Protein AF-A0A259IBB0-F1 (afdb_monomer)

Radius of gyration: 28.32 Å; Cα contacts (8 Å, |Δi|>4): 786; chains: 1; bounding box: 66×46×86 Å

Mean predicted aligned error: 9.0 Å

Nearest PDB structures (foldseek):
  7qu9-assembly2_B  TM=9.291E-01  e=1.465E-28  Bacillus subtilis
  7pi1-assembly4_DDD  TM=9.196E-01  e=3.553E-28  Bacillus subtilis subsp. subtilis str. 168
  8hx7-assembly1_B  TM=9.274E-01  e=2.496E-26  Streptomyces venezuelae
  6za4-assembly4_D  TM=9.142E-01  e=7.690E-21  Mycobacterium tuberculosis H37Rv
  6za4-assembly1_A  TM=9.194E-01  e=5.728E-20  Mycobacterium tuberculosis H37Rv

Structure (mmCIF, N/CA/C/O backbone):
data_AF-A0A259IBB0-F1
#
_entry.id   AF-A0A259IBB0-F1
#
loop_
_atom_site.group_PDB
_atom_site.id
_atom_site.type_symbol
_atom_site.label_atom_id
_atom_site.label_alt_id
_atom_site.label_comp_id
_atom_site.label_asym_id
_atom_site.label_entity_id
_atom_site.label_seq_id
_atom_site.pdbx_PDB_ins_code
_atom_site.Cartn_x
_atom_site.Cartn_y
_atom_site.Cartn_z
_atom_site.occupancy
_atom_site.B_iso_or_equiv
_atom_site.auth_seq_id
_atom_site.auth_comp_id
_atom_site.auth_asym_id
_atom_site.auth_atom_id
_atom_site.pdbx_PDB_model_num
ATOM 1 N N . ASN A 1 1 ? 1.415 15.006 -1.301 1.00 85.00 1 ASN A N 1
ATOM 2 C CA . ASN A 1 1 ? 2.076 16.324 -1.361 1.00 85.00 1 ASN A CA 1
ATOM 3 C C . ASN A 1 1 ? 2.420 16.684 0.074 1.00 85.00 1 ASN A C 1
ATOM 5 O O . ASN A 1 1 ? 1.491 16.873 0.849 1.00 85.00 1 ASN A O 1
ATOM 9 N N . GLU A 1 2 ? 3.706 16.663 0.421 1.00 90.62 2 GLU A N 1
ATOM 10 C CA . GLU A 1 2 ? 4.215 16.860 1.789 1.00 90.62 2 GLU A CA 1
ATOM 11 C C . GLU A 1 2 ? 3.784 18.212 2.377 1.00 90.62 2 GLU A C 1
ATOM 13 O O . GLU A 1 2 ? 3.342 18.274 3.519 1.00 90.62 2 GLU A O 1
ATOM 18 N N . GLU A 1 3 ? 3.772 19.271 1.564 1.00 93.38 3 GLU A N 1
ATOM 19 C CA . GLU A 1 3 ? 3.350 20.610 2.002 1.00 93.38 3 GLU A CA 1
ATOM 20 C C . GLU A 1 3 ? 1.885 20.650 2.447 1.00 93.38 3 GLU A C 1
ATOM 22 O O . GLU A 1 3 ? 1.548 21.274 3.452 1.00 93.38 3 GLU A O 1
ATOM 27 N N . LYS A 1 4 ? 0.999 19.937 1.735 1.00 93.38 4 LYS A N 1
ATOM 28 C CA . LYS A 1 4 ? -0.404 19.829 2.154 1.00 93.38 4 LYS A CA 1
ATOM 29 C C . LYS A 1 4 ? -0.522 19.076 3.480 1.00 93.38 4 LYS A C 1
ATOM 31 O O . LYS A 1 4 ? -1.220 19.544 4.367 1.00 93.38 4 LYS A O 1
ATOM 36 N N . PHE A 1 5 ? 0.185 17.956 3.624 1.00 94.38 5 PHE A N 1
ATOM 37 C CA . PHE A 1 5 ? 0.171 17.170 4.860 1.00 94.38 5 PHE A CA 1
ATOM 38 C C . PHE A 1 5 ? 0.659 17.993 6.059 1.00 94.38 5 PHE A C 1
ATOM 40 O O . PHE A 1 5 ? 0.049 17.965 7.123 1.00 94.38 5 PHE A O 1
ATOM 47 N N . LYS A 1 6 ? 1.707 18.799 5.865 1.00 95.94 6 LYS A N 1
ATOM 48 C CA . LYS A 1 6 ? 2.193 19.742 6.874 1.00 95.94 6 LYS A CA 1
ATOM 49 C C . LYS A 1 6 ? 1.130 20.775 7.261 1.00 95.94 6 LYS A C 1
ATOM 51 O O . LYS A 1 6 ? 0.874 20.952 8.448 1.00 95.94 6 LYS A O 1
ATOM 56 N N . SER A 1 7 ? 0.489 21.413 6.281 1.00 96.44 7 SER A N 1
ATOM 57 C CA . SER A 1 7 ? -0.595 22.371 6.539 1.00 96.44 7 SER A CA 1
ATOM 58 C C . SER A 1 7 ? -1.779 21.729 7.270 1.00 96.44 7 SER A C 1
ATOM 60 O O . SER A 1 7 ? -2.373 22.361 8.142 1.00 96.44 7 SER A O 1
ATOM 62 N N . ASP A 1 8 ? -2.126 20.486 6.930 1.00 96.38 8 ASP A N 1
ATOM 63 C CA . ASP A 1 8 ? -3.220 19.757 7.571 1.00 96.38 8 ASP A CA 1
ATOM 64 C C . ASP A 1 8 ? -2.867 19.423 9.040 1.00 96.38 8 ASP A C 1
ATOM 66 O O . ASP A 1 8 ? -3.720 19.543 9.917 1.00 96.38 8 ASP A O 1
ATOM 70 N N . ILE A 1 9 ? -1.602 19.099 9.349 1.00 96.50 9 ILE A N 1
ATOM 71 C CA . ILE A 1 9 ? -1.123 18.911 10.734 1.00 96.50 9 ILE A CA 1
ATOM 72 C C . ILE A 1 9 ? -1.234 20.199 11.551 1.00 96.50 9 ILE A C 1
ATOM 74 O O . ILE A 1 9 ? -1.713 20.159 12.685 1.00 96.50 9 ILE A O 1
ATOM 78 N N . GLU A 1 10 ? -0.821 21.337 10.992 1.00 97.12 10 GLU A N 1
ATOM 79 C CA . GLU A 1 10 ? -0.922 22.634 11.673 1.00 97.12 10 GLU A CA 1
ATOM 80 C C . GLU A 1 10 ? -2.385 22.963 12.022 1.00 97.12 10 GLU A C 1
ATOM 82 O O . GLU A 1 10 ? -2.674 23.393 13.142 1.00 97.12 10 GLU A O 1
ATOM 87 N N . ALA A 1 11 ? -3.317 22.680 11.105 1.00 97.62 11 ALA A N 1
ATOM 88 C CA . ALA A 1 11 ? -4.750 22.832 11.342 1.00 97.62 11 ALA A CA 1
ATOM 89 C C . ALA A 1 11 ? -5.266 21.878 12.434 1.00 97.62 11 ALA A C 1
ATOM 91 O O . ALA A 1 11 ? -5.985 22.303 13.338 1.00 97.62 11 ALA A O 1
ATOM 92 N N . ILE A 1 12 ? -4.866 20.602 12.405 1.00 97.88 12 ILE A N 1
ATOM 93 C CA . ILE A 1 12 ? -5.228 19.612 13.434 1.00 97.88 12 ILE A CA 1
ATOM 94 C C . ILE A 1 12 ? -4.766 20.057 14.819 1.00 97.88 12 ILE A C 1
ATOM 96 O O . ILE A 1 12 ? -5.523 19.963 15.785 1.00 97.88 12 ILE A O 1
ATOM 100 N N . GLN A 1 13 ? -3.541 20.563 14.928 1.00 97.88 13 GLN A N 1
ATOM 101 C CA . GLN A 1 13 ? -3.021 21.057 16.197 1.00 97.88 13 GLN A CA 1
ATOM 102 C C . GLN A 1 13 ? -3.822 22.245 16.723 1.00 97.88 13 GLN A C 1
ATOM 104 O O . GLN A 1 13 ? -3.958 22.377 17.935 1.00 97.88 13 GLN A O 1
ATOM 109 N N . GLU A 1 14 ? -4.400 23.073 15.852 1.00 98.06 14 GLU A N 1
ATOM 110 C CA . GLU A 1 14 ? -5.272 24.165 16.282 1.00 98.06 14 GLU A CA 1
ATOM 111 C C . GLU A 1 14 ? -6.604 23.669 16.859 1.00 98.06 14 GLU A C 1
ATOM 113 O O . GLU A 1 14 ? -7.037 24.156 17.907 1.00 98.06 14 GLU A O 1
ATOM 118 N N . TYR A 1 15 ? -7.205 22.630 16.267 1.00 98.00 15 TYR A N 1
ATOM 119 C CA . TYR A 1 15 ? -8.354 21.944 16.874 1.00 98.00 15 TYR A CA 1
ATOM 120 C C . TYR A 1 15 ? -7.994 21.358 18.248 1.00 98.00 15 TYR A C 1
ATOM 122 O O . TYR A 1 15 ? -8.763 21.473 19.204 1.00 98.00 15 TYR A O 1
ATOM 130 N N . ILE A 1 16 ? -6.802 20.768 18.385 1.00 96.81 16 ILE A N 1
ATOM 131 C CA . ILE A 1 16 ? -6.336 20.218 19.666 1.00 96.81 16 ILE A CA 1
ATOM 132 C C . ILE A 1 16 ? -6.129 21.334 20.705 1.00 96.81 16 ILE A C 1
ATOM 134 O O . ILE A 1 16 ? -6.596 21.201 21.837 1.00 96.81 16 ILE A O 1
ATOM 138 N N . ARG A 1 17 ? -5.505 22.465 20.336 1.00 97.62 17 ARG A N 1
ATOM 139 C CA . ARG A 1 17 ? -5.354 23.644 21.219 1.00 97.62 17 ARG A CA 1
ATOM 140 C C . ARG A 1 17 ? -6.699 24.216 21.658 1.00 97.62 17 ARG A C 1
ATOM 142 O O . ARG A 1 17 ? -6.829 24.656 22.798 1.00 97.62 17 ARG A O 1
ATOM 149 N N . SER A 1 18 ? -7.692 24.167 20.776 1.00 96.94 18 SER A N 1
ATOM 150 C CA . SER A 1 18 ? -9.065 24.601 21.055 1.00 96.94 18 SER A CA 1
ATOM 151 C C . SER A 1 18 ? -9.847 23.621 21.940 1.00 96.94 18 SER A C 1
ATOM 153 O O . SER A 1 18 ? -10.943 23.942 22.395 1.00 96.94 18 SER A O 1
ATOM 155 N N . GLY A 1 19 ? -9.285 22.440 22.226 1.00 95.56 19 GLY A N 1
ATOM 156 C CA . GLY A 1 19 ? -9.908 21.409 23.053 1.00 95.56 19 GLY A CA 1
ATOM 157 C C . GLY A 1 19 ? -10.934 20.544 22.315 1.00 95.56 19 GLY A C 1
ATOM 158 O O . GLY A 1 19 ? -11.695 19.830 22.967 1.00 95.56 19 GLY A O 1
ATOM 159 N N . ASP A 1 20 ? -10.970 20.581 20.979 1.00 96.00 20 ASP A N 1
ATOM 160 C CA . ASP A 1 20 ? -11.897 19.772 20.174 1.00 96.00 20 ASP A CA 1
ATOM 161 C C . ASP A 1 20 ? -11.529 18.279 20.169 1.00 96.00 20 ASP A C 1
ATOM 163 O O . ASP A 1 20 ? -12.403 17.410 20.087 1.00 96.00 20 ASP A O 1
ATOM 167 N N . ALA A 1 21 ? -10.233 17.970 20.234 1.00 94.31 21 ALA A N 1
ATOM 168 C CA . ALA A 1 21 ? -9.707 16.611 20.207 1.00 94.31 21 ALA A CA 1
ATOM 169 C C . ALA A 1 21 ? -8.376 16.507 20.970 1.00 94.31 21 ALA A C 1
ATOM 171 O O . ALA A 1 21 ? -7.683 17.495 21.171 1.00 94.31 21 ALA A O 1
ATOM 172 N N . TYR A 1 22 ? -8.005 15.290 21.360 1.00 90.06 22 TYR A N 1
ATOM 173 C CA . TYR A 1 22 ? -6.691 14.941 21.911 1.00 90.06 22 TYR A CA 1
ATOM 174 C C . TYR A 1 22 ? -5.750 14.386 20.837 1.00 90.06 22 TYR A C 1
ATOM 176 O O . TYR A 1 22 ? -4.545 14.620 20.871 1.00 90.06 22 TYR A O 1
ATOM 184 N N . GLN A 1 23 ? -6.313 13.633 19.888 1.00 91.56 23 GLN A N 1
ATOM 185 C CA . GLN A 1 23 ? -5.594 13.026 18.772 1.00 91.56 23 GLN A CA 1
ATOM 186 C C . GLN A 1 23 ? -6.527 12.910 17.566 1.00 91.56 23 GLN A C 1
ATOM 188 O O . GLN A 1 23 ? -7.709 12.586 17.730 1.00 91.56 23 GLN A O 1
ATOM 193 N N . ILE A 1 24 ? -5.984 13.089 16.362 1.00 95.31 24 ILE A N 1
ATOM 194 C CA . ILE A 1 24 ? -6.678 12.835 15.095 1.00 95.31 24 ILE A CA 1
ATOM 195 C C . ILE A 1 24 ? -5.798 11.963 14.203 1.00 95.31 24 ILE A C 1
ATOM 197 O O . ILE A 1 24 ? -4.652 12.296 13.936 1.00 95.31 24 ILE A O 1
ATOM 201 N N . ASN A 1 25 ? -6.325 10.840 13.722 1.00 94.38 25 ASN A N 1
ATOM 202 C CA . ASN A 1 25 ? -5.672 10.041 12.694 1.00 94.38 25 ASN A CA 1
ATOM 203 C C . ASN A 1 25 ? -5.935 10.682 11.331 1.00 94.38 25 ASN A C 1
ATOM 205 O O . ASN A 1 25 ? -7.039 10.550 10.801 1.00 94.38 25 ASN A O 1
ATOM 209 N N . HIS A 1 26 ? -4.936 11.372 10.790 1.00 95.81 26 HIS A N 1
ATOM 210 C CA . HIS A 1 26 ? -5.007 12.048 9.500 1.00 95.81 26 HIS A CA 1
ATOM 211 C C . HIS A 1 26 ? -4.357 11.204 8.410 1.00 95.81 26 HIS A C 1
ATOM 213 O O . HIS A 1 26 ? -3.294 10.611 8.615 1.00 95.81 26 HIS A O 1
ATOM 219 N N . THR A 1 27 ? -5.018 11.118 7.258 1.00 95.06 27 THR A N 1
ATOM 220 C CA . THR A 1 27 ? -4.663 10.173 6.205 1.00 95.06 27 THR A CA 1
ATOM 221 C C . THR A 1 27 ? -4.664 10.817 4.823 1.00 95.06 27 THR A C 1
ATOM 223 O O . THR A 1 27 ? -5.319 11.824 4.564 1.00 95.06 27 THR A O 1
ATOM 226 N N . PHE A 1 28 ? -3.927 10.201 3.907 1.00 94.00 28 PHE A N 1
ATOM 227 C CA . PHE A 1 28 ? -3.909 10.535 2.493 1.00 94.00 28 PHE A CA 1
ATOM 228 C C . PHE A 1 28 ? -3.853 9.263 1.642 1.00 94.00 28 PHE A C 1
ATOM 230 O O . PHE A 1 28 ? -3.589 8.156 2.123 1.00 94.00 28 PHE A O 1
ATOM 237 N N . ARG A 1 29 ? -4.118 9.421 0.343 1.00 93.69 29 ARG A N 1
ATOM 238 C CA . ARG A 1 29 ? -4.113 8.321 -0.625 1.00 93.69 29 ARG A CA 1
ATOM 239 C C . ARG A 1 29 ? -2.859 8.343 -1.484 1.00 93.69 29 ARG A C 1
ATOM 241 O O . ARG A 1 29 ? -2.506 9.368 -2.062 1.00 93.69 29 ARG A O 1
ATOM 248 N N . ILE A 1 30 ? -2.232 7.182 -1.606 1.00 93.88 30 ILE A N 1
ATOM 249 C CA . ILE A 1 30 ? -1.262 6.870 -2.650 1.00 93.88 30 ILE A CA 1
ATOM 250 C C . ILE A 1 30 ? -2.028 6.165 -3.762 1.00 93.88 30 ILE A C 1
ATOM 252 O O . ILE A 1 30 ? -2.771 5.221 -3.498 1.00 93.88 30 ILE A O 1
ATOM 256 N N . THR A 1 31 ? -1.843 6.619 -4.994 1.00 94.06 31 THR A N 1
ATOM 257 C CA . THR A 1 31 ? -2.441 6.006 -6.180 1.00 94.06 31 THR A CA 1
ATOM 258 C C . THR A 1 31 ? -1.357 5.618 -7.172 1.00 94.06 31 THR A C 1
ATOM 260 O O . THR A 1 31 ? -0.253 6.168 -7.157 1.00 94.06 31 THR A O 1
ATOM 263 N N . GLY A 1 32 ? -1.656 4.648 -8.024 1.00 92.38 32 GLY A N 1
ATOM 264 C CA . GLY A 1 32 ? -0.757 4.220 -9.086 1.00 92.38 32 GLY A CA 1
ATOM 265 C C . GLY A 1 32 ? -1.390 3.143 -9.950 1.00 92.38 32 GLY A C 1
ATOM 266 O O . GLY A 1 32 ? -2.586 2.891 -9.862 1.00 92.38 32 GLY A O 1
ATOM 267 N N . GLU A 1 33 ? -0.579 2.494 -10.775 1.00 91.75 33 GLU A N 1
ATOM 268 C CA . GLU A 1 33 ? -1.013 1.410 -11.656 1.00 91.75 33 GLU A CA 1
ATOM 269 C C . GLU A 1 33 ? -0.282 0.121 -11.286 1.00 91.75 33 GLU A C 1
ATOM 271 O O . GLU A 1 33 ? 0.947 0.092 -11.185 1.00 91.75 33 GLU A O 1
ATOM 276 N N . ALA A 1 34 ? -1.039 -0.952 -11.084 1.00 92.38 34 ALA A N 1
ATOM 277 C CA . ALA A 1 34 ? -0.502 -2.288 -10.891 1.00 92.38 34 ALA A CA 1
ATOM 278 C C . ALA A 1 34 ? -0.356 -3.006 -12.241 1.00 92.38 34 ALA A C 1
ATOM 280 O O . ALA A 1 34 ? -1.028 -2.697 -13.225 1.00 92.38 34 ALA A O 1
ATOM 281 N N . TYR A 1 35 ? 0.513 -4.012 -12.283 1.00 88.56 35 TYR A N 1
ATOM 282 C CA . TYR A 1 35 ? 0.664 -4.896 -13.435 1.00 88.56 35 TYR A CA 1
ATOM 283 C C . TYR A 1 35 ? 0.760 -6.353 -12.991 1.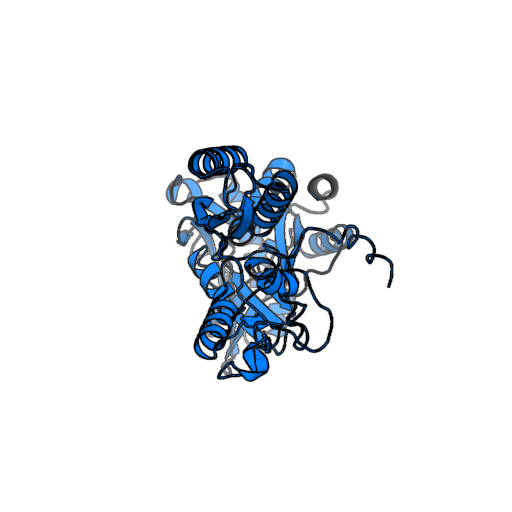00 88.56 35 TYR A C 1
ATOM 285 O O . TYR A 1 35 ? 1.091 -6.654 -11.844 1.00 88.56 35 TYR A O 1
ATOM 293 N N . GLY A 1 36 ? 0.504 -7.262 -13.931 1.00 88.88 36 GLY A N 1
ATOM 294 C CA . GLY A 1 36 ? 0.536 -8.698 -13.673 1.00 88.88 36 GLY A CA 1
ATOM 295 C C . GLY A 1 36 ? -0.716 -9.206 -12.956 1.00 88.88 36 GLY A C 1
ATOM 296 O O . GLY A 1 36 ? -1.809 -8.660 -13.112 1.00 88.88 36 GLY A O 1
ATOM 297 N N . ASP A 1 37 ? -0.561 -10.307 -12.224 1.00 90.75 37 ASP A N 1
ATOM 298 C CA . ASP A 1 37 ? -1.643 -10.948 -11.476 1.00 90.75 37 ASP A CA 1
ATOM 299 C C . ASP A 1 37 ? -1.757 -10.343 -10.059 1.00 90.75 37 ASP A C 1
ATOM 301 O O . ASP A 1 37 ? -0.780 -10.403 -9.301 1.00 90.75 37 ASP A O 1
ATOM 305 N N . PRO A 1 38 ? -2.927 -9.803 -9.655 1.00 94.81 38 PRO A N 1
ATOM 306 C CA . PRO A 1 38 ? -3.159 -9.322 -8.293 1.00 94.81 38 PRO A CA 1
ATOM 307 C C . PRO A 1 38 ? -2.844 -10.349 -7.197 1.00 94.81 38 PRO A C 1
ATOM 309 O O . PRO A 1 38 ? -2.400 -9.967 -6.115 1.00 94.81 38 PRO A O 1
ATOM 312 N N . LEU A 1 39 ? -3.031 -11.649 -7.450 1.00 95.69 39 LEU A N 1
ATOM 313 C CA . LEU A 1 39 ? -2.700 -12.689 -6.475 1.00 95.69 39 LEU A CA 1
ATOM 314 C C . LEU A 1 39 ? -1.181 -12.834 -6.297 1.00 95.69 39 LEU A C 1
ATOM 316 O O . LEU A 1 39 ? -0.701 -12.970 -5.170 1.00 95.69 39 LEU A O 1
ATOM 320 N N . ALA A 1 40 ? -0.416 -12.746 -7.389 1.00 94.25 40 ALA A N 1
ATOM 321 C CA . ALA A 1 40 ? 1.044 -12.739 -7.331 1.00 94.25 40 ALA A CA 1
ATOM 322 C C . ALA A 1 40 ? 1.55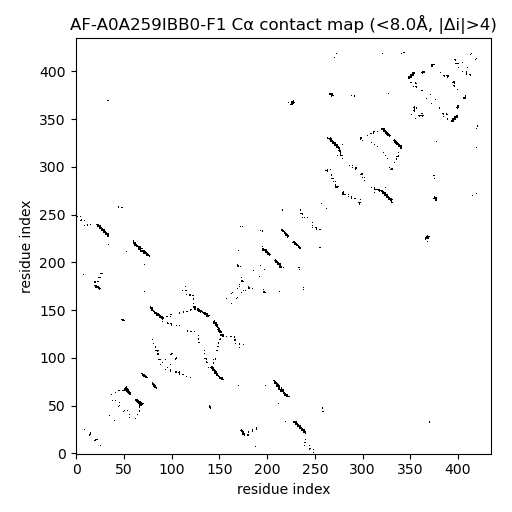7 -11.487 -6.604 1.00 94.25 40 ALA A C 1
ATOM 324 O O . ALA A 1 40 ? 2.434 -11.586 -5.745 1.00 94.25 40 ALA A O 1
ATOM 325 N N . LEU A 1 41 ? 0.958 -10.321 -6.875 1.00 94.38 41 LEU A N 1
ATOM 326 C CA . LEU A 1 41 ? 1.238 -9.095 -6.129 1.00 94.38 41 LEU A CA 1
ATOM 327 C C . LEU A 1 41 ? 0.969 -9.286 -4.628 1.00 94.38 41 LEU A C 1
ATOM 329 O O . LEU A 1 41 ? 1.837 -8.988 -3.809 1.00 94.38 41 LEU A O 1
ATOM 333 N N . TYR A 1 42 ? -0.183 -9.847 -4.253 1.00 95.69 42 TYR A N 1
ATOM 334 C CA . TYR A 1 42 ? -0.511 -10.117 -2.852 1.00 95.69 42 TYR A CA 1
ATOM 335 C C . TYR A 1 42 ? 0.505 -11.043 -2.173 1.00 95.69 42 TYR A C 1
ATOM 337 O O . TYR A 1 42 ? 0.942 -10.748 -1.060 1.00 95.69 42 TYR A O 1
ATOM 345 N N . ALA A 1 43 ? 0.932 -12.119 -2.840 1.00 94.06 43 ALA A N 1
ATOM 346 C CA . ALA A 1 43 ? 1.949 -13.030 -2.314 1.00 94.06 43 ALA A CA 1
ATOM 347 C C . ALA A 1 43 ? 3.283 -12.313 -2.033 1.00 94.06 43 ALA A C 1
ATOM 349 O O . ALA A 1 43 ? 3.896 -12.515 -0.984 1.00 94.06 43 ALA A O 1
ATOM 350 N N . ARG A 1 44 ? 3.708 -11.409 -2.924 1.00 91.75 44 ARG A N 1
ATOM 351 C CA . ARG A 1 44 ? 4.926 -10.602 -2.737 1.00 91.75 44 ARG A CA 1
ATOM 352 C C . ARG A 1 44 ? 4.796 -9.633 -1.564 1.00 91.75 44 ARG A C 1
ATOM 354 O O . ARG A 1 44 ? 5.712 -9.530 -0.748 1.00 91.75 44 ARG A O 1
ATOM 361 N N . LEU A 1 45 ? 3.646 -8.970 -1.443 1.00 91.69 45 LEU A N 1
ATOM 362 C CA . LEU A 1 45 ? 3.357 -8.085 -0.313 1.00 91.69 45 LEU A CA 1
ATOM 363 C C . LEU A 1 45 ? 3.351 -8.862 1.014 1.00 91.69 45 LEU A C 1
ATOM 365 O O . LEU A 1 45 ? 3.949 -8.393 1.981 1.00 91.69 45 LEU A O 1
ATOM 369 N N . ARG A 1 46 ? 2.770 -10.076 1.048 1.00 89.56 46 ARG A N 1
ATOM 370 C CA . ARG A 1 46 ? 2.792 -10.963 2.229 1.00 89.56 46 ARG A CA 1
ATOM 371 C C . ARG A 1 46 ? 4.206 -11.309 2.671 1.00 89.56 46 ARG A C 1
ATOM 373 O O . ARG A 1 46 ? 4.482 -11.280 3.866 1.00 89.56 46 ARG A O 1
ATOM 380 N N . ASN A 1 47 ? 5.081 -11.628 1.719 1.00 88.06 47 ASN A N 1
ATOM 381 C CA . ASN A 1 47 ? 6.464 -11.994 2.014 1.00 88.06 47 ASN A CA 1
ATOM 382 C C . ASN A 1 47 ? 7.269 -10.813 2.571 1.00 88.06 47 ASN A C 1
ATOM 384 O O . ASN A 1 47 ? 8.111 -11.011 3.441 1.00 88.06 47 ASN A O 1
ATOM 388 N N . ARG A 1 48 ? 7.012 -9.587 2.093 1.00 85.19 48 ARG A N 1
ATOM 389 C CA . ARG A 1 48 ? 7.702 -8.377 2.574 1.00 85.19 48 ARG A CA 1
ATOM 390 C C . ARG A 1 48 ? 7.222 -7.924 3.946 1.00 85.19 48 ARG A C 1
ATOM 392 O O . ARG A 1 48 ? 8.032 -7.477 4.750 1.00 85.19 48 ARG A O 1
ATOM 399 N N . GLN A 1 49 ? 5.918 -7.986 4.199 1.00 80.62 49 GLN A N 1
ATOM 400 C CA . GLN A 1 49 ? 5.346 -7.530 5.459 1.00 80.62 49 GLN A CA 1
ATOM 401 C C . GLN A 1 49 ? 4.201 -8.453 5.892 1.00 80.62 49 GLN A C 1
ATOM 403 O O . GLN A 1 49 ? 3.043 -8.218 5.531 1.00 80.62 49 GLN A O 1
ATOM 408 N N . PRO A 1 50 ? 4.498 -9.510 6.667 1.00 79.00 50 PRO A N 1
ATOM 409 C CA . PRO A 1 50 ? 3.479 -10.456 7.095 1.00 79.00 50 PRO A CA 1
ATOM 410 C C . PRO A 1 50 ? 2.535 -9.800 8.114 1.00 79.00 50 PRO A C 1
ATOM 412 O O . PRO A 1 50 ? 2.888 -9.611 9.273 1.00 79.00 50 PRO A O 1
ATOM 415 N N . GLY A 1 51 ? 1.318 -9.454 7.685 1.00 77.88 51 GLY A N 1
ATOM 416 C CA . GLY A 1 51 ? 0.245 -9.000 8.579 1.00 77.88 51 GLY A CA 1
ATOM 417 C C . GLY A 1 51 ? -0.468 -10.167 9.272 1.00 77.88 51 GLY A C 1
ATOM 418 O O . GLY A 1 51 ? -0.685 -11.221 8.663 1.00 77.88 51 GLY A O 1
ATOM 419 N N . ARG A 1 52 ? -0.881 -9.995 10.530 1.00 83.75 52 ARG A N 1
ATOM 420 C CA . ARG A 1 52 ? -1.608 -11.036 11.277 1.00 83.75 52 ARG A CA 1
ATOM 421 C C . ARG A 1 52 ? -2.991 -11.333 10.687 1.00 83.75 52 ARG A C 1
ATOM 423 O O . ARG A 1 52 ? -3.407 -12.486 10.675 1.00 83.75 52 ARG A O 1
ATOM 430 N N . PHE A 1 53 ? -3.663 -10.316 10.154 1.00 89.94 53 PHE A N 1
ATOM 431 C CA . PHE A 1 53 ? -5.020 -10.396 9.613 1.00 89.94 53 PHE A CA 1
ATOM 432 C C . PHE A 1 53 ? -5.018 -10.089 8.111 1.00 89.94 53 PHE A C 1
ATOM 434 O O . PHE A 1 53 ? -5.634 -9.136 7.641 1.00 89.94 53 PHE A O 1
ATOM 441 N N . GLY A 1 54 ? -4.258 -10.885 7.354 1.00 91.69 54 GLY A N 1
ATOM 442 C CA . GLY A 1 54 ? -4.185 -10.747 5.901 1.00 91.69 54 GLY A CA 1
ATOM 443 C C . GLY A 1 54 ? -5.439 -11.266 5.197 1.00 91.69 54 GLY A C 1
ATOM 444 O O . GLY A 1 54 ? -5.987 -12.294 5.594 1.00 91.69 54 GLY A O 1
ATOM 445 N N . ALA A 1 55 ? -5.853 -10.598 4.122 1.00 94.94 55 ALA A N 1
ATOM 446 C CA . ALA A 1 55 ? -6.969 -11.028 3.285 1.00 94.94 55 ALA A CA 1
ATOM 447 C C . ALA A 1 55 ? -6.708 -10.726 1.804 1.00 94.94 55 ALA A C 1
ATOM 449 O O . ALA A 1 55 ? -6.187 -9.667 1.457 1.00 94.94 55 ALA A O 1
ATOM 450 N N . PHE A 1 56 ? -7.118 -11.652 0.937 1.00 96.88 56 PHE A N 1
ATOM 451 C CA . PHE A 1 56 ? -7.235 -11.435 -0.502 1.00 96.88 56 PHE A CA 1
ATOM 452 C C . PHE A 1 56 ? -8.693 -11.645 -0.887 1.00 96.88 56 PHE A C 1
ATOM 454 O O . PHE A 1 56 ? -9.206 -12.759 -0.780 1.00 96.88 56 PHE A O 1
ATOM 461 N N . ILE A 1 57 ? -9.363 -10.579 -1.309 1.00 96.94 57 ILE A N 1
ATOM 462 C CA . ILE A 1 57 ? -10.763 -10.632 -1.727 1.00 96.94 57 ILE A CA 1
ATOM 463 C C . ILE A 1 57 ? -10.828 -10.201 -3.179 1.00 96.94 57 ILE A C 1
ATOM 465 O O . ILE A 1 57 ? -10.345 -9.130 -3.535 1.00 96.94 57 ILE A O 1
ATOM 469 N N . LYS A 1 58 ? -11.440 -11.046 -4.004 1.00 96.31 58 LYS A N 1
ATOM 470 C CA . LYS A 1 58 ? -11.761 -10.750 -5.395 1.00 96.31 58 LYS A CA 1
ATOM 471 C C . LYS A 1 58 ? -13.275 -10.667 -5.531 1.00 96.31 58 LYS A C 1
ATOM 473 O O . LYS A 1 58 ? -13.962 -11.645 -5.247 1.00 96.31 58 LYS A O 1
ATOM 478 N N . SER A 1 59 ? -13.760 -9.532 -6.015 1.00 94.88 59 SER A N 1
ATOM 479 C CA . SER A 1 59 ? -15.153 -9.324 -6.403 1.00 94.88 59 SER A CA 1
ATOM 480 C C . SER A 1 59 ? -15.170 -8.735 -7.808 1.00 94.88 59 SER A C 1
ATOM 482 O O . SER A 1 59 ? -14.920 -7.547 -7.988 1.00 94.88 59 SER A O 1
ATOM 484 N N . ASP A 1 60 ? -15.429 -9.575 -8.809 1.00 92.81 60 ASP A N 1
ATOM 485 C CA . ASP A 1 60 ? -15.381 -9.207 -10.229 1.00 92.81 60 ASP A CA 1
ATOM 486 C C . ASP A 1 60 ? -14.031 -8.593 -10.650 1.00 92.81 60 ASP A C 1
ATOM 488 O O . ASP A 1 60 ? -13.006 -9.287 -10.671 1.00 92.81 60 ASP A O 1
ATOM 492 N N . SER A 1 61 ? -14.035 -7.305 -11.010 1.00 93.25 61 SER A N 1
ATOM 493 C CA . SER A 1 61 ? -12.860 -6.497 -11.346 1.00 93.25 61 SER A CA 1
ATOM 494 C C . SER A 1 61 ? -12.165 -5.886 -10.131 1.00 93.25 61 SER A C 1
ATOM 496 O O . SER A 1 61 ? -11.046 -5.403 -10.277 1.00 93.25 61 SER A O 1
ATOM 498 N N . ASN A 1 62 ? -12.782 -5.922 -8.951 1.00 96.12 62 ASN A N 1
ATOM 499 C CA . ASN A 1 62 ? -12.252 -5.312 -7.740 1.00 96.12 62 ASN A CA 1
ATOM 500 C C . ASN A 1 62 ? -11.457 -6.321 -6.912 1.00 96.12 62 ASN A C 1
ATOM 502 O O . ASN A 1 62 ? -11.893 -7.455 -6.684 1.00 96.12 62 ASN A O 1
ATOM 506 N N . TYR A 1 63 ? -10.303 -5.886 -6.418 1.00 97.38 63 TYR A N 1
ATOM 507 C CA . TYR A 1 63 ? -9.435 -6.677 -5.560 1.00 97.38 63 TYR A CA 1
ATOM 508 C C . TYR A 1 63 ? -9.073 -5.886 -4.307 1.00 97.38 63 TYR A C 1
ATOM 510 O O . TYR A 1 63 ? -8.665 -4.728 -4.388 1.00 97.38 63 TYR A O 1
ATOM 518 N N . VAL A 1 64 ? -9.164 -6.540 -3.151 1.00 97.38 64 VAL A N 1
ATOM 519 C CA . VAL A 1 64 ? -8.692 -6.014 -1.867 1.00 97.38 64 VAL A CA 1
ATOM 520 C C . VAL A 1 64 ? -7.567 -6.911 -1.369 1.00 97.38 64 VAL A C 1
ATOM 522 O O . VAL A 1 64 ? -7.761 -8.104 -1.132 1.00 97.38 64 VAL A O 1
ATOM 525 N N . LEU A 1 65 ? -6.379 -6.329 -1.242 1.00 97.19 65 LEU A N 1
ATOM 526 C CA . LEU A 1 65 ? -5.140 -6.990 -0.847 1.00 97.19 65 LEU A CA 1
ATOM 527 C C . LEU A 1 65 ? -4.731 -6.430 0.518 1.00 97.19 65 LEU A C 1
ATOM 529 O O . LEU A 1 65 ? -3.987 -5.451 0.597 1.00 97.19 65 LEU A O 1
ATOM 533 N N . SER A 1 66 ? -5.245 -7.014 1.597 1.00 95.50 66 SER A N 1
ATOM 534 C CA . SER A 1 66 ? -5.042 -6.512 2.957 1.00 95.50 66 SER A CA 1
ATOM 535 C C . SER A 1 66 ? -3.880 -7.197 3.664 1.00 95.50 66 SER A C 1
ATOM 537 O O . SER A 1 66 ? -3.806 -8.424 3.709 1.00 95.50 66 SER A O 1
ATOM 539 N N . GLN A 1 67 ? -2.998 -6.395 4.263 1.00 92.19 67 GLN A N 1
ATOM 540 C CA . GLN A 1 67 ? -1.942 -6.832 5.178 1.00 92.19 67 GLN A CA 1
ATOM 541 C C . GLN A 1 67 ? -2.184 -6.327 6.595 1.00 92.19 67 GLN A C 1
ATOM 543 O O . GLN A 1 67 ? -1.241 -5.915 7.278 1.00 92.19 67 GLN A O 1
ATOM 548 N N . SER A 1 68 ? -3.447 -6.326 7.031 1.00 92.12 68 SER A N 1
ATOM 549 C CA . SER A 1 68 ? -3.797 -5.705 8.298 1.00 92.12 68 SER A CA 1
ATOM 550 C C . SER A 1 68 ? -3.038 -6.345 9.473 1.00 92.12 68 SER A C 1
ATOM 552 O O . SER A 1 68 ? -3.053 -7.569 9.654 1.00 92.12 68 SER A O 1
ATOM 554 N N . PRO A 1 69 ? -2.350 -5.531 10.283 1.00 87.62 69 PRO A N 1
ATOM 555 C CA . PRO A 1 69 ? -1.762 -5.961 11.542 1.00 87.62 69 PRO A CA 1
ATOM 556 C C . PRO A 1 69 ? -2.743 -5.888 12.728 1.00 87.62 69 PRO A C 1
ATOM 558 O O . PRO A 1 69 ? -2.442 -6.446 13.780 1.00 87.62 69 PRO A O 1
ATOM 561 N N . GLU A 1 70 ? -3.904 -5.239 12.582 1.00 91.56 70 GLU A N 1
ATOM 562 C CA . GLU A 1 70 ? -4.771 -4.858 13.704 1.00 91.56 70 GLU A CA 1
ATOM 563 C C . GLU A 1 70 ? -6.125 -5.579 13.678 1.00 91.56 70 GLU A C 1
ATOM 565 O O . GLU A 1 70 ? -6.844 -5.559 12.674 1.00 91.56 70 GLU A O 1
ATOM 570 N N . LEU A 1 71 ? -6.502 -6.179 14.813 1.00 94.12 71 LEU A N 1
ATOM 571 C CA . LEU A 1 71 ? -7.844 -6.725 15.010 1.00 94.12 71 LEU A CA 1
ATOM 572 C C . LEU A 1 71 ? -8.765 -5.604 15.482 1.00 94.12 71 LEU A C 1
ATOM 574 O O . LEU A 1 71 ? -8.614 -5.129 16.609 1.00 94.12 71 LEU A O 1
ATOM 578 N N . PHE A 1 72 ? -9.750 -5.249 14.657 1.00 95.56 72 PHE A N 1
ATOM 579 C CA . PHE A 1 72 ? -10.796 -4.317 15.061 1.00 95.56 72 PHE A CA 1
ATOM 580 C C . PHE A 1 72 ? -11.633 -4.941 16.179 1.00 95.56 72 PHE A C 1
ATOM 582 O O . PHE A 1 72 ? -11.649 -4.445 17.303 1.00 95.56 72 PHE A O 1
ATOM 589 N N . ILE A 1 73 ? -12.315 -6.047 15.875 1.00 96.12 73 ILE A N 1
ATOM 590 C CA . ILE A 1 73 ? -13.169 -6.735 16.836 1.00 96.12 73 ILE A CA 1
ATOM 591 C C . ILE A 1 73 ? -13.416 -8.182 16.411 1.00 96.12 73 ILE A C 1
ATOM 593 O O . ILE A 1 73 ? -13.590 -8.488 15.232 1.00 96.12 73 ILE A O 1
ATOM 597 N N . GLN A 1 74 ? -13.447 -9.082 17.382 1.00 97.06 74 GLN A N 1
ATOM 598 C CA . GLN A 1 74 ? -13.778 -10.489 17.213 1.00 97.06 74 GLN A CA 1
ATOM 599 C C . GLN A 1 74 ? -14.795 -10.898 18.264 1.00 97.06 74 GLN A C 1
ATOM 601 O O . GLN A 1 74 ? -14.649 -10.525 19.427 1.00 97.06 74 GLN A O 1
ATOM 606 N N . LYS A 1 75 ? -15.772 -11.709 17.861 1.00 96.81 75 LYS A N 1
ATOM 607 C CA . LYS A 1 75 ? -16.688 -12.408 18.755 1.00 96.81 75 LYS A CA 1
ATOM 608 C C . LYS A 1 75 ? -16.447 -13.911 18.659 1.00 96.81 75 LYS A C 1
ATOM 610 O O . LYS A 1 75 ? -16.472 -14.458 17.559 1.00 96.81 75 LYS A O 1
ATOM 615 N N . GLN A 1 76 ? -16.225 -14.542 19.810 1.00 96.50 76 GLN A N 1
ATOM 616 C CA . GLN A 1 76 ? -16.208 -15.998 19.971 1.00 96.50 76 GLN A CA 1
ATOM 617 C C . GLN A 1 76 ? -17.140 -16.389 21.117 1.00 96.50 76 GLN A C 1
ATOM 619 O O . GLN A 1 76 ? -16.897 -16.026 22.276 1.00 96.50 76 GLN A O 1
ATOM 624 N N . GLY A 1 77 ? -18.239 -17.072 20.798 1.00 94.44 77 GLY A N 1
ATOM 625 C CA . GLY A 1 77 ? -19.345 -17.275 21.729 1.00 94.44 77 GLY A CA 1
ATOM 626 C C . GLY A 1 77 ? -19.832 -15.937 22.292 1.00 94.44 77 GLY A C 1
ATOM 627 O O . GLY A 1 77 ? -20.276 -15.066 21.549 1.00 94.44 77 GLY A O 1
ATOM 628 N N . ASN A 1 78 ? -19.698 -15.742 23.606 1.00 94.75 78 ASN A N 1
ATOM 629 C CA . ASN A 1 78 ? -20.089 -14.500 24.288 1.00 94.75 78 ASN A CA 1
ATOM 630 C C . ASN A 1 78 ? -18.917 -13.543 24.555 1.00 94.75 78 ASN A C 1
ATOM 632 O O . ASN A 1 78 ? -19.102 -12.535 25.229 1.00 94.75 78 ASN A O 1
ATOM 636 N N . THR A 1 79 ? -17.713 -13.835 24.060 1.00 97.19 79 THR A N 1
ATOM 637 C CA . THR A 1 79 ? -16.529 -13.004 24.313 1.00 97.19 79 THR A CA 1
ATOM 638 C C . THR A 1 79 ? -16.273 -12.077 23.135 1.00 97.19 79 THR A C 1
ATOM 640 O O . THR A 1 79 ? -16.050 -12.555 22.024 1.00 97.19 79 THR A O 1
ATOM 643 N N . LEU A 1 80 ? -16.248 -10.764 23.383 1.00 97.31 80 LEU A N 1
ATOM 644 C CA . LEU A 1 80 ? -15.670 -9.790 22.456 1.00 97.31 80 LEU A CA 1
ATOM 645 C C . LEU A 1 80 ? -14.208 -9.552 22.779 1.00 97.31 80 LEU A C 1
ATOM 647 O O . LEU A 1 80 ? -13.835 -9.440 23.946 1.00 97.31 80 LEU A O 1
ATOM 651 N N . LYS A 1 81 ? -13.408 -9.415 21.728 1.00 96.56 81 LYS A N 1
ATOM 652 C CA . LYS A 1 81 ? -11.983 -9.125 21.794 1.00 96.56 81 LYS A CA 1
ATOM 653 C C . LYS A 1 81 ? -11.613 -8.071 20.756 1.00 96.56 81 LYS A C 1
ATOM 655 O O . LYS A 1 81 ? -11.994 -8.198 19.598 1.00 96.56 81 LYS A O 1
ATOM 660 N N . ALA A 1 82 ? -10.825 -7.083 21.156 1.00 95.19 82 ALA A N 1
ATOM 661 C CA . ALA A 1 82 ? -10.167 -6.123 20.275 1.00 95.19 82 ALA A CA 1
ATOM 662 C C . ALA A 1 82 ? -8.661 -6.119 20.571 1.00 95.19 82 ALA A C 1
ATOM 664 O O . ALA A 1 82 ? -8.258 -6.363 21.714 1.00 95.19 82 ALA A O 1
ATOM 665 N N . MET A 1 83 ? -7.831 -5.873 19.554 1.00 93.56 83 MET A N 1
ATOM 666 C CA . MET A 1 83 ? -6.376 -5.812 19.729 1.00 93.56 83 MET A CA 1
ATOM 667 C C . MET A 1 83 ? -5.797 -4.551 19.089 1.00 93.56 83 MET A C 1
ATOM 669 O O . MET A 1 83 ? -5.298 -4.633 17.962 1.00 93.56 83 MET A O 1
ATOM 673 N N . PRO A 1 84 ? -5.862 -3.391 19.771 1.00 89.50 84 PRO A N 1
ATOM 674 C CA . PRO A 1 84 ? -5.213 -2.186 19.280 1.00 89.50 84 PRO A CA 1
ATOM 675 C C . PRO A 1 84 ? -3.706 -2.387 19.171 1.00 89.50 84 PRO A C 1
ATOM 677 O O . PRO A 1 84 ? -3.083 -3.066 19.996 1.00 89.50 84 PRO A O 1
ATOM 680 N N . MET A 1 85 ? -3.117 -1.726 18.179 1.00 85.81 85 MET A N 1
ATOM 681 C CA . MET A 1 85 ? -1.673 -1.666 18.019 1.00 85.81 85 MET A CA 1
ATOM 682 C C . MET A 1 85 ? -1.177 -0.223 18.032 1.00 85.81 85 MET A C 1
ATOM 684 O O . MET A 1 85 ? -1.755 0.657 17.398 1.00 85.81 85 MET A O 1
ATOM 688 N N . LYS A 1 86 ? -0.079 0.006 18.744 1.00 84.00 86 LYS A N 1
ATOM 689 C CA . LYS A 1 86 ? 0.672 1.266 18.767 1.00 84.00 86 LYS A CA 1
ATOM 690 C C . LYS A 1 86 ? 2.095 0.937 19.171 1.00 84.00 86 LYS A C 1
ATOM 692 O O . LYS A 1 86 ? 2.264 0.118 20.062 1.00 84.00 86 LYS A O 1
ATOM 697 N N . GLY A 1 87 ? 3.075 1.541 18.509 1.00 75.00 87 GLY A N 1
ATOM 698 C CA . GLY A 1 87 ? 4.480 1.154 18.610 1.00 75.00 87 GLY A CA 1
ATOM 699 C C . GLY A 1 87 ? 4.882 0.161 17.527 1.00 75.00 87 GLY A C 1
ATOM 700 O O . GLY A 1 87 ? 4.347 -0.945 17.410 1.00 75.00 87 GLY A O 1
ATOM 701 N N . THR A 1 88 ? 5.813 0.588 16.682 1.00 74.44 88 THR A N 1
ATOM 702 C CA . THR A 1 88 ? 6.424 -0.229 15.635 1.00 74.44 88 THR A CA 1
ATOM 703 C C . THR A 1 88 ? 7.908 0.092 15.598 1.00 74.44 88 THR A C 1
ATOM 705 O O . THR A 1 88 ? 8.274 1.252 15.444 1.00 74.44 88 THR A O 1
ATOM 708 N N . ALA A 1 89 ? 8.748 -0.930 15.712 1.00 77.81 89 ALA A N 1
ATOM 709 C CA . ALA A 1 89 ? 10.196 -0.783 15.634 1.00 77.81 89 ALA A CA 1
ATOM 710 C C . ALA A 1 89 ? 10.795 -1.807 14.669 1.00 77.81 89 ALA A C 1
ATOM 712 O O . ALA A 1 89 ? 10.173 -2.817 14.336 1.00 77.81 89 ALA A O 1
ATOM 713 N N . SER A 1 90 ? 12.016 -1.553 14.210 1.00 77.75 90 SER A N 1
ATOM 714 C CA . SER A 1 90 ? 12.778 -2.529 13.432 1.00 77.75 90 SER A CA 1
ATOM 715 C C . SER A 1 90 ? 13.283 -3.640 14.353 1.00 77.75 90 SER A C 1
ATOM 717 O O . SER A 1 90 ? 14.017 -3.378 15.301 1.00 77.75 90 SER A O 1
ATOM 719 N N . ALA A 1 91 ? 12.957 -4.894 14.041 1.00 78.50 91 ALA A N 1
ATOM 720 C CA . ALA A 1 91 ? 13.446 -6.059 14.783 1.00 78.50 91 ALA A CA 1
ATOM 721 C C . ALA A 1 91 ? 14.948 -6.324 14.580 1.00 78.50 91 ALA A C 1
ATOM 723 O O . ALA A 1 91 ? 15.507 -7.212 15.220 1.00 78.50 91 ALA A O 1
ATOM 724 N N . LEU A 1 92 ? 15.588 -5.603 13.653 1.00 82.00 92 LEU A N 1
ATOM 725 C CA . LEU A 1 92 ? 17.022 -5.701 13.380 1.00 82.00 92 LEU A CA 1
ATOM 726 C C . LEU A 1 92 ? 17.854 -4.765 14.263 1.00 82.00 92 LEU A C 1
ATOM 728 O O . LEU A 1 92 ? 19.049 -4.996 14.426 1.00 82.00 92 LEU A O 1
ATOM 732 N N . SER A 1 93 ? 17.246 -3.702 14.793 1.00 83.12 93 SER A N 1
ATOM 733 C CA . SER A 1 93 ? 17.948 -2.641 15.525 1.00 83.12 93 SER A CA 1
ATOM 734 C C . SER A 1 93 ? 17.365 -2.346 16.904 1.00 83.12 93 SER A C 1
ATOM 736 O O . SER A 1 93 ? 17.951 -1.556 17.634 1.00 83.12 93 SER A O 1
ATOM 738 N N . ASP A 1 94 ? 16.226 -2.944 17.247 1.00 83.69 94 ASP A N 1
ATOM 739 C CA . ASP A 1 94 ? 15.516 -2.710 18.500 1.00 83.69 94 ASP A CA 1
ATOM 740 C C . ASP A 1 94 ? 15.157 -4.038 19.187 1.00 83.69 94 ASP A C 1
ATOM 742 O O . ASP A 1 94 ? 15.145 -5.098 18.550 1.00 83.69 94 ASP A O 1
ATOM 746 N N . SER A 1 95 ? 14.870 -3.989 20.488 1.00 87.69 95 SER A N 1
ATOM 747 C CA . SER A 1 95 ? 14.434 -5.143 21.277 1.00 87.69 95 SER A CA 1
ATOM 748 C C . SER A 1 95 ? 12.963 -5.028 21.670 1.00 87.69 95 SER A C 1
ATOM 750 O O . SER A 1 95 ? 12.382 -3.942 21.732 1.00 87.69 95 SER A O 1
ATOM 752 N N . ALA A 1 96 ? 12.337 -6.176 21.936 1.00 86.31 96 ALA A N 1
ATOM 753 C CA . ALA A 1 96 ? 10.947 -6.214 22.373 1.00 86.31 96 ALA A CA 1
ATOM 754 C C . ALA A 1 96 ? 10.760 -5.474 23.706 1.00 86.31 96 ALA A C 1
ATOM 756 O O . ALA A 1 96 ? 9.786 -4.749 23.884 1.00 86.31 96 ALA A O 1
ATOM 757 N N . GLU A 1 97 ? 11.726 -5.613 24.613 1.00 88.62 97 GLU A N 1
ATOM 758 C CA . GLU A 1 97 ? 11.733 -4.982 25.928 1.00 88.62 97 GLU A CA 1
ATOM 759 C C . GLU A 1 97 ? 11.823 -3.462 25.804 1.00 88.62 97 GLU A C 1
ATOM 761 O O . GLU A 1 97 ? 11.047 -2.758 26.448 1.00 88.62 97 GLU A O 1
ATOM 766 N N . HIS A 1 98 ? 12.714 -2.961 24.943 1.00 88.06 98 HIS A N 1
ATOM 767 C CA . HIS A 1 98 ? 12.879 -1.528 24.724 1.00 88.06 98 HIS A CA 1
ATOM 768 C C . HIS A 1 98 ? 11.600 -0.897 24.155 1.00 88.06 98 HIS A C 1
ATOM 770 O O . HIS A 1 98 ? 11.081 0.046 24.749 1.00 88.06 98 HIS A O 1
ATOM 776 N N . LEU A 1 99 ? 11.012 -1.478 23.099 1.00 86.12 99 LEU A N 1
ATOM 777 C CA . LEU A 1 99 ? 9.742 -0.989 22.545 1.00 86.12 99 LEU A CA 1
ATOM 778 C C . LEU A 1 99 ? 8.597 -1.065 23.566 1.00 86.12 99 LEU A C 1
ATOM 780 O O . LEU A 1 99 ? 7.783 -0.148 23.645 1.00 86.12 99 LEU A O 1
ATOM 784 N N . SER A 1 100 ? 8.531 -2.141 24.357 1.00 88.06 100 SER A N 1
ATOM 785 C CA . SER A 1 100 ? 7.486 -2.303 25.375 1.00 88.06 100 SER A CA 1
ATOM 786 C C . SER A 1 100 ? 7.594 -1.293 26.518 1.00 88.06 100 SER A C 1
ATOM 788 O O . SER A 1 100 ? 6.584 -1.011 27.156 1.00 88.06 100 SER A O 1
ATOM 790 N N . ALA A 1 101 ? 8.794 -0.766 26.785 1.00 89.25 101 ALA A N 1
ATOM 791 C CA . ALA A 1 101 ? 9.088 0.165 27.874 1.00 89.25 101 ALA A CA 1
ATOM 792 C C . ALA A 1 101 ? 9.129 1.637 27.428 1.00 89.25 101 ALA A C 1
ATOM 794 O O . ALA A 1 101 ? 9.271 2.523 28.273 1.00 89.25 101 ALA A O 1
ATOM 795 N N . ASP A 1 102 ? 9.007 1.912 26.127 1.00 88.06 102 ASP A N 1
ATOM 796 C CA . ASP A 1 102 ? 9.022 3.270 25.598 1.00 88.06 102 ASP A CA 1
ATOM 797 C C . ASP A 1 102 ? 7.789 4.064 26.060 1.00 88.06 102 ASP A C 1
ATOM 799 O O . ASP A 1 102 ? 6.642 3.729 25.751 1.00 88.06 102 ASP A O 1
ATOM 803 N N . ALA A 1 103 ? 8.029 5.145 26.805 1.00 86.94 103 ALA A N 1
ATOM 804 C CA . ALA A 1 103 ? 6.977 5.904 27.476 1.00 86.94 103 ALA A CA 1
ATOM 805 C C . ALA A 1 103 ? 5.990 6.562 26.497 1.00 86.94 103 ALA A C 1
ATOM 807 O O . ALA A 1 103 ? 4.795 6.630 26.793 1.00 86.94 103 ALA A O 1
ATOM 808 N N . LYS A 1 104 ? 6.465 7.015 25.326 1.00 82.56 104 LYS A N 1
ATOM 809 C CA . LYS A 1 104 ? 5.607 7.617 24.294 1.00 82.56 104 LYS A CA 1
ATOM 810 C C . LYS A 1 104 ? 4.652 6.568 23.727 1.00 82.56 104 LYS A C 1
ATOM 812 O O . LYS A 1 104 ? 3.436 6.756 23.750 1.00 82.56 104 LYS A O 1
ATOM 817 N N . ASN A 1 105 ? 5.191 5.433 23.285 1.00 83.38 105 ASN A N 1
ATOM 818 C CA . ASN A 1 105 ? 4.399 4.345 22.721 1.00 83.38 105 ASN A CA 1
ATOM 819 C C . ASN A 1 105 ? 3.431 3.735 23.745 1.00 83.38 105 ASN A C 1
ATOM 821 O O . ASN A 1 105 ? 2.298 3.406 23.386 1.00 83.38 105 ASN A O 1
ATOM 825 N N . GLN A 1 106 ? 3.830 3.613 25.016 1.00 88.44 106 GLN A N 1
ATOM 826 C CA . GLN A 1 106 ? 2.930 3.187 26.091 1.00 88.44 106 GLN A CA 1
ATOM 827 C C . GLN A 1 106 ? 1.773 4.171 26.287 1.00 88.44 106 GLN A C 1
ATOM 829 O O . GLN A 1 106 ? 0.623 3.737 26.352 1.00 88.44 106 GLN A O 1
ATOM 834 N N . ALA A 1 107 ? 2.052 5.477 26.352 1.00 85.44 107 ALA A N 1
ATOM 835 C CA . ALA A 1 107 ? 1.025 6.500 26.542 1.00 85.44 107 ALA A CA 1
ATOM 836 C C . ALA A 1 107 ? -0.012 6.483 25.408 1.00 85.44 107 ALA A C 1
ATOM 838 O O . ALA A 1 107 ? -1.217 6.440 25.667 1.00 85.44 107 ALA A O 1
ATOM 839 N N . GLU A 1 108 ? 0.446 6.425 24.154 1.00 83.56 108 GLU A N 1
ATOM 840 C CA . GLU A 1 108 ? -0.446 6.299 22.998 1.00 83.56 108 GLU A CA 1
ATOM 841 C C . GLU A 1 108 ? -1.261 5.002 23.040 1.00 83.56 108 GLU A C 1
ATOM 843 O O . GLU A 1 108 ? -2.470 5.012 22.801 1.00 83.56 108 GLU A O 1
ATOM 848 N N . ASN A 1 109 ? -0.625 3.871 23.358 1.00 89.19 109 ASN A N 1
ATOM 849 C CA . ASN A 1 109 ? -1.307 2.584 23.411 1.00 89.19 109 ASN A CA 1
ATOM 850 C C . ASN A 1 109 ? -2.383 2.557 24.509 1.00 89.19 109 ASN A C 1
ATOM 852 O O . ASN A 1 109 ? -3.508 2.141 24.234 1.00 89.19 109 ASN A O 1
ATOM 856 N N . VAL A 1 110 ? -2.083 3.062 25.711 1.00 90.56 110 VAL A N 1
ATOM 857 C CA . VAL A 1 110 ? -3.046 3.162 26.823 1.00 90.56 110 VAL A CA 1
ATOM 858 C C . VAL A 1 110 ? -4.243 4.017 26.435 1.00 90.56 110 VAL A C 1
ATOM 860 O O . VAL A 1 110 ? -5.377 3.608 26.674 1.00 90.56 110 VAL A O 1
ATOM 863 N N . MET A 1 111 ? -4.017 5.152 25.772 1.00 85.81 111 MET A N 1
ATOM 864 C CA . MET A 1 111 ? -5.107 6.005 25.305 1.00 85.81 111 MET A CA 1
ATOM 865 C C . MET A 1 111 ? -6.062 5.250 24.363 1.00 85.81 111 MET A C 1
ATOM 867 O O . MET A 1 111 ? -7.283 5.339 24.512 1.00 85.81 111 MET A O 1
ATOM 871 N N . ILE A 1 112 ? -5.532 4.461 23.418 1.00 87.31 112 ILE A N 1
ATOM 872 C CA . ILE A 1 112 ? -6.362 3.644 22.516 1.00 87.31 112 ILE A CA 1
ATOM 873 C C . ILE A 1 112 ? -7.041 2.489 23.266 1.00 87.31 112 ILE A C 1
ATOM 875 O O . ILE A 1 112 ? -8.211 2.193 23.009 1.00 87.31 112 ILE A O 1
ATOM 879 N N . VAL A 1 113 ? -6.348 1.848 24.209 1.00 91.81 113 VAL A N 1
ATOM 880 C CA . VAL A 1 113 ? -6.927 0.808 25.070 1.00 91.81 113 VAL A CA 1
ATOM 881 C C . VAL A 1 113 ? -8.121 1.357 25.843 1.00 91.81 113 VAL A C 1
ATOM 883 O O . VAL A 1 113 ? -9.171 0.718 25.860 1.00 91.81 113 VAL A O 1
ATOM 886 N N . ASP A 1 114 ? -8.014 2.548 26.426 1.00 90.31 114 ASP A N 1
ATOM 887 C CA . ASP A 1 114 ? -9.107 3.172 27.170 1.00 90.31 114 ASP A CA 1
ATOM 888 C C . ASP A 1 114 ? -10.292 3.546 26.278 1.00 90.31 114 ASP A C 1
ATOM 890 O O . ASP A 1 114 ? -11.447 3.323 26.660 1.00 90.31 114 ASP A O 1
ATOM 894 N N . LEU A 1 115 ? -10.030 4.017 25.057 1.00 88.12 115 LEU A N 1
ATOM 895 C CA . LEU A 1 115 ? -11.073 4.258 24.062 1.00 88.12 115 LEU A CA 1
ATOM 896 C C . LEU A 1 115 ? -11.841 2.965 23.735 1.00 88.12 115 LEU A C 1
ATOM 898 O O . LEU A 1 115 ? -13.072 2.952 23.756 1.00 88.12 115 LEU A O 1
ATOM 902 N N . LEU A 1 116 ? -11.134 1.853 23.518 1.00 90.50 116 LEU A N 1
ATOM 903 C CA . LEU A 1 116 ? -11.761 0.560 23.230 1.00 90.50 116 LEU A CA 1
ATOM 904 C C . LEU A 1 116 ? -12.450 -0.061 24.450 1.00 90.50 116 LEU A C 1
ATOM 906 O O . LEU A 1 116 ? -13.493 -0.700 24.305 1.00 90.50 116 LEU A O 1
ATOM 910 N N . ARG A 1 117 ? -11.927 0.149 25.664 1.00 93.12 117 ARG A N 1
ATOM 911 C CA . ARG A 1 117 ? -12.612 -0.236 26.908 1.00 93.12 117 ARG A CA 1
ATOM 912 C C . ARG A 1 117 ? -13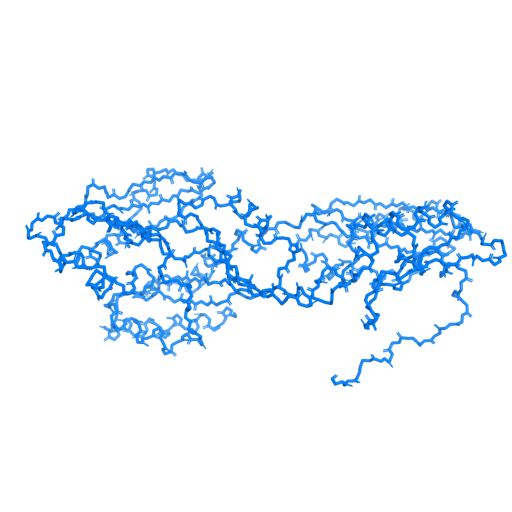.946 0.490 27.036 1.00 93.12 117 ARG A C 1
ATOM 914 O O . ARG A 1 117 ? -14.943 -0.149 27.372 1.00 93.12 117 ARG A O 1
ATOM 921 N N . ASN A 1 118 ? -13.981 1.793 26.747 1.00 90.50 118 ASN A N 1
ATOM 922 C CA . ASN A 1 118 ? -15.218 2.569 26.721 1.00 90.50 118 ASN A CA 1
ATOM 923 C C . ASN A 1 118 ? -16.188 2.005 25.672 1.00 90.50 118 ASN A C 1
ATOM 925 O O . ASN A 1 118 ? -17.338 1.709 26.000 1.00 90.50 118 ASN A O 1
ATOM 929 N N . ASP A 1 119 ? -15.716 1.756 24.451 1.00 90.31 119 ASP A N 1
ATOM 930 C CA . ASP A 1 119 ? -16.539 1.185 23.383 1.00 90.31 119 ASP A CA 1
ATOM 931 C C . ASP A 1 119 ? -17.156 -0.169 23.772 1.00 90.31 119 ASP A C 1
ATOM 933 O O . ASP A 1 119 ? -18.374 -0.349 23.672 1.00 90.31 119 ASP A O 1
ATOM 937 N N . LEU A 1 120 ? -16.349 -1.091 24.304 1.00 93.00 120 LEU A N 1
ATOM 938 C CA . LEU A 1 120 ? -16.815 -2.410 24.736 1.00 93.00 120 LEU A CA 1
ATOM 939 C C . LEU A 1 120 ? -17.720 -2.347 25.972 1.00 93.00 120 LEU A C 1
ATOM 941 O O . LEU A 1 120 ? -18.652 -3.143 26.076 1.00 93.00 120 LEU A O 1
ATOM 945 N N . SER A 1 121 ? -17.515 -1.394 26.887 1.00 93.88 121 SER A N 1
ATOM 946 C CA . SER A 1 121 ? -18.333 -1.258 28.105 1.00 93.88 121 SER A CA 1
ATOM 947 C C . SER A 1 121 ? -19.822 -1.043 27.820 1.00 93.88 121 SER A C 1
ATOM 949 O O . SER A 1 121 ? -20.676 -1.484 28.592 1.00 93.88 121 SER A O 1
ATOM 951 N N . ARG A 1 122 ? -20.156 -0.435 26.675 1.00 92.19 122 ARG A N 1
ATOM 952 C CA . ARG A 1 122 ? -21.544 -0.213 26.244 1.00 92.19 122 ARG A CA 1
ATOM 953 C C . ARG A 1 122 ? -22.254 -1.534 25.919 1.00 92.19 122 ARG A C 1
ATOM 955 O O . ARG A 1 122 ? -23.445 -1.694 26.208 1.00 92.19 122 ARG A O 1
ATOM 962 N N . LEU A 1 123 ? -21.500 -2.499 25.397 1.00 94.31 123 LEU A N 1
ATOM 963 C CA . LEU A 1 123 ? -21.962 -3.810 24.926 1.00 94.31 123 LEU A CA 1
ATOM 964 C C . LEU A 1 123 ? -21.826 -4.915 25.984 1.00 94.31 123 LEU A C 1
ATOM 966 O O . LEU A 1 123 ? -22.504 -5.939 25.907 1.00 94.31 123 LEU A O 1
ATOM 970 N N . ALA A 1 124 ? -20.943 -4.715 26.961 1.00 96.06 124 ALA A N 1
ATOM 971 C CA . ALA A 1 124 ? -20.505 -5.747 27.886 1.00 96.06 124 ALA A CA 1
ATOM 972 C C . ALA A 1 124 ? -21.331 -5.836 29.174 1.00 96.06 124 ALA A C 1
ATOM 974 O O . ALA A 1 124 ? -21.863 -4.844 29.676 1.00 96.06 124 ALA A O 1
ATOM 975 N N . LEU A 1 125 ? -21.378 -7.028 29.767 1.00 96.75 125 LEU A N 1
ATOM 976 C CA . LEU A 1 125 ? -21.839 -7.219 31.137 1.00 96.75 125 LEU A CA 1
ATOM 977 C C . LEU A 1 125 ? -20.978 -6.376 32.101 1.00 96.75 125 LEU A C 1
ATOM 979 O O . LEU A 1 125 ? -19.746 -6.361 31.955 1.00 96.75 125 LEU A O 1
ATOM 983 N N . PRO A 1 126 ? -21.583 -5.685 33.088 1.00 94.44 126 PRO A N 1
ATOM 984 C CA . PRO A 1 126 ? -20.837 -4.885 34.056 1.00 94.44 126 PRO A CA 1
ATOM 985 C C . PRO A 1 126 ? -19.708 -5.679 34.725 1.00 94.44 126 PRO A C 1
ATOM 987 O O . PRO A 1 126 ? -19.899 -6.823 35.127 1.00 94.44 126 PRO A O 1
ATOM 990 N N . GLY A 1 127 ? -18.523 -5.071 34.828 1.00 93.88 127 GLY A N 1
ATOM 991 C CA . GLY A 1 127 ? -17.350 -5.688 35.459 1.00 93.88 127 GLY A CA 1
ATOM 992 C C . GLY A 1 127 ? -16.606 -6.728 34.610 1.00 93.88 127 GLY A C 1
ATOM 993 O O . GLY A 1 127 ? -15.624 -7.283 35.088 1.00 93.88 127 GLY A O 1
ATOM 994 N N . THR A 1 128 ? -17.024 -6.988 33.365 1.00 96.81 128 THR A N 1
ATOM 995 C CA . THR A 1 128 ? -16.373 -8.006 32.511 1.00 96.81 128 THR A CA 1
ATOM 996 C C . THR A 1 128 ? -15.335 -7.450 31.535 1.00 96.81 128 THR A C 1
ATOM 998 O O . THR A 1 128 ? -14.557 -8.221 30.972 1.00 96.81 128 THR A O 1
ATOM 1001 N N . VAL A 1 129 ? -15.292 -6.126 31.340 1.00 97.19 129 VAL A N 1
ATOM 1002 C CA . VAL A 1 129 ? -14.270 -5.478 30.505 1.00 97.19 129 VAL A CA 1
ATOM 1003 C C . VAL A 1 129 ? -12.914 -5.593 31.199 1.00 97.19 129 VAL A C 1
ATOM 1005 O O . VAL A 1 129 ? -12.725 -5.057 32.290 1.00 97.19 129 VAL A O 1
ATOM 1008 N N . SER A 1 130 ? -11.964 -6.268 30.558 1.00 96.62 130 SER A N 1
ATOM 1009 C CA . SER A 1 130 ? -10.620 -6.515 31.085 1.00 96.62 130 SER A CA 1
ATOM 1010 C C . SER A 1 130 ? -9.549 -6.317 30.013 1.00 96.62 130 SER A C 1
ATOM 1012 O O . SER A 1 130 ? -9.827 -6.388 28.815 1.00 96.62 130 SER A O 1
ATOM 1014 N N . VAL A 1 131 ? -8.317 -6.064 30.458 1.00 96.81 131 VAL A N 1
ATOM 1015 C CA . VAL A 1 131 ? -7.130 -5.924 29.604 1.00 96.81 131 VAL A CA 1
ATOM 1016 C C . VAL A 1 131 ? -6.144 -7.027 29.996 1.00 96.81 131 VAL A C 1
ATOM 1018 O O . VAL A 1 131 ? -5.262 -6.789 30.818 1.00 96.81 131 VAL A O 1
ATOM 1021 N N . PRO A 1 132 ? -6.336 -8.273 29.522 1.00 94.31 132 PRO A N 1
ATOM 1022 C CA . PRO A 1 132 ? -5.521 -9.413 29.953 1.00 94.31 132 PRO A CA 1
ATOM 1023 C C . PRO A 1 132 ? -4.049 -9.300 29.546 1.00 94.31 132 PRO A C 1
ATOM 1025 O O . PRO A 1 132 ? -3.194 -9.903 30.186 1.00 94.31 132 PRO A O 1
ATOM 1028 N N . GLN A 1 133 ? -3.756 -8.556 28.479 1.00 93.25 133 GLN A N 1
ATOM 1029 C CA . GLN A 1 133 ? -2.405 -8.329 27.979 1.00 93.25 133 GLN A CA 1
ATOM 1030 C C . GLN A 1 133 ? -2.267 -6.855 27.611 1.00 93.25 133 GLN A C 1
ATOM 1032 O O . GLN A 1 133 ? -3.081 -6.331 26.848 1.00 93.25 133 GLN A O 1
ATOM 1037 N N . LEU A 1 134 ? -1.237 -6.205 28.141 1.00 92.12 134 LEU A N 1
ATOM 1038 C CA . LEU A 1 134 ? -0.899 -4.817 27.859 1.00 92.12 134 LEU A CA 1
ATOM 1039 C C . LEU A 1 134 ? 0.558 -4.778 27.389 1.00 92.12 134 LEU A C 1
ATOM 1041 O O . LEU A 1 134 ? 1.412 -5.391 28.027 1.00 92.12 134 LEU A O 1
ATOM 1045 N N . PHE A 1 135 ? 0.818 -4.081 26.281 1.00 92.81 135 PHE A N 1
ATOM 1046 C CA . PHE A 1 135 ? 2.159 -3.904 25.704 1.00 92.81 135 PHE A CA 1
ATOM 1047 C C . PHE A 1 135 ? 2.847 -5.208 25.260 1.00 92.81 135 PHE A C 1
ATOM 1049 O O . PHE A 1 135 ? 4.064 -5.355 25.352 1.00 92.81 135 PHE A O 1
ATOM 1056 N N . GLU A 1 136 ? 2.078 -6.169 24.750 1.00 91.81 136 GLU A N 1
ATOM 1057 C CA . GLU A 1 136 ? 2.632 -7.394 24.180 1.00 91.81 136 GLU A CA 1
ATOM 1058 C C . GLU A 1 136 ? 3.335 -7.080 22.857 1.00 91.81 136 GLU A C 1
ATOM 1060 O O . GLU A 1 136 ? 2.697 -6.671 21.882 1.00 91.81 136 GLU A O 1
ATOM 1065 N N . VAL A 1 137 ? 4.651 -7.290 22.815 1.00 89.00 137 VAL A N 1
ATOM 1066 C CA . VAL A 1 137 ? 5.459 -7.091 21.611 1.00 89.00 137 VAL A CA 1
ATOM 1067 C C . VAL A 1 137 ? 5.690 -8.420 20.909 1.00 89.00 137 VAL A C 1
ATOM 1069 O O . VAL A 1 137 ? 6.254 -9.352 21.477 1.00 89.00 137 VAL A O 1
ATOM 1072 N N . ALA A 1 138 ? 5.291 -8.492 19.642 1.00 85.94 138 ALA A N 1
ATOM 1073 C CA . ALA A 1 138 ? 5.516 -9.647 18.783 1.00 85.94 138 ALA A CA 1
ATOM 1074 C C . ALA A 1 138 ? 6.322 -9.257 17.539 1.00 85.94 138 ALA A C 1
ATOM 1076 O O . ALA A 1 138 ? 6.175 -8.159 16.994 1.00 85.94 138 ALA A O 1
ATOM 1077 N N . ARG A 1 139 ? 7.173 -10.176 17.072 1.00 83.62 139 ARG A N 1
ATOM 1078 C CA . ARG A 1 139 ? 7.960 -10.009 15.845 1.00 83.62 139 ARG A CA 1
ATOM 1079 C C . ARG A 1 139 ? 7.197 -10.540 14.633 1.00 83.62 139 ARG A C 1
ATOM 1081 O O . ARG A 1 139 ? 6.780 -11.694 14.619 1.00 83.62 139 ARG A O 1
ATOM 1088 N N . TYR A 1 140 ? 7.111 -9.725 13.586 1.00 77.25 140 TYR A N 1
ATOM 1089 C CA . TYR A 1 140 ? 6.529 -10.066 12.290 1.00 77.25 140 TYR A CA 1
ATOM 1090 C C . TYR A 1 140 ? 7.518 -9.706 11.176 1.00 77.25 140 TYR A C 1
ATOM 1092 O O . TYR A 1 140 ? 7.632 -8.550 10.766 1.00 77.25 140 TYR A O 1
ATOM 1100 N N . GLY A 1 141 ? 8.270 -10.703 10.702 1.00 75.56 141 GLY A N 1
ATOM 1101 C CA . GLY A 1 141 ? 9.386 -10.472 9.781 1.00 75.56 141 GLY A CA 1
ATOM 1102 C C . GLY A 1 141 ? 10.475 -9.620 10.440 1.00 75.56 141 GLY A C 1
ATOM 1103 O O . GLY A 1 141 ? 10.970 -9.966 11.515 1.00 75.56 141 GLY A O 1
ATOM 1104 N N . ASP A 1 142 ? 10.813 -8.490 9.824 1.00 72.25 142 ASP A N 1
ATOM 1105 C CA . ASP A 1 142 ? 11.836 -7.554 10.315 1.00 72.25 142 ASP A CA 1
ATOM 1106 C C . ASP A 1 142 ? 11.268 -6.428 11.190 1.00 72.25 142 ASP A C 1
ATOM 1108 O O . ASP A 1 142 ? 11.941 -5.435 11.455 1.00 72.25 142 ASP A O 1
ATOM 1112 N N . VAL A 1 143 ? 10.026 -6.572 11.661 1.00 77.69 143 VAL A N 1
ATOM 1113 C CA . VAL A 1 143 ? 9.321 -5.545 12.432 1.00 77.69 143 VAL A CA 1
ATOM 1114 C C . VAL A 1 143 ? 8.857 -6.101 13.778 1.00 77.69 143 VAL A C 1
ATOM 1116 O O . VAL A 1 143 ? 8.327 -7.208 13.851 1.00 77.69 143 VAL A O 1
ATOM 1119 N N . LEU A 1 144 ? 9.029 -5.320 14.842 1.00 84.19 144 LEU A N 1
ATOM 1120 C CA . LEU A 1 144 ? 8.398 -5.517 16.145 1.00 84.19 144 LEU A CA 1
ATOM 1121 C C . LEU A 1 144 ? 7.105 -4.706 16.197 1.00 84.19 144 LEU A C 1
ATOM 1123 O O . LEU A 1 144 ? 7.090 -3.532 15.822 1.00 84.19 144 LEU A O 1
ATOM 1127 N N . GLN A 1 145 ? 6.021 -5.324 16.653 1.00 86.25 145 GLN A N 1
ATOM 1128 C CA . GLN A 1 145 ? 4.725 -4.672 16.810 1.00 86.25 145 GLN A CA 1
ATOM 1129 C C . GLN A 1 145 ? 4.227 -4.849 18.234 1.00 86.25 145 GLN A C 1
ATOM 1131 O O . GLN A 1 145 ? 4.114 -5.978 18.709 1.00 86.25 145 GLN A O 1
ATOM 1136 N N . MET A 1 146 ? 3.904 -3.732 18.882 1.00 90.50 146 MET A N 1
ATOM 1137 C CA . MET A 1 146 ? 3.301 -3.733 20.205 1.00 90.50 146 MET A CA 1
ATOM 1138 C C . MET A 1 146 ? 1.774 -3.700 20.094 1.00 90.50 146 MET A C 1
ATOM 1140 O O . MET A 1 146 ? 1.184 -2.859 19.408 1.00 90.50 146 MET A O 1
ATOM 1144 N N . THR A 1 147 ? 1.134 -4.638 20.782 1.00 91.12 147 THR A N 1
ATOM 1145 C CA . THR A 1 147 ? -0.315 -4.825 20.820 1.00 91.12 147 THR A CA 1
ATOM 1146 C C . THR A 1 147 ? -0.797 -4.951 22.254 1.00 91.12 147 THR A C 1
ATOM 1148 O O . THR A 1 147 ? -0.081 -5.433 23.127 1.00 91.12 147 THR A O 1
ATOM 1151 N N . SER A 1 148 ? -2.030 -4.538 22.496 1.00 93.88 148 SER A N 1
ATOM 1152 C CA . SER A 1 148 ? -2.716 -4.786 23.764 1.00 93.88 148 SER A CA 1
ATOM 1153 C C . SER A 1 148 ? -4.016 -5.512 23.467 1.00 93.88 148 SER A C 1
ATOM 1155 O O . SER A 1 148 ? -4.582 -5.335 22.395 1.00 93.88 148 SER A O 1
ATOM 1157 N N . THR A 1 149 ? -4.497 -6.344 24.383 1.00 95.25 149 THR A N 1
ATOM 1158 C CA . THR A 1 149 ? -5.763 -7.065 24.221 1.00 95.25 149 THR A CA 1
ATOM 1159 C C . THR A 1 149 ? -6.794 -6.469 25.160 1.00 95.25 149 THR A C 1
ATOM 1161 O O . THR A 1 149 ? -6.577 -6.443 26.367 1.00 95.25 149 THR A O 1
ATOM 1164 N N . VAL A 1 150 ? -7.945 -6.063 24.624 1.00 95.94 150 VAL A N 1
ATOM 1165 C CA . VAL A 1 150 ? -9.127 -5.694 25.412 1.00 95.94 150 VAL A CA 1
ATOM 1166 C C . VAL A 1 150 ? -10.209 -6.733 25.157 1.00 95.94 150 VAL A C 1
ATOM 1168 O O . VAL A 1 150 ? -10.491 -7.057 24.004 1.00 95.94 150 VAL A O 1
ATOM 1171 N N . GLN A 1 151 ? -10.811 -7.267 26.216 1.00 97.19 151 GLN A N 1
ATOM 1172 C CA . GLN A 1 151 ? -11.864 -8.273 26.104 1.00 97.19 151 GLN A CA 1
ATOM 1173 C C . GLN A 1 151 ? -13.041 -7.973 27.026 1.00 97.19 151 GLN A C 1
ATOM 1175 O O . GLN A 1 151 ? -12.875 -7.339 28.069 1.00 97.19 151 GLN A O 1
ATOM 1180 N N . ALA A 1 152 ? -14.224 -8.461 26.664 1.00 97.50 152 ALA A N 1
ATOM 1181 C CA . ALA A 1 152 ? -15.417 -8.332 27.488 1.00 97.50 152 ALA A CA 1
ATOM 1182 C C . ALA A 1 152 ? -16.439 -9.441 27.206 1.00 97.50 152 ALA A C 1
ATOM 1184 O O . ALA A 1 152 ? -16.445 -10.017 26.119 1.00 97.50 152 ALA A O 1
ATOM 1185 N N . GLN A 1 153 ? -17.325 -9.717 28.167 1.00 97.81 153 GLN A N 1
ATOM 1186 C CA . GLN A 1 153 ? -18.450 -10.633 27.960 1.00 97.81 153 GLN A CA 1
ATOM 1187 C C . GLN A 1 153 ? -19.668 -9.846 27.482 1.00 97.81 153 GLN A C 1
ATOM 1189 O O . GLN A 1 153 ? -20.099 -8.906 28.145 1.00 97.81 153 GLN A O 1
ATOM 1194 N N . VAL A 1 154 ? -20.221 -10.216 26.334 1.00 96.31 154 VAL A N 1
ATOM 1195 C CA . VAL A 1 154 ? -21.343 -9.524 25.693 1.00 96.31 154 VAL A CA 1
ATOM 1196 C C . VAL A 1 154 ? -22.636 -9.743 26.471 1.00 96.31 154 VAL A C 1
ATOM 1198 O O . VAL A 1 154 ? -22.893 -10.836 26.977 1.00 96.31 154 VAL A O 1
ATOM 1201 N N . LYS A 1 155 ? -23.477 -8.707 26.554 1.00 96.00 155 LYS A N 1
ATOM 1202 C CA . LYS A 1 155 ? -24.838 -8.842 27.091 1.00 96.00 155 LYS A CA 1
ATOM 1203 C C . LYS A 1 155 ? -25.673 -9.800 26.218 1.00 96.00 155 LYS A C 1
ATOM 1205 O O . LYS A 1 155 ? -25.558 -9.763 24.994 1.00 96.00 155 LYS A O 1
ATOM 1210 N N . PRO A 1 156 ? -26.567 -10.611 26.805 1.00 93.50 156 PRO A N 1
ATOM 1211 C CA . PRO A 1 156 ? -27.510 -11.409 26.025 1.00 93.50 156 PRO A CA 1
ATOM 1212 C C . PRO A 1 156 ? -28.337 -10.541 25.062 1.00 93.50 156 PRO A C 1
ATOM 1214 O O . PRO A 1 156 ? -28.763 -9.448 25.431 1.00 93.50 156 PRO A O 1
ATOM 1217 N N . GLY A 1 157 ? -28.580 -11.039 23.847 1.00 91.50 157 GLY A N 1
ATOM 1218 C CA . GLY A 1 157 ? -29.422 -10.371 22.844 1.00 91.50 157 GLY A CA 1
ATOM 1219 C C . GLY A 1 157 ? -28.747 -9.257 22.036 1.00 91.50 157 GLY A C 1
ATOM 1220 O O . GLY A 1 157 ? -29.413 -8.642 21.212 1.00 91.50 157 GLY A O 1
ATOM 1221 N N . ILE A 1 158 ? -27.453 -8.996 22.245 1.00 94.12 158 ILE A N 1
ATOM 1222 C CA . ILE A 1 158 ? -26.677 -8.076 21.405 1.00 94.12 158 ILE A CA 1
ATOM 1223 C C . ILE A 1 158 ? -26.420 -8.712 20.039 1.00 94.12 158 ILE A C 1
ATOM 1225 O O . ILE A 1 158 ? -25.859 -9.806 19.944 1.00 94.12 158 ILE A O 1
ATOM 1229 N N . GLU A 1 159 ? -26.785 -7.994 18.984 1.00 92.56 159 GLU A N 1
ATOM 1230 C CA . GLU A 1 159 ? -26.560 -8.398 17.601 1.00 92.56 159 GLU A CA 1
ATOM 1231 C C . GLU A 1 159 ? -25.327 -7.697 17.013 1.00 92.56 159 GLU A C 1
ATOM 1233 O O . GLU A 1 159 ? -24.839 -6.688 17.528 1.00 92.56 159 GLU A O 1
ATOM 1238 N N . LEU A 1 160 ? -24.839 -8.189 15.868 1.00 93.81 160 LEU A N 1
ATOM 1239 C CA . LEU A 1 160 ? -23.710 -7.582 15.156 1.00 93.81 160 LEU A CA 1
ATOM 1240 C C . LEU A 1 160 ? -23.922 -6.080 14.889 1.00 93.81 160 LEU A C 1
ATOM 1242 O O . LEU A 1 160 ? -22.986 -5.298 15.034 1.00 93.81 160 LEU A O 1
ATOM 1246 N N . ARG A 1 161 ? -25.147 -5.652 14.552 1.00 94.69 161 ARG A N 1
ATOM 1247 C CA . ARG A 1 161 ? -25.457 -4.229 14.317 1.00 94.69 161 ARG A CA 1
ATOM 1248 C C . ARG A 1 161 ? -25.186 -3.358 15.545 1.00 94.69 161 ARG A C 1
ATOM 1250 O O . ARG A 1 161 ? -24.697 -2.244 15.398 1.00 94.69 161 ARG A O 1
ATOM 1257 N N . ASP A 1 162 ? -25.476 -3.865 16.742 1.00 94.81 162 ASP A N 1
ATOM 1258 C CA . ASP A 1 162 ? -25.311 -3.117 17.988 1.00 94.81 162 ASP A CA 1
ATOM 1259 C C . ASP A 1 162 ? -23.820 -2.961 18.287 1.00 94.81 162 ASP A C 1
ATOM 1261 O O . ASP A 1 162 ? -23.357 -1.887 18.672 1.00 94.81 162 ASP A O 1
ATOM 1265 N N . ILE A 1 163 ? -23.058 -4.024 18.013 1.00 94.81 163 ILE A N 1
ATOM 1266 C CA . ILE A 1 163 ? -21.602 -4.044 18.127 1.00 94.81 163 ILE A CA 1
ATOM 1267 C C . ILE A 1 163 ? -20.977 -3.030 17.167 1.00 94.81 163 ILE A C 1
ATOM 1269 O O . ILE A 1 163 ? -20.156 -2.216 17.590 1.00 94.81 163 ILE A O 1
ATOM 1273 N N . MET A 1 164 ? -21.401 -3.028 15.901 1.00 94.19 164 MET A N 1
ATOM 1274 C CA . MET A 1 164 ? -20.917 -2.070 14.908 1.00 94.19 164 MET A CA 1
ATOM 1275 C C . MET A 1 164 ? -21.283 -0.635 15.297 1.00 94.19 164 MET A C 1
ATOM 1277 O O . MET A 1 164 ? -20.400 0.210 15.350 1.00 94.19 164 MET A O 1
ATOM 1281 N N . ASN A 1 165 ? -22.531 -0.357 15.676 1.00 92.31 165 ASN A N 1
ATOM 1282 C CA . ASN A 1 165 ? -22.957 0.988 16.082 1.00 92.31 165 ASN A CA 1
ATOM 1283 C C . ASN A 1 165 ? -22.184 1.529 17.294 1.00 92.31 165 ASN A C 1
ATOM 1285 O O . ASN A 1 165 ? -21.965 2.734 17.405 1.00 92.31 165 ASN A O 1
ATOM 1289 N N . ALA A 1 166 ? -21.782 0.654 18.218 1.00 91.19 166 ALA A N 1
ATOM 1290 C CA . ALA A 1 166 ? -21.042 1.064 19.401 1.00 91.19 166 ALA A CA 1
ATOM 1291 C C . ALA A 1 166 ? -19.536 1.210 19.145 1.00 91.19 166 ALA A C 1
ATOM 1293 O O . ALA A 1 166 ? -18.933 2.137 19.682 1.00 91.19 166 ALA A O 1
ATOM 1294 N N . ALA A 1 167 ? -18.914 0.306 18.388 1.00 91.44 167 ALA A N 1
ATOM 1295 C CA . ALA A 1 167 ? -17.455 0.232 18.280 1.00 91.44 167 ALA A CA 1
ATOM 1296 C C . ALA A 1 167 ? -16.894 0.819 16.977 1.00 91.44 167 ALA A C 1
ATOM 1298 O O . ALA A 1 167 ? -15.738 1.236 16.957 1.00 91.44 167 ALA A O 1
ATOM 1299 N N . PHE A 1 168 ? -17.678 0.872 15.900 1.00 93.62 168 PHE A N 1
ATOM 1300 C CA . PHE A 1 168 ? -17.215 1.307 14.583 1.00 93.62 168 PHE A CA 1
ATOM 1301 C C . PHE A 1 168 ? -17.310 2.836 14.404 1.00 93.62 168 PHE A C 1
ATOM 1303 O O . PHE A 1 168 ? -18.281 3.439 14.864 1.00 93.62 168 PHE A O 1
ATOM 1310 N N . PRO A 1 169 ? -16.357 3.475 13.698 1.00 92.50 169 PRO A N 1
ATOM 1311 C CA . PRO A 1 169 ? -15.064 2.942 13.249 1.00 92.50 169 PRO A CA 1
ATOM 1312 C C . PRO A 1 169 ? -14.081 2.725 14.407 1.00 92.50 169 PRO A C 1
ATOM 1314 O O . PRO A 1 169 ? -14.277 3.251 15.508 1.00 92.50 169 PRO A O 1
ATOM 1317 N N . CYS A 1 170 ? -13.008 1.965 14.155 1.00 89.69 170 CYS A N 1
ATOM 1318 C CA . CYS A 1 170 ? -11.993 1.707 15.177 1.00 89.69 170 CYS A CA 1
ATOM 1319 C C . CYS A 1 170 ? -11.363 3.020 15.679 1.00 89.69 170 CYS A C 1
ATOM 1321 O O . CYS A 1 170 ? -11.086 3.951 14.916 1.00 89.69 170 CYS A O 1
ATOM 1323 N N . GLY A 1 171 ? -11.133 3.093 16.990 1.00 84.69 171 GLY A N 1
ATOM 1324 C CA . GLY A 1 171 ? -10.568 4.269 17.647 1.00 84.69 171 GLY A CA 1
ATOM 1325 C C . GLY A 1 171 ? -9.163 4.641 17.161 1.00 84.69 171 GLY A C 1
ATOM 1326 O O . GLY A 1 171 ? -8.853 5.819 17.006 1.00 84.69 171 GLY A O 1
ATOM 1327 N N . SER A 1 172 ? -8.339 3.637 16.845 1.00 84.88 172 SER A N 1
ATOM 1328 C CA . SER A 1 172 ? -6.956 3.797 16.366 1.00 84.88 172 SER A CA 1
ATOM 1329 C C . SER A 1 172 ? -6.846 4.547 15.037 1.00 84.88 172 SER A C 1
ATOM 1331 O O . SER A 1 172 ? -5.844 5.212 14.790 1.00 84.88 172 SER A O 1
ATOM 1333 N N . VAL A 1 173 ? -7.885 4.473 14.202 1.00 91.50 173 VAL A N 1
ATOM 1334 C CA . VAL A 1 173 ? -7.925 5.092 12.872 1.00 91.50 173 VAL A CA 1
ATOM 1335 C C . VAL A 1 173 ? -8.811 6.330 12.807 1.00 91.50 173 VAL A C 1
ATOM 1337 O O . VAL A 1 173 ? -8.998 6.892 11.733 1.00 91.50 173 VAL A O 1
ATOM 1340 N N . THR A 1 174 ? -9.351 6.790 13.933 1.00 92.75 174 THR A N 1
ATOM 1341 C CA . THR A 1 174 ? -10.191 7.993 14.000 1.00 92.75 174 THR A CA 1
ATOM 1342 C C . THR A 1 174 ? -9.531 9.057 14.858 1.00 92.75 174 THR A C 1
ATOM 1344 O O . THR A 1 174 ? -8.878 9.950 14.334 1.00 92.75 174 THR A O 1
ATOM 1347 N N . GLY A 1 175 ? -9.678 8.965 16.171 1.00 90.19 175 GLY A N 1
ATOM 1348 C CA . GLY A 1 175 ? -9.217 9.965 17.119 1.00 90.19 175 GLY A CA 1
ATOM 1349 C C . GLY A 1 175 ? -10.078 9.976 18.374 1.00 90.19 175 GLY A C 1
ATOM 1350 O O . GLY A 1 175 ? -11.023 9.193 18.516 1.00 90.19 175 GLY A O 1
ATOM 1351 N N . ALA A 1 176 ? -9.743 10.865 19.299 1.00 89.75 176 ALA A N 1
ATOM 1352 C CA . ALA A 1 176 ? -10.457 11.016 20.558 1.00 89.75 176 ALA A CA 1
ATOM 1353 C C . ALA A 1 176 ? -10.765 12.499 20.809 1.00 89.75 176 ALA A C 1
ATOM 1355 O O . ALA A 1 176 ? -9.819 13.283 20.815 1.00 89.75 176 ALA A O 1
ATOM 1356 N N . PRO A 1 177 ? -12.028 12.892 21.075 1.00 90.50 177 PRO A N 1
ATOM 1357 C CA . PRO A 1 177 ? -13.256 12.085 21.046 1.00 90.50 177 PRO A CA 1
ATOM 1358 C C . PRO A 1 177 ? -13.697 11.668 19.627 1.00 90.50 177 PRO A C 1
ATOM 1360 O O . PRO A 1 177 ? -13.776 12.498 18.727 1.00 90.50 177 PRO A O 1
ATOM 1363 N N . LYS A 1 178 ? -14.095 10.395 19.453 1.00 89.62 178 LYS A N 1
ATOM 1364 C CA . LYS A 1 178 ? -14.358 9.760 18.140 1.00 89.62 178 LYS A CA 1
ATOM 1365 C C . LYS A 1 178 ? -15.245 10.585 17.200 1.00 89.62 178 LYS A C 1
ATOM 1367 O O . LYS A 1 178 ? -14.894 10.773 16.041 1.00 89.62 178 LYS A O 1
ATOM 1372 N N . LYS A 1 179 ? -16.390 11.081 17.687 1.00 91.75 179 LYS A N 1
ATOM 1373 C CA . LYS A 1 179 ? -17.346 11.835 16.857 1.00 91.75 179 LYS A CA 1
ATOM 1374 C C . LYS A 1 179 ? -16.727 13.122 16.303 1.00 91.75 179 LYS A C 1
ATOM 1376 O O . LYS A 1 179 ? -16.768 13.332 15.097 1.00 91.75 179 LYS A O 1
ATOM 1381 N N . ARG A 1 180 ? -16.124 13.936 17.174 1.00 95.31 180 ARG A N 1
ATOM 1382 C CA . ARG A 1 180 ? -15.523 15.215 16.782 1.00 95.31 180 ARG A CA 1
ATOM 1383 C C . ARG A 1 180 ? -14.320 15.006 15.864 1.00 95.31 180 ARG A C 1
ATOM 1385 O O . ARG A 1 180 ? -14.194 15.694 14.861 1.00 95.31 180 ARG A O 1
ATOM 1392 N N . SER A 1 181 ? -13.495 13.993 16.139 1.00 95.31 181 SER A N 1
ATOM 1393 C CA . SER A 1 181 ? -12.384 13.628 15.256 1.00 95.31 181 SER A CA 1
ATOM 1394 C C . SER A 1 181 ? -12.852 13.249 13.848 1.00 95.31 181 SER A C 1
ATOM 1396 O O . SER A 1 181 ? -12.202 13.636 12.886 1.00 95.31 181 SER A O 1
ATOM 1398 N N . MET A 1 182 ? -13.973 12.530 13.699 1.00 95.25 182 MET A N 1
ATOM 1399 C CA . MET A 1 182 ? -14.518 12.188 12.376 1.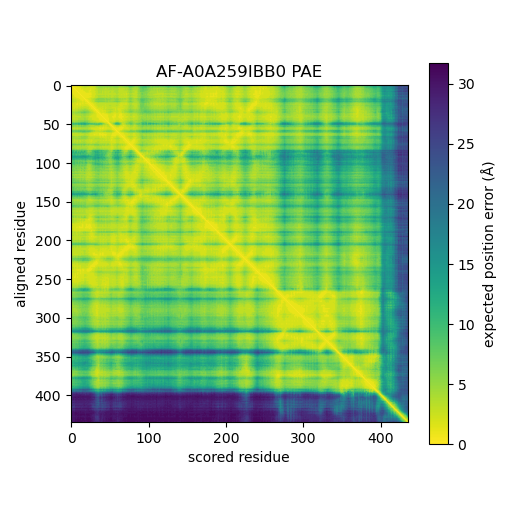00 95.25 182 MET A CA 1
ATOM 1400 C C . MET A 1 182 ? -15.022 13.413 11.599 1.00 95.25 182 MET A C 1
ATOM 1402 O O . MET A 1 182 ? -14.830 13.463 10.389 1.00 95.25 182 MET A O 1
ATOM 1406 N N . GLU A 1 183 ? -15.621 14.399 12.274 1.00 96.62 183 GLU A N 1
ATOM 1407 C CA . GLU A 1 183 ? -16.030 15.669 11.650 1.00 96.62 183 GLU A CA 1
ATOM 1408 C C . GLU A 1 183 ? -14.805 16.425 11.111 1.00 96.62 183 GLU A C 1
ATOM 1410 O O . GLU A 1 183 ? -14.771 16.794 9.941 1.00 96.62 183 GLU A O 1
ATOM 1415 N N . ILE A 1 184 ? -13.748 16.549 11.921 1.00 96.88 184 ILE A N 1
ATOM 1416 C CA . ILE A 1 184 ? -12.499 17.216 11.517 1.00 96.88 184 ILE A CA 1
ATOM 1417 C C . ILE A 1 184 ? -11.801 16.459 10.376 1.00 96.88 184 ILE A C 1
ATOM 1419 O O . ILE A 1 184 ? -11.294 17.067 9.438 1.00 96.88 184 ILE A O 1
ATOM 1423 N N . ILE A 1 185 ? -11.797 15.122 10.413 1.00 96.38 185 ILE A N 1
ATOM 1424 C CA . ILE A 1 185 ? -11.282 14.292 9.313 1.00 96.38 185 ILE A CA 1
ATOM 1425 C C . ILE A 1 185 ? -12.014 14.615 8.007 1.00 96.38 185 ILE A C 1
ATOM 1427 O O . ILE A 1 185 ? -11.365 14.779 6.979 1.00 96.38 185 ILE A O 1
ATOM 1431 N N . GLN A 1 186 ? -13.343 14.731 8.049 1.00 95.06 186 GLN A N 1
ATOM 1432 C CA . GLN A 1 186 ? -14.156 15.035 6.873 1.00 95.06 186 GLN A CA 1
ATOM 1433 C C . GLN A 1 186 ? -13.925 16.461 6.343 1.00 95.06 186 GLN A C 1
ATOM 1435 O O . GLN A 1 186 ? -14.067 16.693 5.146 1.00 95.06 186 GLN A O 1
ATOM 1440 N N . GLU A 1 187 ? -13.554 17.405 7.211 1.00 95.31 187 GLU A N 1
ATOM 1441 C CA . GLU A 1 187 ? -13.183 18.772 6.821 1.00 95.31 187 GLU A CA 1
ATOM 1442 C C . GLU A 1 187 ? -11.809 18.833 6.123 1.00 95.31 187 GLU A C 1
ATOM 1444 O O . GLU A 1 187 ? -11.622 19.626 5.199 1.00 95.31 187 GLU A O 1
ATOM 1449 N N . LEU A 1 188 ? -10.846 18.005 6.550 1.00 94.75 188 LEU A N 1
ATOM 1450 C CA . LEU A 1 188 ? -9.449 18.080 6.097 1.00 94.75 188 LEU A CA 1
ATOM 1451 C C . LEU A 1 188 ? -9.109 17.132 4.937 1.00 94.75 188 LEU A C 1
ATOM 1453 O O . LEU A 1 188 ? -8.294 17.469 4.069 1.00 94.75 188 LEU A O 1
ATOM 1457 N N . GLU A 1 189 ? -9.695 15.934 4.914 1.00 94.69 189 GLU A N 1
ATOM 1458 C CA . GLU A 1 189 ? -9.410 14.923 3.896 1.00 94.69 189 GLU A CA 1
ATOM 1459 C C . GLU A 1 189 ? -10.223 15.168 2.621 1.00 94.69 189 GLU A C 1
ATOM 1461 O O . GLU A 1 189 ? -11.430 15.376 2.643 1.00 94.69 189 GLU A O 1
ATOM 1466 N N . CYS A 1 190 ? -9.563 15.106 1.462 1.00 88.94 190 CYS A N 1
ATOM 1467 C CA . CYS A 1 190 ? -10.209 15.428 0.185 1.00 88.94 190 CYS A CA 1
ATOM 1468 C C . CYS A 1 190 ? -11.103 14.308 -0.375 1.00 88.94 190 CYS A C 1
ATOM 1470 O O . CYS A 1 190 ? -11.704 14.493 -1.433 1.00 88.94 190 CYS A O 1
ATOM 1472 N N . GLN A 1 191 ? -11.107 13.125 0.241 1.00 89.75 191 GLN A N 1
ATOM 1473 C CA . GLN A 1 191 ? -11.775 11.928 -0.271 1.00 89.75 191 GLN A CA 1
ATOM 1474 C C . GLN A 1 191 ? -12.229 11.027 0.873 1.00 89.75 191 GLN A C 1
ATOM 1476 O O . GLN A 1 191 ? -11.550 10.923 1.893 1.00 89.75 191 GLN A O 1
ATOM 1481 N N . ASP A 1 192 ? -13.316 10.293 0.645 1.00 92.44 192 ASP A N 1
ATOM 1482 C CA . ASP A 1 192 ? -13.783 9.277 1.581 1.00 92.44 192 ASP A CA 1
ATOM 1483 C C . ASP A 1 192 ? -12.774 8.128 1.738 1.00 92.44 192 ASP A C 1
ATOM 1485 O O . ASP A 1 192 ? -12.034 7.737 0.822 1.00 92.44 192 ASP A O 1
ATOM 1489 N N . ARG A 1 193 ? -12.775 7.520 2.927 1.00 94.25 193 ARG A N 1
ATOM 1490 C CA . ARG A 1 193 ? -11.859 6.420 3.257 1.00 94.25 193 ARG A CA 1
ATOM 1491 C C . ARG A 1 193 ? -12.263 5.063 2.664 1.00 94.25 193 ARG A C 1
ATOM 1493 O O . ARG A 1 193 ? -11.410 4.190 2.535 1.00 94.25 193 ARG A O 1
ATOM 1500 N N . GLY A 1 194 ? -13.489 4.895 2.168 1.00 91.81 194 GLY A N 1
ATOM 1501 C CA . GLY A 1 194 ? -13.893 3.671 1.461 1.00 91.81 194 GLY A CA 1
ATOM 1502 C C . GLY A 1 194 ? -13.644 2.408 2.297 1.00 91.81 194 GLY A C 1
ATOM 1503 O O . GLY A 1 194 ? -14.043 2.357 3.460 1.00 91.81 194 GLY A O 1
ATOM 1504 N N . TYR A 1 195 ? -12.970 1.399 1.726 1.00 93.25 195 TYR A N 1
ATOM 1505 C CA . TYR A 1 195 ? -12.577 0.219 2.502 1.00 93.25 195 TYR A CA 1
ATOM 1506 C C . TYR A 1 195 ? -11.528 0.550 3.559 1.00 93.25 195 TYR A C 1
ATOM 1508 O O . TYR A 1 195 ? -11.618 0.017 4.658 1.00 93.25 195 TYR A O 1
ATOM 1516 N N . TYR A 1 196 ? -10.551 1.409 3.256 1.00 95.50 196 TYR A N 1
ATOM 1517 C CA . TYR A 1 196 ? -9.497 1.809 4.190 1.00 95.50 196 TYR A CA 1
ATOM 1518 C C . TYR A 1 196 ? -10.069 2.365 5.505 1.00 95.50 196 TYR A C 1
ATOM 1520 O O . TYR A 1 196 ? -11.021 3.137 5.513 1.00 95.50 196 TYR A O 1
ATOM 1528 N N . CYS A 1 197 ? -9.492 1.958 6.642 1.00 94.88 197 CYS A N 1
ATOM 1529 C CA . CYS A 1 197 ? -10.007 2.267 7.990 1.00 94.88 197 CYS A CA 1
ATOM 1530 C C . CYS A 1 197 ? -11.439 1.761 8.293 1.00 94.88 197 CYS A C 1
ATOM 1532 O O . CYS A 1 197 ? -12.005 2.125 9.323 1.00 94.88 197 CYS A O 1
ATOM 1534 N N . GLY A 1 198 ? -12.013 0.916 7.429 1.00 95.44 198 GLY A N 1
ATOM 1535 C CA . GLY A 1 198 ? -13.291 0.241 7.637 1.00 95.44 198 GLY A CA 1
ATOM 1536 C C . GLY A 1 198 ? -13.182 -1.025 8.497 1.00 95.44 198 GLY A C 1
ATOM 1537 O O . GLY A 1 198 ? -12.489 -1.056 9.513 1.00 95.44 198 GLY A O 1
ATOM 1538 N N . ALA A 1 199 ? -13.894 -2.080 8.099 1.00 95.56 199 ALA A N 1
ATOM 1539 C CA . ALA A 1 199 ? -13.863 -3.389 8.749 1.00 95.56 199 ALA A CA 1
ATOM 1540 C C . ALA A 1 199 ? -13.819 -4.490 7.683 1.00 95.56 199 ALA A C 1
ATOM 1542 O O . ALA A 1 199 ? -14.656 -4.518 6.783 1.00 95.56 199 ALA A O 1
ATOM 1543 N N . LEU A 1 200 ? -12.841 -5.392 7.784 1.00 95.88 200 LEU A N 1
ATOM 1544 C CA . LEU A 1 200 ? -12.631 -6.478 6.825 1.00 95.88 200 LEU A CA 1
ATOM 1545 C C . LEU A 1 200 ? -12.520 -7.810 7.555 1.00 95.88 200 LEU A C 1
ATOM 1547 O O . LEU A 1 200 ? -11.683 -7.938 8.450 1.00 95.88 200 LEU A O 1
ATOM 1551 N N . GLY A 1 201 ? -13.334 -8.799 7.189 1.00 95.19 201 GLY A N 1
ATOM 1552 C CA . GLY A 1 201 ? -13.427 -10.017 7.981 1.00 95.19 201 GLY A CA 1
ATOM 1553 C C . GLY A 1 201 ? -14.433 -11.044 7.485 1.00 95.19 201 GLY A C 1
ATOM 1554 O O . GLY A 1 201 ? -14.861 -11.005 6.334 1.00 95.19 201 GLY A O 1
ATOM 1555 N N . TRP A 1 202 ? -14.800 -11.956 8.379 1.00 95.38 202 TRP A N 1
ATOM 1556 C CA . TRP A 1 202 ? -15.761 -13.029 8.133 1.00 95.38 202 TRP A CA 1
ATOM 1557 C C . TRP A 1 202 ? -16.816 -13.078 9.236 1.00 95.38 202 TRP A C 1
ATOM 1559 O O . TRP A 1 202 ? -16.585 -12.609 10.352 1.00 95.38 202 TRP A O 1
ATOM 1569 N N . ILE A 1 203 ? -17.960 -13.669 8.898 1.00 96.56 203 ILE A N 1
ATOM 1570 C CA . ILE A 1 203 ? -19.070 -13.962 9.804 1.00 96.56 203 ILE A CA 1
ATOM 1571 C C . ILE A 1 203 ? -19.431 -15.430 9.590 1.00 96.56 203 ILE A C 1
ATOM 1573 O O . ILE A 1 203 ? -19.620 -15.857 8.450 1.00 96.56 203 ILE A O 1
ATOM 1577 N N . ASP A 1 204 ? -19.488 -16.190 10.672 1.00 95.06 204 ASP A N 1
ATOM 1578 C CA . ASP A 1 204 ? -19.877 -17.594 10.685 1.00 95.06 204 ASP A CA 1
ATOM 1579 C C . ASP A 1 204 ? -21.400 -17.727 10.889 1.00 95.06 204 ASP A C 1
ATOM 1581 O O . ASP A 1 204 ? -21.996 -16.877 11.564 1.00 95.06 204 ASP A O 1
ATOM 1585 N N . PRO A 1 205 ? -22.059 -18.755 10.319 1.00 92.62 205 PRO A N 1
ATOM 1586 C CA . PRO A 1 205 ? -23.469 -19.052 10.577 1.00 92.62 205 PRO A CA 1
ATOM 1587 C C . PRO A 1 205 ? -23.866 -19.134 12.061 1.00 92.62 205 PRO A C 1
ATOM 1589 O O . PRO A 1 205 ? -25.000 -18.788 12.391 1.00 92.62 205 PRO A O 1
ATOM 1592 N N . ASP A 1 206 ? -22.947 -19.516 12.953 1.00 89.50 206 ASP A N 1
ATOM 1593 C CA . ASP A 1 206 ? -23.166 -19.573 14.406 1.00 89.50 206 ASP A CA 1
ATOM 1594 C C . ASP A 1 206 ? -23.110 -18.182 15.081 1.00 89.50 206 ASP A C 1
ATOM 1596 O O . ASP A 1 206 ? -23.317 -18.036 16.290 1.00 89.50 206 ASP A O 1
ATOM 1600 N N . GLY A 1 207 ? -22.854 -17.124 14.305 1.00 90.38 207 GLY A N 1
ATOM 1601 C CA . GLY A 1 207 ? -22.841 -15.733 14.756 1.00 90.38 207 GLY A CA 1
ATOM 1602 C C . GLY A 1 207 ? -21.517 -15.279 15.371 1.00 90.38 207 GLY A C 1
ATOM 1603 O O . GLY A 1 207 ? -21.454 -14.197 15.969 1.00 90.38 207 GLY A O 1
ATOM 1604 N N . ASP A 1 208 ? -20.464 -16.085 15.267 1.00 96.12 208 ASP A N 1
ATOM 1605 C CA . ASP A 1 208 ? -19.093 -15.662 15.544 1.00 96.12 208 ASP A CA 1
ATOM 1606 C C . ASP A 1 208 ? -18.511 -14.923 14.340 1.00 96.12 208 ASP A C 1
ATOM 1608 O O . ASP A 1 208 ? -18.919 -15.119 13.197 1.00 96.12 208 ASP A O 1
ATOM 1612 N N . PHE A 1 209 ? -17.588 -14.004 14.595 1.00 97.19 209 PHE A N 1
ATOM 1613 C CA . PHE A 1 209 ? -17.010 -13.176 13.542 1.00 97.19 209 PHE A CA 1
ATOM 1614 C C . PHE A 1 209 ? -15.655 -12.634 13.963 1.00 97.19 209 PHE A C 1
ATOM 1616 O O . PHE A 1 209 ? -15.349 -12.511 15.151 1.00 97.19 209 PHE A O 1
ATOM 1623 N N . ALA A 1 210 ? -14.858 -12.227 12.984 1.00 96.94 210 ALA A N 1
ATOM 1624 C CA . ALA A 1 210 ? -13.649 -11.459 13.228 1.00 96.94 210 ALA A CA 1
ATOM 1625 C C . ALA A 1 210 ? -13.454 -10.433 12.121 1.00 96.94 210 ALA A C 1
ATOM 1627 O O . ALA A 1 210 ? -13.429 -10.794 10.946 1.00 96.94 210 ALA A O 1
ATOM 1628 N N . PHE A 1 211 ? -13.262 -9.177 12.513 1.00 97.38 211 PHE A N 1
ATOM 1629 C CA . PHE A 1 211 ? -12.952 -8.068 11.627 1.00 97.38 211 PHE A CA 1
ATOM 1630 C C . PHE A 1 211 ? -11.603 -7.463 11.998 1.00 97.38 211 PHE A C 1
ATOM 1632 O O . PHE A 1 211 ? -11.326 -7.158 13.157 1.00 97.38 211 PHE A O 1
ATOM 1639 N N . SER A 1 212 ? -10.770 -7.264 10.990 1.00 96.56 212 SER A N 1
ATOM 1640 C CA . SER A 1 212 ? -9.562 -6.449 11.050 1.00 96.56 212 SER A CA 1
ATOM 1641 C C . SER A 1 212 ? -9.849 -5.007 10.645 1.00 96.56 212 SER A C 1
ATOM 1643 O O . SER A 1 212 ? -10.843 -4.734 9.963 1.00 96.56 212 SER A O 1
ATOM 1645 N N . VAL A 1 213 ? -8.953 -4.097 11.028 1.00 95.62 213 VAL A N 1
ATOM 1646 C CA . VAL A 1 213 ? -8.936 -2.737 10.482 1.00 95.62 213 VAL A CA 1
ATOM 1647 C C . VAL A 1 213 ? -8.156 -2.772 9.161 1.00 95.62 213 VAL A C 1
ATOM 1649 O O . VAL A 1 213 ? -6.960 -3.053 9.190 1.00 95.62 213 VAL A O 1
ATOM 1652 N N . PRO A 1 214 ? -8.758 -2.508 7.992 1.00 95.31 214 PRO A N 1
ATOM 1653 C CA . PRO A 1 214 ? -8.077 -2.531 6.698 1.00 95.31 214 PRO A CA 1
ATOM 1654 C C . PRO A 1 214 ? -7.139 -1.322 6.554 1.00 95.31 214 PRO A C 1
ATOM 1656 O O . PRO A 1 214 ? -7.440 -0.314 5.919 1.00 95.31 214 PRO A O 1
ATOM 1659 N N . ILE A 1 215 ? -5.969 -1.442 7.168 1.00 93.25 215 ILE A N 1
ATOM 1660 C CA . ILE A 1 215 ? -4.776 -0.616 6.971 1.00 93.25 215 ILE A CA 1
ATOM 1661 C C . ILE A 1 215 ? -3.714 -1.474 6.282 1.00 93.25 215 ILE A C 1
ATOM 1663 O O . ILE A 1 215 ? -3.820 -2.702 6.281 1.00 93.25 215 ILE A O 1
ATOM 1667 N N . ARG A 1 216 ? -2.719 -0.852 5.632 1.00 92.38 216 ARG A N 1
ATOM 1668 C CA . ARG A 1 216 ? -1.776 -1.571 4.744 1.00 92.38 216 ARG A CA 1
ATOM 1669 C C . ARG A 1 216 ? -2.525 -2.453 3.733 1.00 92.38 216 ARG A C 1
ATOM 1671 O O . ARG A 1 216 ? -2.245 -3.638 3.568 1.00 92.38 216 ARG A O 1
ATOM 1678 N N . THR A 1 217 ? -3.560 -1.876 3.134 1.00 95.44 217 THR A N 1
ATOM 1679 C CA . THR A 1 217 ? -4.499 -2.568 2.251 1.00 95.44 217 THR A CA 1
ATOM 1680 C C . THR A 1 217 ? -4.503 -1.868 0.903 1.00 95.44 217 THR A C 1
ATOM 1682 O O . THR A 1 217 ? -4.716 -0.658 0.854 1.00 95.44 217 THR A O 1
ATOM 1685 N N . LEU A 1 218 ? -4.223 -2.616 -0.164 1.00 96.62 218 LEU A N 1
ATOM 1686 C CA . LEU A 1 218 ? -4.344 -2.123 -1.533 1.00 96.62 218 LEU A CA 1
ATOM 1687 C C . LEU A 1 218 ? -5.739 -2.441 -2.065 1.00 96.62 218 LEU A C 1
ATOM 1689 O O . LEU A 1 218 ? -6.206 -3.576 -1.959 1.00 96.62 218 LEU A O 1
ATOM 1693 N N . GLU A 1 219 ? -6.357 -1.443 -2.676 1.00 97.06 219 GLU A N 1
ATOM 1694 C CA . GLU A 1 219 ? -7.613 -1.543 -3.413 1.00 97.06 219 GLU A CA 1
ATOM 1695 C C . GLU A 1 219 ? -7.267 -1.435 -4.903 1.00 97.06 219 GLU A C 1
ATOM 1697 O O . GLU A 1 219 ? -6.624 -0.464 -5.292 1.00 97.06 219 GLU A O 1
ATOM 1702 N N . ILE A 1 220 ? -7.625 -2.425 -5.725 1.00 97.19 220 ILE A N 1
ATOM 1703 C CA . ILE A 1 220 ? -7.341 -2.447 -7.170 1.00 97.19 220 ILE A CA 1
ATOM 1704 C C . ILE A 1 220 ? -8.655 -2.594 -7.929 1.00 97.19 220 ILE A C 1
ATOM 1706 O O . ILE A 1 220 ? -9.389 -3.548 -7.675 1.00 97.19 220 ILE A O 1
ATOM 1710 N N . ASP A 1 221 ? -8.906 -1.716 -8.897 1.00 95.56 221 ASP A N 1
ATOM 1711 C CA . ASP A 1 221 ? -10.022 -1.848 -9.840 1.00 95.56 221 ASP A CA 1
ATOM 1712 C C . 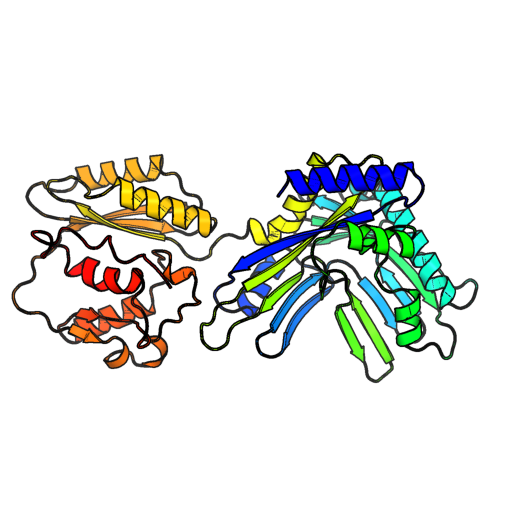ASP A 1 221 ? -9.476 -2.163 -11.234 1.00 95.56 221 ASP A C 1
ATOM 1714 O O . ASP A 1 221 ? -8.879 -1.321 -11.902 1.00 95.56 221 ASP A O 1
ATOM 1718 N N . ARG A 1 222 ? -9.622 -3.415 -11.669 1.00 95.06 222 ARG A N 1
ATOM 1719 C CA . ARG A 1 222 ? -9.066 -3.895 -12.933 1.00 95.06 222 ARG A CA 1
ATOM 1720 C C . ARG A 1 222 ? -10.078 -3.794 -14.060 1.00 95.06 222 ARG A C 1
ATOM 1722 O O . ARG A 1 222 ? -11.018 -4.580 -14.142 1.00 95.06 222 ARG A O 1
ATOM 1729 N N . ASN A 1 223 ? -9.796 -2.961 -15.051 1.00 92.94 223 ASN A N 1
ATOM 1730 C CA . ASN A 1 223 ? -10.609 -2.904 -16.256 1.00 92.94 223 ASN A CA 1
ATOM 1731 C C . ASN A 1 223 ? -10.526 -4.238 -17.037 1.00 92.94 223 ASN A C 1
ATOM 1733 O O . ASN A 1 223 ? -9.448 -4.599 -17.515 1.00 92.94 223 ASN A O 1
ATOM 1737 N N . PRO A 1 224 ? -11.636 -4.966 -17.252 1.00 88.12 224 PRO A N 1
ATOM 1738 C CA . PRO A 1 224 ? -11.598 -6.286 -17.884 1.00 88.12 224 PRO A CA 1
ATOM 1739 C C . PRO A 1 224 ? -11.239 -6.250 -19.379 1.00 88.12 224 PRO A C 1
ATOM 1741 O O . PRO A 1 224 ? -10.851 -7.276 -19.931 1.00 88.12 224 PRO A O 1
ATOM 1744 N N . LYS A 1 225 ? -11.356 -5.094 -20.050 1.00 86.69 225 LYS A N 1
ATOM 1745 C CA . LYS A 1 225 ? -11.040 -4.937 -21.482 1.00 86.69 225 LYS A CA 1
ATOM 1746 C C . LYS A 1 225 ? -9.595 -4.496 -21.700 1.00 86.69 225 LYS A C 1
ATOM 1748 O O . LYS A 1 225 ? -8.860 -5.110 -22.473 1.00 86.69 225 LYS A O 1
ATOM 1753 N N . THR A 1 226 ? -9.189 -3.419 -21.030 1.00 88.44 226 THR A N 1
ATOM 1754 C CA . THR A 1 226 ? -7.846 -2.841 -21.196 1.00 88.44 226 THR A CA 1
ATOM 1755 C C . THR A 1 226 ? -6.811 -3.497 -20.291 1.00 88.44 226 THR A C 1
ATOM 1757 O O . THR A 1 226 ? -5.622 -3.302 -20.512 1.00 88.44 226 THR A O 1
ATOM 1760 N N . LEU A 1 227 ? -7.241 -4.259 -19.280 1.00 86.81 227 LEU A N 1
ATOM 1761 C CA . LEU A 1 227 ? -6.417 -4.797 -18.194 1.00 86.81 227 LEU A CA 1
ATOM 1762 C C . LEU A 1 227 ? -5.679 -3.732 -17.365 1.00 86.81 227 LEU A C 1
ATOM 1764 O O . LEU A 1 227 ? -4.821 -4.099 -16.563 1.00 86.81 227 LEU A O 1
ATOM 1768 N N . ALA A 1 228 ? -6.032 -2.448 -17.521 1.00 92.25 228 ALA A N 1
ATOM 1769 C CA . ALA A 1 228 ? -5.563 -1.380 -16.639 1.00 92.25 228 ALA A CA 1
ATOM 1770 C C . ALA A 1 228 ? -5.974 -1.716 -15.208 1.00 92.25 228 ALA A C 1
ATOM 1772 O O . ALA A 1 228 ? -7.075 -2.226 -15.000 1.00 92.25 228 ALA A O 1
ATOM 1773 N N . SER A 1 229 ? -5.079 -1.492 -14.253 1.00 95.06 229 SER A N 1
ATOM 1774 C CA . SER A 1 229 ? -5.269 -1.921 -12.868 1.00 95.06 229 SER A CA 1
ATOM 1775 C C . SER A 1 229 ? -4.862 -0.787 -11.924 1.00 95.06 229 SER A C 1
ATOM 1777 O O . SER A 1 229 ? -3.884 -0.947 -11.185 1.00 95.06 229 SER A O 1
ATOM 1779 N N . PRO A 1 230 ? -5.568 0.361 -11.952 1.00 95.88 230 PRO A N 1
ATOM 1780 C CA . PRO A 1 230 ? -5.353 1.419 -10.982 1.00 95.88 230 PRO A CA 1
ATOM 1781 C C . PRO A 1 230 ? -5.493 0.865 -9.568 1.00 95.88 230 PRO A C 1
ATOM 1783 O O . PRO A 1 230 ? -6.380 0.056 -9.280 1.00 95.88 230 PRO A O 1
ATOM 1786 N N . PHE A 1 231 ? -4.607 1.310 -8.686 1.00 95.88 231 PHE A N 1
ATOM 1787 C CA . PHE A 1 231 ? -4.656 0.977 -7.276 1.00 95.88 231 PHE A CA 1
ATOM 1788 C C . PHE A 1 231 ? -4.715 2.227 -6.408 1.00 95.88 231 PHE A C 1
ATOM 1790 O O . PHE A 1 231 ? -4.174 3.279 -6.757 1.00 95.88 231 PHE A O 1
ATOM 1797 N N . THR A 1 232 ? -5.297 2.052 -5.227 1.00 96.25 232 THR A N 1
ATOM 1798 C CA . THR A 1 232 ? -5.279 3.017 -4.132 1.00 96.25 232 THR A CA 1
ATOM 1799 C C . THR A 1 232 ? -4.761 2.343 -2.864 1.00 96.25 232 THR A C 1
ATOM 1801 O O . THR A 1 232 ? -5.094 1.198 -2.562 1.00 96.25 232 THR A O 1
ATOM 1804 N N . LEU A 1 233 ? -3.943 3.066 -2.106 1.00 95.94 233 LEU A N 1
ATOM 1805 C CA . LEU A 1 233 ? -3.459 2.694 -0.781 1.00 95.94 233 LEU A CA 1
ATOM 1806 C C . LEU A 1 233 ? -3.662 3.883 0.163 1.00 95.94 233 LEU A C 1
ATOM 1808 O O . LEU A 1 233 ? -3.181 4.981 -0.106 1.00 95.94 233 LEU A O 1
ATOM 1812 N N . GLY A 1 234 ? -4.369 3.670 1.272 1.00 95.31 234 GLY A N 1
ATOM 1813 C CA . GLY A 1 234 ? -4.467 4.658 2.348 1.00 95.31 234 GLY A CA 1
ATOM 1814 C C . GLY A 1 234 ? -3.275 4.581 3.303 1.00 95.31 234 GLY A C 1
ATOM 1815 O O . GLY A 1 234 ? -2.887 3.488 3.726 1.00 95.31 234 GLY A O 1
ATOM 1816 N N . ILE A 1 235 ? -2.712 5.737 3.651 1.00 93.75 235 ILE A N 1
ATOM 1817 C CA . ILE A 1 235 ? -1.628 5.899 4.629 1.00 93.75 235 ILE A CA 1
ATOM 1818 C C . ILE A 1 235 ? -1.967 7.076 5.538 1.00 93.75 235 ILE A C 1
ATOM 1820 O O . ILE A 1 235 ? -2.589 8.036 5.097 1.00 93.75 235 ILE A O 1
ATOM 1824 N N . GLY A 1 236 ? -1.552 7.016 6.798 1.00 92.31 236 GLY A N 1
ATOM 1825 C CA . GLY A 1 236 ? -1.735 8.130 7.713 1.00 92.31 236 GLY A CA 1
ATOM 1826 C C . GLY A 1 236 ? -0.989 7.976 9.025 1.00 92.31 23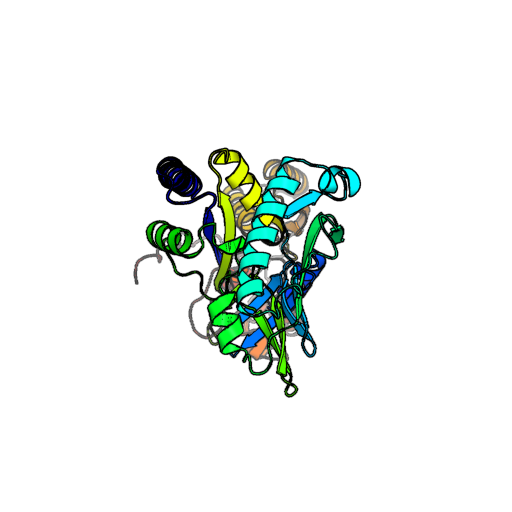6 GLY A C 1
ATOM 1827 O O . GLY A 1 236 ? -0.270 6.990 9.252 1.00 92.31 236 GLY A O 1
ATOM 1828 N N . ALA A 1 237 ? -1.197 8.964 9.884 1.00 91.12 237 ALA A N 1
ATOM 1829 C CA . ALA A 1 237 ? -0.551 9.101 11.175 1.00 91.12 237 ALA A CA 1
ATOM 1830 C C . ALA A 1 237 ? -1.519 9.654 12.228 1.00 91.12 237 ALA A C 1
ATOM 1832 O O . ALA A 1 237 ? -2.460 10.385 11.913 1.00 91.12 237 ALA A O 1
ATOM 1833 N N . GLY A 1 238 ? -1.284 9.277 13.486 1.00 91.50 238 GLY A N 1
ATOM 1834 C CA . GLY A 1 238 ? -2.047 9.771 14.627 1.00 91.50 238 GLY A CA 1
ATOM 1835 C C . GLY A 1 238 ? -1.430 11.063 15.135 1.00 91.50 238 GLY A C 1
ATOM 1836 O O . GLY A 1 238 ? -0.444 11.015 15.854 1.00 91.50 238 GLY A O 1
ATOM 1837 N N . ILE A 1 239 ? -2.024 12.193 14.777 1.00 93.88 239 ILE A N 1
ATOM 1838 C CA . ILE A 1 239 ? -1.508 13.522 15.083 1.00 93.88 239 ILE A CA 1
ATOM 1839 C C . ILE A 1 239 ? -1.934 13.935 16.490 1.00 93.88 239 ILE A C 1
ATOM 1841 O O . ILE A 1 239 ? -3.121 13.890 16.827 1.00 93.88 239 ILE A O 1
ATOM 1845 N N . THR A 1 240 ? -0.957 14.356 17.286 1.00 92.88 240 THR A N 1
ATOM 1846 C CA . THR A 1 240 ? -1.114 14.903 18.640 1.00 92.88 240 THR A CA 1
ATOM 1847 C C . THR A 1 240 ? -0.607 16.347 18.695 1.00 92.88 240 THR A C 1
ATOM 1849 O O . THR A 1 240 ? -0.085 16.875 17.708 1.00 92.88 240 THR A O 1
ATOM 1852 N N . ILE A 1 241 ? -0.738 17.005 19.852 1.00 94.44 241 ILE A N 1
ATOM 1853 C CA . ILE A 1 241 ? -0.228 18.372 20.034 1.00 94.44 241 ILE A CA 1
ATOM 1854 C C . ILE A 1 241 ? 1.295 18.473 19.860 1.00 94.44 241 ILE A C 1
ATOM 1856 O O . ILE A 1 241 ? 1.778 19.497 19.386 1.00 94.44 241 ILE A O 1
ATOM 1860 N N . ASP A 1 242 ? 2.023 17.398 20.175 1.00 91.88 242 ASP A N 1
ATOM 1861 C CA . ASP A 1 242 ? 3.488 17.332 20.112 1.00 91.88 242 ASP A CA 1
ATOM 1862 C C . ASP A 1 242 ? 4.002 16.732 18.791 1.00 91.88 242 ASP A C 1
ATOM 1864 O O . ASP A 1 242 ? 5.204 16.539 18.617 1.00 91.88 242 ASP A O 1
ATOM 1868 N N . SER A 1 243 ? 3.108 16.403 17.852 1.00 92.25 243 SER A N 1
ATOM 1869 C CA . SER A 1 243 ? 3.496 15.835 16.559 1.00 92.25 243 SER A CA 1
ATOM 1870 C C . SER A 1 243 ? 4.294 16.837 15.718 1.00 92.25 243 SER A C 1
ATOM 1872 O O . SER A 1 243 ? 3.885 17.978 15.506 1.00 92.25 243 SER A O 1
ATOM 1874 N N . GLU A 1 244 ? 5.417 16.387 15.163 1.00 94.25 244 GLU A N 1
ATOM 1875 C CA . GLU A 1 244 ? 6.228 17.164 14.226 1.00 94.25 244 GLU A CA 1
ATOM 1876 C C . GLU A 1 244 ? 5.953 16.713 12.791 1.00 94.25 244 GLU A C 1
ATOM 1878 O O . GLU A 1 244 ? 6.216 15.565 12.438 1.00 94.25 244 GLU A O 1
ATOM 1883 N N . ALA A 1 245 ? 5.494 17.623 11.925 1.00 94.31 245 ALA A N 1
ATOM 1884 C CA . ALA A 1 245 ? 5.039 17.272 10.575 1.00 94.31 245 ALA A CA 1
ATOM 1885 C C . ALA A 1 245 ? 6.050 16.462 9.749 1.00 94.31 245 ALA A C 1
ATOM 1887 O O . ALA A 1 245 ? 5.668 15.531 9.042 1.00 94.31 245 ALA A O 1
ATOM 1888 N N . LYS A 1 246 ? 7.342 16.784 9.875 1.00 93.81 246 LYS A N 1
ATOM 1889 C CA . LYS A 1 246 ? 8.413 16.056 9.190 1.00 93.81 246 LYS A CA 1
ATOM 1890 C C . LYS A 1 246 ? 8.528 14.607 9.680 1.00 93.81 246 LYS A C 1
ATOM 1892 O O . LYS A 1 246 ? 8.620 13.701 8.862 1.00 93.81 246 LYS A O 1
ATOM 1897 N N . GLN A 1 247 ? 8.487 14.387 10.994 1.00 90.06 247 GLN A N 1
ATOM 1898 C CA . GLN A 1 247 ? 8.581 13.045 11.577 1.00 90.06 247 GLN A CA 1
ATOM 1899 C C . GLN A 1 247 ? 7.351 12.201 11.217 1.00 90.06 247 GLN A C 1
ATOM 1901 O O . GLN A 1 247 ? 7.484 11.039 10.844 1.00 90.06 247 GLN A O 1
ATOM 1906 N N . GLU A 1 248 ? 6.157 12.800 11.249 1.00 91.81 248 GLU A N 1
ATOM 1907 C CA . GLU A 1 248 ? 4.910 12.122 10.867 1.00 91.81 248 GLU A CA 1
ATOM 1908 C C . GLU A 1 248 ? 4.888 11.756 9.372 1.00 91.81 248 GLU A C 1
ATOM 1910 O O . GLU A 1 248 ? 4.364 10.708 8.979 1.00 91.81 248 GLU A O 1
ATOM 1915 N N . TRP A 1 249 ? 5.485 12.599 8.522 1.00 93.19 249 TRP A N 1
ATOM 1916 C CA . TRP A 1 249 ? 5.658 12.307 7.101 1.00 93.19 249 TRP A CA 1
ATOM 1917 C C . TRP A 1 249 ? 6.625 11.139 6.880 1.00 93.19 249 TRP A C 1
ATOM 1919 O O . TRP A 1 249 ? 6.282 10.186 6.177 1.00 93.19 249 TRP A O 1
ATOM 1929 N N . GLU A 1 250 ? 7.787 11.158 7.537 1.00 89.62 250 GLU A N 1
ATOM 1930 C CA . GLU A 1 250 ? 8.760 10.058 7.507 1.00 89.62 250 GLU A CA 1
ATOM 1931 C C . GLU A 1 250 ? 8.129 8.737 7.999 1.00 89.62 250 GLU A C 1
ATOM 1933 O O . GLU A 1 250 ? 8.319 7.680 7.388 1.00 89.62 250 GLU A O 1
ATOM 1938 N N . GLU A 1 251 ? 7.296 8.780 9.045 1.00 85.50 251 GLU A N 1
ATOM 1939 C CA . GLU A 1 251 ? 6.528 7.621 9.512 1.00 85.50 251 GLU A CA 1
ATOM 1940 C C . GLU A 1 251 ? 5.557 7.104 8.435 1.00 85.50 251 GLU A C 1
ATOM 1942 O O . GLU A 1 251 ? 5.457 5.891 8.205 1.00 85.50 251 GLU A O 1
ATOM 1947 N N . CYS A 1 252 ? 4.857 8.000 7.736 1.00 91.00 252 CYS A N 1
ATOM 1948 C CA . CYS A 1 252 ? 3.989 7.633 6.618 1.00 91.00 252 CYS A CA 1
ATOM 1949 C C . CYS A 1 252 ? 4.774 6.964 5.477 1.00 91.00 252 CYS A C 1
ATOM 1951 O O . CYS A 1 252 ? 4.321 5.950 4.934 1.00 91.00 252 CYS A O 1
ATOM 1953 N N . GLU A 1 253 ? 5.968 7.459 5.142 1.00 89.56 253 GLU A N 1
ATOM 1954 C CA . GLU A 1 253 ? 6.838 6.840 4.136 1.00 89.56 253 GLU A CA 1
ATOM 1955 C C . GLU A 1 253 ? 7.294 5.436 4.552 1.00 89.56 253 GLU A C 1
ATOM 1957 O O . GLU A 1 253 ? 7.269 4.506 3.739 1.00 89.56 253 GLU A O 1
ATOM 1962 N N . ILE A 1 254 ? 7.645 5.244 5.828 1.00 86.31 254 ILE A N 1
ATOM 1963 C CA . ILE A 1 254 ? 7.990 3.928 6.383 1.00 86.31 254 ILE A CA 1
ATOM 1964 C C . ILE A 1 254 ? 6.791 2.976 6.284 1.00 86.31 254 ILE A C 1
ATOM 1966 O O . ILE A 1 254 ? 6.942 1.831 5.849 1.00 86.31 254 ILE A O 1
ATOM 1970 N N . LYS A 1 255 ? 5.580 3.442 6.616 1.00 86.31 255 LYS A N 1
ATOM 1971 C CA . LYS A 1 255 ? 4.344 2.651 6.487 1.00 86.31 255 LYS A CA 1
ATOM 1972 C C . LYS A 1 255 ? 4.011 2.299 5.039 1.00 86.31 255 LYS A C 1
ATOM 1974 O O . LYS A 1 255 ? 3.392 1.261 4.820 1.00 86.31 255 LYS A O 1
ATOM 1979 N N . ALA A 1 256 ? 4.414 3.120 4.071 1.00 90.38 256 ALA A N 1
ATOM 1980 C CA . ALA A 1 256 ? 4.214 2.876 2.642 1.00 90.38 256 ALA A CA 1
ATOM 1981 C C . ALA A 1 256 ? 5.322 2.014 2.002 1.00 90.38 256 ALA A C 1
ATOM 1983 O O . ALA A 1 256 ? 5.108 1.433 0.935 1.00 90.38 256 ALA A O 1
ATOM 1984 N N . ALA A 1 257 ? 6.488 1.887 2.647 1.00 87.56 257 ALA A N 1
ATOM 1985 C CA . ALA A 1 257 ? 7.695 1.264 2.092 1.00 87.56 257 ALA A CA 1
ATOM 1986 C C . ALA A 1 257 ? 7.535 -0.208 1.673 1.00 87.56 257 ALA A C 1
ATOM 1988 O O . ALA A 1 257 ? 8.277 -0.693 0.810 1.00 87.56 257 ALA A O 1
ATOM 1989 N N . PHE A 1 258 ? 6.572 -0.934 2.249 1.00 86.94 258 PHE A N 1
ATOM 1990 C CA . PHE A 1 258 ? 6.275 -2.305 1.821 1.00 86.94 258 PHE A CA 1
ATOM 1991 C C . PHE A 1 258 ? 5.857 -2.359 0.344 1.00 86.94 258 PHE A C 1
ATOM 1993 O O . PHE A 1 258 ? 6.232 -3.312 -0.341 1.00 86.94 258 PHE A O 1
ATOM 2000 N N . LEU A 1 259 ? 5.172 -1.313 -0.138 1.00 90.31 259 LEU A N 1
ATOM 2001 C CA . LEU A 1 259 ? 4.773 -1.121 -1.528 1.00 90.31 259 LEU A CA 1
ATOM 2002 C C . LEU A 1 259 ? 5.767 -0.236 -2.295 1.00 90.31 259 LEU A C 1
ATOM 2004 O O . LEU A 1 259 ? 6.262 -0.650 -3.338 1.00 90.31 259 LEU A O 1
ATOM 2008 N N . SER A 1 260 ? 6.082 0.965 -1.796 1.00 87.50 260 SER A N 1
ATOM 2009 C CA . SER A 1 260 ? 6.846 1.970 -2.560 1.00 87.50 260 SER A CA 1
ATOM 2010 C C . SER A 1 260 ? 8.310 1.592 -2.797 1.00 87.50 260 SER A C 1
ATOM 2012 O O . SER A 1 260 ? 8.901 2.010 -3.787 1.00 87.50 260 SER A O 1
ATOM 2014 N N . LYS A 1 261 ? 8.894 0.766 -1.919 1.00 85.69 261 LYS A N 1
ATOM 2015 C CA . LYS A 1 261 ? 10.252 0.214 -2.069 1.00 85.69 261 LYS A CA 1
ATOM 2016 C C . LYS A 1 261 ? 10.234 -1.248 -2.521 1.00 85.69 261 LYS A C 1
ATOM 2018 O O . LYS A 1 261 ? 11.193 -1.984 -2.275 1.00 85.69 261 LYS A O 1
ATOM 2023 N N . MET A 1 262 ? 9.123 -1.715 -3.093 1.00 86.88 262 MET A N 1
ATOM 2024 C CA . MET A 1 262 ? 9.042 -3.059 -3.653 1.00 86.88 262 MET A CA 1
ATOM 2025 C C . MET A 1 262 ? 9.881 -3.109 -4.939 1.00 86.88 262 MET A C 1
ATOM 2027 O O . MET A 1 262 ? 9.604 -2.345 -5.862 1.00 86.88 262 MET A O 1
ATOM 2031 N N . PRO A 1 263 ? 10.889 -3.994 -5.029 1.00 81.75 263 PRO A N 1
ATOM 2032 C CA . PRO A 1 263 ? 11.714 -4.081 -6.226 1.00 81.75 263 PRO A CA 1
ATOM 2033 C C . PRO A 1 263 ? 10.880 -4.570 -7.413 1.00 81.75 263 PRO A C 1
ATOM 2035 O O . PRO A 1 263 ? 9.976 -5.396 -7.249 1.00 81.75 263 PRO A O 1
ATOM 2038 N N . SER A 1 264 ? 11.196 -4.108 -8.620 1.00 85.12 264 SER A N 1
ATOM 2039 C CA . SER A 1 264 ? 10.704 -4.763 -9.835 1.00 85.12 264 SER A CA 1
ATOM 2040 C C . SER A 1 264 ? 11.247 -6.195 -9.913 1.00 85.12 264 SER A C 1
ATOM 2042 O O . SER A 1 264 ? 12.329 -6.490 -9.416 1.00 85.12 264 SER A O 1
ATOM 2044 N N . GLU A 1 265 ? 10.509 -7.107 -10.541 1.00 86.50 265 GLU A N 1
ATOM 2045 C CA . GLU A 1 265 ? 11.032 -8.435 -10.921 1.00 86.50 265 GLU A CA 1
ATOM 2046 C C . GLU A 1 265 ? 11.540 -8.458 -12.362 1.00 86.50 265 GLU A C 1
ATOM 2048 O O . GLU A 1 265 ? 12.104 -9.443 -12.831 1.00 86.50 265 GLU A O 1
ATOM 2053 N N . ILE A 1 266 ? 11.347 -7.349 -13.064 1.00 90.62 266 ILE A N 1
ATOM 2054 C CA . ILE A 1 266 ? 11.602 -7.204 -14.482 1.00 90.62 266 ILE A CA 1
ATOM 2055 C C . ILE A 1 266 ? 12.761 -6.229 -14.652 1.00 90.62 266 ILE A C 1
ATOM 2057 O O . ILE A 1 266 ? 12.825 -5.204 -13.970 1.00 90.62 266 ILE A O 1
ATOM 2061 N N . GLY A 1 267 ? 13.682 -6.569 -15.546 1.00 94.31 267 GLY A N 1
ATOM 2062 C CA . GLY A 1 267 ? 14.774 -5.697 -15.953 1.00 94.31 267 GLY A CA 1
ATOM 2063 C C . GLY A 1 267 ? 14.407 -4.861 -17.172 1.00 94.31 267 GLY A C 1
ATOM 2064 O O . GLY A 1 267 ? 13.396 -5.081 -17.843 1.00 94.31 267 GLY A O 1
ATOM 2065 N N . LEU A 1 268 ? 15.271 -3.915 -17.483 1.00 95.88 268 LEU A N 1
ATOM 2066 C CA . LEU A 1 268 ? 15.201 -3.077 -18.663 1.00 95.88 268 LEU A CA 1
ATOM 2067 C C . LEU A 1 268 ? 16.307 -3.453 -19.631 1.00 95.88 268 LEU A C 1
ATOM 2069 O O . LEU A 1 268 ? 17.305 -4.070 -19.262 1.00 95.88 268 LEU A O 1
ATOM 2073 N N . PHE A 1 269 ? 16.135 -3.051 -20.878 1.00 95.12 269 PHE A N 1
ATOM 2074 C CA . PHE A 1 269 ? 17.194 -3.167 -21.852 1.00 95.12 269 PHE A CA 1
ATOM 2075 C C . PHE A 1 269 ? 17.152 -2.044 -22.875 1.00 95.12 269 PHE A C 1
ATOM 2077 O O . PHE A 1 269 ? 16.117 -1.440 -23.144 1.00 95.12 269 PHE A O 1
ATOM 2084 N N . GLU A 1 270 ? 18.290 -1.827 -23.510 1.00 95.31 270 GLU A N 1
ATOM 2085 C CA . GLU A 1 270 ? 18.448 -0.984 -24.671 1.00 95.31 270 GLU A CA 1
ATOM 2086 C C . GLU A 1 270 ? 19.138 -1.742 -25.798 1.00 95.31 270 GLU A C 1
ATOM 2088 O O . GLU A 1 270 ? 19.943 -2.647 -25.586 1.00 95.31 270 GLU A O 1
ATOM 2093 N N . THR A 1 271 ? 18.777 -1.358 -27.017 1.00 92.50 271 THR A N 1
ATOM 2094 C CA . THR A 1 271 ? 19.419 -1.828 -28.246 1.00 92.50 271 THR A CA 1
ATOM 2095 C C . THR A 1 271 ? 19.859 -0.569 -28.969 1.00 92.50 271 THR A C 1
ATOM 2097 O O . THR A 1 271 ? 19.014 0.281 -29.252 1.00 92.50 271 THR A O 1
ATOM 2100 N N . ILE A 1 272 ? 21.158 -0.426 -29.194 1.00 93.81 272 ILE A N 1
ATOM 2101 C CA . ILE A 1 272 ? 21.801 0.782 -29.702 1.00 93.81 272 ILE A CA 1
ATOM 2102 C C . ILE A 1 272 ? 22.617 0.388 -30.932 1.00 93.81 272 ILE A C 1
ATOM 2104 O O . ILE A 1 272 ? 23.369 -0.587 -30.900 1.00 93.81 272 ILE A O 1
ATOM 2108 N N . LEU A 1 273 ? 22.469 1.139 -32.021 1.00 93.31 273 LEU A N 1
ATOM 2109 C CA . LEU A 1 273 ? 23.351 1.010 -33.177 1.00 93.31 273 LEU A CA 1
ATOM 2110 C C . LEU A 1 273 ? 24.710 1.622 -32.834 1.00 93.31 273 LEU A C 1
ATOM 2112 O O . LEU A 1 273 ? 24.778 2.758 -32.367 1.00 93.31 273 LEU A O 1
ATOM 2116 N N . VAL A 1 274 ? 25.784 0.894 -33.102 1.00 93.44 274 VAL A N 1
ATOM 2117 C CA . VAL A 1 274 ? 27.148 1.417 -33.091 1.00 93.44 274 VAL A CA 1
ATOM 2118 C C . VAL A 1 274 ? 27.619 1.476 -34.534 1.00 93.44 274 VAL A C 1
ATOM 2120 O O . VAL A 1 274 ? 27.713 0.443 -35.192 1.00 93.44 274 VAL A O 1
ATOM 2123 N N . HIS A 1 275 ? 27.903 2.688 -34.999 1.00 92.19 275 HIS A N 1
ATOM 2124 C CA . HIS A 1 275 ? 28.388 2.972 -36.346 1.00 92.19 275 HIS A CA 1
ATOM 2125 C C . HIS A 1 275 ? 29.748 3.654 -36.233 1.00 92.19 275 HIS A C 1
ATOM 2127 O O . HIS A 1 275 ? 29.882 4.619 -35.473 1.00 92.19 275 HIS A O 1
ATOM 2133 N N . GLN A 1 276 ? 30.758 3.145 -36.944 1.00 89.81 276 GLN A N 1
ATOM 2134 C CA . GLN A 1 276 ? 32.139 3.651 -36.875 1.00 89.81 276 GLN A CA 1
ATOM 2135 C C . GLN A 1 276 ? 32.661 3.760 -35.427 1.00 89.81 276 GLN A C 1
ATOM 2137 O O . GLN A 1 276 ? 33.164 4.805 -35.005 1.00 89.81 276 GLN A O 1
ATOM 2142 N N . GLY A 1 277 ? 32.429 2.714 -34.625 1.00 87.88 277 GLY A N 1
ATOM 2143 C CA . GLY A 1 277 ? 32.827 2.669 -33.212 1.00 87.88 277 GLY A CA 1
ATOM 2144 C C . GLY A 1 277 ? 32.060 3.622 -32.281 1.00 87.88 277 GLY A C 1
ATOM 2145 O O . GLY A 1 277 ? 32.394 3.717 -31.101 1.00 87.88 277 GLY A O 1
ATOM 2146 N N . LYS A 1 278 ? 31.031 4.336 -32.767 1.00 92.50 278 LYS A N 1
ATOM 2147 C CA . LYS A 1 278 ? 30.264 5.315 -31.980 1.00 92.50 278 LYS A CA 1
ATOM 2148 C C . LYS A 1 278 ? 28.807 4.888 -31.775 1.00 92.50 278 LYS A C 1
ATOM 2150 O O . LYS A 1 278 ? 28.110 4.630 -32.763 1.00 92.50 278 LYS A O 1
ATOM 2155 N N . PRO A 1 279 ? 28.305 4.872 -30.525 1.00 94.44 279 PRO A N 1
ATOM 2156 C CA . PRO A 1 279 ? 26.902 4.592 -30.245 1.00 94.44 279 PRO A CA 1
ATOM 2157 C C . PRO A 1 279 ? 26.012 5.747 -30.721 1.00 94.44 279 PRO A C 1
ATOM 2159 O O . PRO A 1 279 ? 26.231 6.911 -30.379 1.00 94.44 279 PRO A O 1
ATOM 2162 N N . GLN A 1 280 ? 24.981 5.423 -31.492 1.00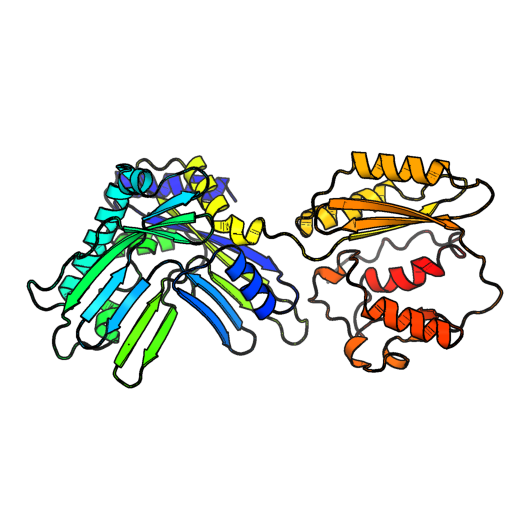 94.75 280 GLN A N 1
ATOM 2163 C CA . GLN A 1 280 ? 24.041 6.392 -32.047 1.00 94.75 280 GLN A CA 1
ATOM 2164 C C . GLN A 1 280 ? 22.957 6.760 -31.027 1.00 94.75 280 GLN A C 1
ATOM 2166 O O . GLN A 1 280 ? 22.515 5.929 -30.237 1.00 94.75 280 GLN A O 1
ATOM 2171 N N . HIS A 1 281 ? 22.531 8.028 -31.028 1.00 94.06 281 HIS A N 1
ATOM 2172 C CA . HIS A 1 281 ? 21.469 8.562 -30.157 1.00 94.06 281 HIS A CA 1
ATOM 2173 C C . HIS A 1 281 ? 21.624 8.264 -28.652 1.00 94.06 281 HIS A C 1
ATOM 2175 O O . HIS A 1 281 ? 20.635 8.229 -27.917 1.00 94.06 281 HIS A O 1
ATOM 2181 N N . LEU A 1 282 ? 22.859 8.084 -28.171 1.00 93.94 282 LEU A N 1
ATOM 2182 C CA . LEU A 1 282 ? 23.162 7.598 -26.821 1.00 93.94 282 LEU A CA 1
ATOM 2183 C C . LEU A 1 282 ? 22.393 8.333 -25.710 1.00 93.94 282 LEU A C 1
ATOM 2185 O O . LEU A 1 282 ? 21.820 7.694 -24.832 1.00 93.94 282 LEU A O 1
ATOM 2189 N N . GLN A 1 283 ? 22.311 9.664 -25.774 1.00 94.88 283 GLN A N 1
ATOM 2190 C CA . GLN A 1 283 ? 21.615 10.462 -24.758 1.00 94.88 283 GLN A CA 1
ATOM 2191 C C . GLN A 1 283 ? 20.110 10.158 -24.675 1.00 94.88 283 GLN A C 1
ATOM 2193 O O . GLN A 1 283 ? 19.546 10.139 -23.583 1.00 94.88 283 GLN A O 1
ATOM 2198 N N . LEU A 1 284 ? 19.457 9.863 -25.804 1.00 93.62 284 LEU A N 1
ATOM 2199 C CA . LEU A 1 284 ? 18.039 9.488 -25.825 1.00 93.62 284 LEU A CA 1
ATOM 2200 C C . LEU A 1 284 ? 17.822 8.098 -25.216 1.00 93.62 284 LEU A C 1
ATOM 2202 O O . LEU A 1 284 ? 16.869 7.905 -24.462 1.00 93.62 284 LEU A O 1
ATOM 2206 N N . HIS A 1 285 ? 18.721 7.150 -25.499 1.00 94.75 285 HIS A N 1
ATOM 2207 C CA . HIS A 1 285 ? 18.688 5.817 -24.893 1.00 94.75 285 HIS A CA 1
ATOM 2208 C C . HIS A 1 285 ? 18.911 5.881 -23.379 1.00 94.75 285 HIS A C 1
ATOM 2210 O O . HIS A 1 285 ? 18.132 5.302 -22.626 1.00 94.75 285 HIS A O 1
ATOM 2216 N N . LEU A 1 286 ? 19.919 6.632 -22.920 1.00 95.81 286 LEU A N 1
ATOM 2217 C CA . LEU A 1 286 ? 20.201 6.802 -21.492 1.00 95.81 286 LEU A CA 1
ATOM 2218 C C . LEU A 1 286 ? 19.035 7.466 -20.758 1.00 95.81 286 LEU A C 1
ATOM 2220 O O . LEU A 1 286 ? 18.646 6.990 -19.695 1.00 95.81 286 LEU A O 1
ATOM 2224 N N . LYS A 1 287 ? 18.438 8.514 -21.342 1.00 95.75 287 LYS A N 1
ATOM 2225 C CA . LYS A 1 287 ? 17.252 9.164 -20.776 1.00 95.75 287 LYS A CA 1
ATOM 2226 C C . LYS A 1 287 ? 16.086 8.184 -20.647 1.00 95.75 287 LYS A C 1
ATOM 2228 O O . LYS A 1 287 ? 15.542 8.032 -19.561 1.00 95.75 287 LYS A O 1
ATOM 2233 N N . ARG A 1 288 ? 15.746 7.461 -21.719 1.00 95.12 288 ARG A N 1
ATOM 2234 C CA . ARG A 1 288 ? 14.649 6.478 -21.701 1.00 95.12 288 ARG A CA 1
ATOM 2235 C C . ARG A 1 288 ? 14.879 5.361 -20.680 1.00 95.12 288 ARG A C 1
ATOM 2237 O O . ARG A 1 288 ? 13.935 4.961 -19.992 1.00 95.12 288 ARG A O 1
ATOM 2244 N N . LEU A 1 289 ? 16.111 4.856 -20.592 1.00 95.56 289 LEU A N 1
ATOM 2245 C CA . LEU A 1 289 ? 16.498 3.827 -19.630 1.00 95.56 289 LEU A CA 1
ATOM 2246 C C . LEU A 1 289 ? 16.382 4.348 -18.192 1.00 95.56 289 LEU A C 1
ATOM 2248 O O . LEU A 1 289 ? 15.806 3.659 -17.357 1.00 95.56 289 LEU A O 1
ATOM 2252 N N . ALA A 1 290 ? 16.864 5.563 -17.916 1.00 96.75 290 ALA A N 1
ATOM 2253 C CA . ALA A 1 290 ? 16.771 6.197 -16.602 1.00 96.75 290 ALA A CA 1
ATOM 2254 C C . ALA A 1 290 ? 15.316 6.478 -16.189 1.00 96.75 290 ALA A C 1
ATOM 2256 O O . ALA A 1 290 ? 14.924 6.112 -15.083 1.00 96.75 290 ALA A O 1
ATOM 2257 N N . ASP A 1 291 ? 14.500 7.037 -17.089 1.00 96.00 291 ASP A N 1
ATOM 2258 C CA . ASP A 1 291 ? 13.079 7.315 -16.843 1.00 96.00 291 ASP A CA 1
ATOM 2259 C C . ASP A 1 291 ? 12.308 6.015 -16.542 1.00 96.00 291 ASP A C 1
ATOM 2261 O O . ASP A 1 291 ? 11.502 5.947 -15.612 1.00 96.00 291 ASP A O 1
ATOM 2265 N N . SER A 1 292 ? 12.593 4.944 -17.293 1.00 95.25 292 SER A N 1
ATOM 2266 C CA . SER A 1 292 ? 11.983 3.628 -17.062 1.00 95.25 292 SER A CA 1
ATOM 2267 C C . SER A 1 292 ? 12.474 2.974 -15.773 1.00 95.25 292 SER A C 1
ATOM 2269 O O . SER A 1 292 ? 11.688 2.337 -15.075 1.00 95.25 292 SER A O 1
ATOM 2271 N N . ALA A 1 293 ? 13.760 3.121 -15.445 1.00 95.06 293 ALA A N 1
ATOM 2272 C CA . ALA A 1 293 ? 14.331 2.569 -14.224 1.00 95.06 293 ALA A CA 1
ATOM 2273 C C . ALA A 1 293 ? 13.745 3.253 -12.987 1.00 95.06 293 ALA A C 1
ATOM 2275 O O . ALA A 1 293 ? 13.375 2.571 -12.036 1.00 95.06 293 ALA A O 1
ATOM 2276 N N . LEU A 1 294 ? 13.560 4.576 -13.038 1.00 92.88 294 LEU A N 1
ATOM 2277 C CA . LEU A 1 294 ? 12.876 5.331 -11.993 1.00 92.88 294 LEU A CA 1
ATOM 2278 C C . LEU A 1 294 ? 11.428 4.852 -11.811 1.00 92.88 294 LEU A C 1
ATOM 2280 O O . LEU A 1 294 ? 11.024 4.547 -10.692 1.00 92.88 294 LEU A O 1
ATOM 2284 N N . ALA A 1 295 ? 10.669 4.726 -12.905 1.00 90.44 295 ALA A N 1
ATOM 2285 C CA . ALA A 1 295 ? 9.271 4.291 -12.865 1.00 90.44 295 ALA A CA 1
ATOM 2286 C C . ALA A 1 295 ? 9.085 2.864 -12.315 1.00 90.44 295 ALA A C 1
ATOM 2288 O O . ALA A 1 295 ? 8.071 2.572 -11.683 1.00 90.44 295 ALA A O 1
ATOM 2289 N N . LEU A 1 296 ? 10.057 1.977 -12.547 1.00 90.88 296 LEU A N 1
ATOM 2290 C CA . LEU A 1 296 ? 10.027 0.581 -12.099 1.00 90.88 296 LEU A CA 1
ATOM 2291 C C . LEU A 1 296 ? 10.837 0.332 -10.818 1.00 90.88 296 LEU A C 1
ATOM 2293 O O . LEU A 1 296 ? 10.984 -0.819 -10.414 1.00 90.88 296 LEU A O 1
ATOM 2297 N N . VAL A 1 297 ? 11.357 1.375 -10.166 1.00 91.19 297 VAL A N 1
ATOM 2298 C CA . VAL A 1 297 ? 12.157 1.251 -8.932 1.00 91.19 297 VAL A CA 1
ATOM 2299 C C . VAL A 1 297 ? 13.377 0.328 -9.129 1.00 91.19 297 VAL A C 1
ATOM 2301 O O . VAL A 1 297 ? 13.718 -0.495 -8.281 1.00 91.19 297 VAL A O 1
ATOM 2304 N N . ILE A 1 298 ? 14.037 0.443 -10.284 1.00 94.19 298 ILE A N 1
ATOM 2305 C CA . ILE A 1 298 ? 15.270 -0.279 -10.617 1.00 94.19 298 ILE A CA 1
ATOM 2306 C C . ILE A 1 298 ? 16.458 0.655 -10.348 1.00 94.19 298 ILE A C 1
ATOM 2308 O O . ILE A 1 298 ? 16.498 1.756 -10.905 1.00 94.19 298 ILE A O 1
ATOM 2312 N N . PRO A 1 299 ? 17.451 0.251 -9.533 1.00 94.56 299 PRO A N 1
ATOM 2313 C CA . PRO A 1 299 ? 18.666 1.037 -9.346 1.00 94.56 299 PRO A CA 1
ATOM 2314 C C . PRO A 1 299 ? 19.373 1.290 -10.684 1.00 94.56 299 PRO A C 1
ATOM 2316 O O . PRO A 1 299 ? 19.684 0.356 -11.420 1.00 94.56 299 PRO A O 1
ATOM 2319 N N . CYS A 1 300 ? 19.641 2.557 -11.000 1.00 95.06 300 CYS A N 1
ATOM 2320 C CA . CYS A 1 300 ? 20.249 2.956 -12.267 1.00 95.06 300 CYS A CA 1
ATOM 2321 C C . CYS A 1 300 ? 21.336 4.005 -12.030 1.00 95.06 300 CYS A C 1
ATOM 2323 O O . CYS A 1 300 ? 21.060 5.119 -11.590 1.00 95.06 300 CYS A O 1
ATOM 2325 N N . ASN A 1 301 ? 22.585 3.643 -12.330 1.00 95.94 301 ASN A N 1
ATOM 2326 C CA . ASN A 1 301 ? 23.718 4.562 -12.307 1.00 95.94 301 ASN A CA 1
ATOM 2327 C C . ASN A 1 301 ? 24.133 4.877 -13.747 1.00 95.94 301 ASN A C 1
ATOM 2329 O O . ASN A 1 301 ? 24.845 4.101 -14.386 1.00 95.94 301 ASN A O 1
ATOM 2333 N N . VAL A 1 302 ? 23.680 6.028 -14.247 1.00 95.12 302 VAL A N 1
ATOM 2334 C CA . VAL A 1 302 ? 23.912 6.463 -15.634 1.00 95.12 302 VAL A CA 1
ATOM 2335 C C . VAL A 1 302 ? 25.405 6.566 -15.959 1.00 95.12 302 VAL A C 1
ATOM 2337 O O . VAL A 1 302 ? 25.811 6.168 -17.047 1.00 95.12 302 VAL A O 1
ATOM 2340 N N . SER A 1 303 ? 26.236 7.018 -15.018 1.00 95.38 303 SER A N 1
ATOM 2341 C CA . SER A 1 303 ? 27.686 7.137 -15.220 1.00 95.38 303 SER A CA 1
ATOM 2342 C C . SER A 1 303 ? 28.358 5.775 -15.419 1.00 95.38 303 SER A C 1
ATOM 2344 O O . SER A 1 303 ? 29.214 5.630 -16.290 1.00 95.38 303 SER A O 1
ATOM 2346 N N . ASN A 1 304 ? 27.945 4.755 -14.659 1.00 95.69 304 ASN A N 1
ATOM 2347 C CA . ASN A 1 304 ? 28.449 3.389 -14.834 1.00 95.69 304 ASN A CA 1
ATOM 2348 C C . ASN A 1 304 ? 28.003 2.788 -16.173 1.00 95.69 304 ASN A C 1
ATOM 2350 O O . ASN A 1 304 ? 28.780 2.089 -16.823 1.00 95.69 304 ASN A O 1
ATOM 2354 N N . ILE A 1 305 ? 26.767 3.079 -16.593 1.00 96.50 305 ILE A N 1
ATOM 2355 C CA . ILE A 1 305 ? 26.230 2.633 -17.883 1.00 96.50 305 ILE A CA 1
ATOM 2356 C C . ILE A 1 305 ? 27.016 3.257 -19.034 1.00 96.50 305 ILE A C 1
ATOM 2358 O O . ILE A 1 305 ? 27.456 2.534 -19.924 1.00 96.50 305 ILE A O 1
ATOM 2362 N N . LEU A 1 306 ? 27.247 4.572 -18.984 1.00 96.44 306 LEU A N 1
ATOM 2363 C CA . LEU A 1 306 ? 28.039 5.296 -19.976 1.00 96.44 306 LEU A CA 1
ATOM 2364 C C . LEU A 1 306 ? 29.427 4.666 -20.138 1.00 96.44 306 LEU A C 1
ATOM 2366 O O . LEU A 1 306 ? 29.805 4.297 -21.246 1.00 96.44 306 LEU A O 1
ATOM 2370 N N . LYS A 1 307 ? 30.135 4.465 -19.022 1.00 96.00 307 LYS A N 1
ATOM 2371 C CA . LYS A 1 307 ? 31.472 3.868 -19.025 1.00 96.00 307 LYS A CA 1
ATOM 2372 C C . LYS A 1 307 ? 31.478 2.472 -19.655 1.00 96.00 307 LYS A C 1
ATOM 2374 O O . LYS A 1 307 ? 32.309 2.177 -20.502 1.00 96.00 307 LYS A O 1
ATOM 2379 N N . SER A 1 308 ? 30.522 1.620 -19.284 1.00 96.38 308 SER A N 1
ATOM 2380 C CA . SER A 1 308 ? 30.436 0.269 -19.846 1.00 96.38 308 SER A CA 1
ATOM 2381 C C . SER A 1 308 ? 30.124 0.270 -21.345 1.00 96.38 308 SER A C 1
ATOM 2383 O O . SER A 1 308 ? 30.612 -0.599 -22.064 1.00 96.38 308 SER A O 1
ATOM 2385 N N . ILE A 1 309 ? 29.321 1.225 -21.822 1.00 96.12 309 ILE A N 1
ATOM 2386 C CA . ILE A 1 309 ? 29.055 1.407 -23.251 1.00 96.12 309 ILE A CA 1
ATOM 2387 C C . ILE A 1 309 ? 30.337 1.822 -23.978 1.00 96.12 309 ILE A C 1
ATOM 2389 O O . ILE A 1 309 ? 30.647 1.248 -25.019 1.00 96.12 309 ILE A O 1
ATOM 2393 N N . GLU A 1 310 ? 31.089 2.780 -23.437 1.00 94.75 310 GLU A N 1
ATOM 2394 C CA . GLU A 1 310 ? 32.366 3.231 -24.004 1.00 94.75 310 GLU A CA 1
ATOM 2395 C C . GLU A 1 310 ? 33.381 2.082 -24.096 1.00 94.75 310 GLU A C 1
ATOM 2397 O O . GLU A 1 310 ? 33.951 1.860 -25.166 1.00 94.75 310 GLU A O 1
ATOM 2402 N N . ASP A 1 311 ? 33.528 1.293 -23.026 1.00 94.56 311 ASP A N 1
ATOM 2403 C CA . ASP A 1 311 ? 34.433 0.137 -22.973 1.00 94.56 311 ASP A CA 1
ATOM 2404 C C . ASP A 1 311 ? 34.082 -0.926 -24.034 1.00 94.56 311 ASP A C 1
ATOM 2406 O O . ASP A 1 311 ? 34.963 -1.505 -24.674 1.00 94.56 311 ASP A O 1
ATOM 2410 N N . VAL A 1 312 ? 32.790 -1.193 -24.260 1.00 94.81 312 VAL A N 1
ATOM 2411 C CA . VAL A 1 312 ? 32.343 -2.159 -25.279 1.00 94.81 312 VAL A CA 1
ATOM 2412 C C . VAL A 1 312 ? 32.506 -1.597 -26.694 1.00 94.81 312 VAL A C 1
ATOM 2414 O O . VAL A 1 312 ? 32.978 -2.308 -27.584 1.00 94.81 312 VAL A O 1
ATOM 2417 N N . CYS A 1 313 ? 32.165 -0.326 -26.911 1.00 93.19 313 CYS A N 1
ATOM 2418 C CA . CYS A 1 313 ? 32.319 0.341 -28.205 1.00 93.19 313 CYS A CA 1
ATOM 2419 C C . CYS A 1 313 ? 33.789 0.444 -28.636 1.00 93.19 313 CYS A C 1
ATOM 2421 O O . CYS A 1 313 ? 34.072 0.315 -29.823 1.00 93.19 313 CYS A O 1
ATOM 2423 N N . ALA A 1 314 ? 34.727 0.589 -27.693 1.00 91.88 314 ALA A N 1
ATOM 2424 C CA . ALA A 1 314 ? 36.163 0.612 -27.981 1.00 91.88 314 ALA A CA 1
ATOM 2425 C C . ALA A 1 314 ? 36.684 -0.686 -28.632 1.00 91.88 314 ALA A C 1
ATOM 2427 O O . ALA A 1 314 ? 37.707 -0.664 -29.311 1.00 91.88 314 ALA A O 1
ATOM 2428 N N . ASN A 1 315 ? 35.973 -1.806 -28.454 1.00 90.94 315 ASN A N 1
ATOM 2429 C CA . ASN A 1 315 ? 36.307 -3.097 -29.060 1.00 90.94 315 ASN A CA 1
ATOM 2430 C C . ASN A 1 315 ? 35.600 -3.343 -30.408 1.00 90.94 315 ASN A C 1
ATOM 2432 O O . ASN A 1 315 ? 35.792 -4.395 -31.021 1.00 90.94 315 ASN A O 1
ATOM 2436 N N . CYS A 1 316 ? 34.761 -2.413 -30.868 1.00 89.81 316 CYS A N 1
ATOM 2437 C CA . CYS A 1 316 ? 34.062 -2.523 -32.146 1.00 89.81 316 CYS A CA 1
ATOM 2438 C C . CYS A 1 316 ? 34.952 -2.013 -33.288 1.00 89.81 316 CYS A C 1
ATOM 2440 O O . CYS A 1 316 ? 35.603 -0.977 -33.165 1.00 89.81 316 CYS A O 1
ATOM 2442 N N . SER A 1 317 ? 34.966 -2.725 -34.417 1.00 87.31 317 SER A N 1
ATOM 2443 C CA . SER A 1 317 ? 35.633 -2.248 -35.632 1.00 87.31 317 SER A CA 1
ATOM 2444 C C . SER A 1 317 ? 34.920 -1.017 -36.198 1.00 87.31 317 SER A C 1
ATOM 2446 O O . SER A 1 317 ? 33.700 -0.894 -36.092 1.00 87.31 317 SER A O 1
ATOM 2448 N N . ASN A 1 318 ? 35.669 -0.133 -36.857 1.00 87.00 318 ASN A N 1
ATOM 2449 C CA . ASN A 1 318 ? 35.097 1.015 -37.562 1.00 87.00 318 ASN A CA 1
ATOM 2450 C C . ASN A 1 318 ? 34.461 0.640 -38.911 1.00 87.00 318 ASN A C 1
ATOM 2452 O O . ASN A 1 318 ? 33.676 1.424 -39.440 1.00 87.00 318 ASN A O 1
ATOM 2456 N N . ASP A 1 319 ? 34.780 -0.542 -39.444 1.00 86.88 319 ASP A N 1
ATOM 2457 C CA . ASP A 1 319 ? 34.379 -0.982 -40.789 1.00 86.88 319 ASP A CA 1
ATOM 2458 C C . ASP A 1 319 ? 33.078 -1.803 -40.804 1.00 86.88 319 ASP A C 1
ATOM 2460 O O . ASP A 1 319 ? 32.652 -2.286 -41.853 1.00 86.88 319 ASP A O 1
ATOM 2464 N N . ALA A 1 320 ? 32.456 -1.999 -39.642 1.00 87.56 320 ALA A N 1
ATOM 2465 C CA . ALA A 1 320 ? 31.219 -2.751 -39.501 1.00 87.56 320 ALA A CA 1
ATOM 2466 C C . ALA A 1 320 ? 30.285 -2.077 -38.496 1.00 87.56 320 ALA A C 1
ATOM 2468 O O . ALA A 1 320 ? 30.730 -1.461 -37.526 1.00 87.56 320 ALA A O 1
ATOM 2469 N N . ASP A 1 321 ? 28.986 -2.256 -38.708 1.00 91.19 321 ASP A N 1
ATOM 2470 C CA . ASP A 1 321 ? 27.974 -1.842 -37.747 1.00 91.19 321 ASP A CA 1
ATOM 2471 C C . ASP A 1 321 ? 27.770 -2.924 -36.691 1.00 91.19 321 ASP A C 1
ATOM 2473 O O . ASP A 1 321 ? 27.766 -4.125 -36.983 1.00 91.19 321 ASP A O 1
ATOM 2477 N N . TYR A 1 322 ? 27.575 -2.497 -35.447 1.00 91.81 322 TYR A N 1
ATOM 2478 C CA . TYR A 1 322 ? 27.322 -3.392 -34.324 1.00 91.81 322 TYR A CA 1
ATOM 2479 C C . TYR A 1 322 ? 25.990 -3.059 -33.665 1.00 91.81 322 TYR A C 1
ATOM 2481 O O . TYR A 1 322 ? 25.615 -1.901 -33.481 1.00 91.81 322 TYR A O 1
ATOM 2489 N N . ARG A 1 323 ? 25.285 -4.103 -33.243 1.00 92.44 323 ARG A N 1
ATOM 2490 C CA . ARG A 1 323 ? 24.153 -4.017 -32.333 1.00 92.44 323 ARG A CA 1
ATOM 2491 C C . ARG A 1 323 ? 24.695 -4.107 -30.917 1.00 92.44 323 ARG A C 1
ATOM 2493 O O . ARG A 1 323 ? 25.063 -5.196 -30.465 1.00 92.44 323 ARG A O 1
ATOM 2500 N N . LEU A 1 324 ? 24.729 -2.972 -30.230 1.00 93.88 324 LEU A N 1
ATOM 2501 C CA . LEU A 1 324 ? 25.028 -2.888 -28.810 1.00 93.88 324 LEU A CA 1
ATOM 2502 C C . LEU A 1 324 ? 23.755 -3.145 -28.006 1.00 93.88 324 LEU A C 1
ATOM 2504 O O . LEU A 1 324 ? 22.776 -2.406 -28.081 1.00 93.88 324 LEU A O 1
ATOM 2508 N N . ARG A 1 325 ? 23.787 -4.206 -27.218 1.00 95.06 325 ARG A N 1
ATOM 2509 C CA . ARG A 1 325 ? 22.770 -4.571 -26.249 1.00 95.06 325 ARG A CA 1
ATOM 2510 C C . ARG A 1 325 ? 23.221 -4.107 -24.868 1.00 95.06 325 ARG A C 1
ATOM 2512 O O . ARG A 1 325 ? 24.327 -4.438 -24.455 1.00 95.06 325 ARG A O 1
ATOM 2519 N N . VAL A 1 326 ? 22.365 -3.370 -24.170 1.00 96.31 326 VAL A N 1
ATOM 2520 C CA . VAL A 1 326 ? 22.575 -2.926 -22.786 1.00 96.31 326 VAL A CA 1
ATOM 2521 C C . VAL A 1 326 ? 21.435 -3.496 -21.956 1.00 96.31 326 VAL A C 1
ATOM 2523 O O . VAL A 1 326 ? 20.299 -3.080 -22.132 1.00 96.31 326 VAL A O 1
ATOM 2526 N N . ASP A 1 327 ? 21.700 -4.446 -21.073 1.00 96.62 327 ASP A N 1
ATOM 2527 C CA . ASP A 1 327 ? 20.710 -5.023 -20.165 1.00 96.62 327 ASP A CA 1
ATOM 2528 C C . ASP A 1 327 ? 20.956 -4.510 -18.744 1.00 96.62 327 ASP A C 1
ATOM 2530 O O . ASP A 1 327 ? 22.063 -4.596 -18.212 1.00 96.62 327 ASP A O 1
ATOM 2534 N N . LEU A 1 328 ? 19.901 -3.988 -18.123 1.00 96.44 328 LEU A N 1
ATOM 2535 C CA . LEU A 1 328 ? 19.866 -3.576 -16.727 1.00 96.44 328 LEU A CA 1
ATOM 2536 C C . LEU A 1 328 ? 18.879 -4.490 -16.005 1.00 96.44 328 LEU A C 1
ATOM 2538 O O . LEU A 1 328 ? 17.669 -4.388 -16.203 1.00 96.44 328 LEU A O 1
ATOM 2542 N N . ASN A 1 329 ? 19.368 -5.421 -15.192 1.00 94.75 329 ASN A N 1
ATOM 2543 C CA . ASN A 1 329 ? 18.466 -6.324 -14.484 1.00 94.75 329 ASN A CA 1
ATOM 2544 C C . ASN A 1 329 ? 17.687 -5.589 -13.371 1.00 94.75 329 ASN A C 1
ATOM 2546 O O . ASN A 1 329 ? 17.960 -4.435 -13.046 1.00 94.75 329 ASN A O 1
ATOM 2550 N N . SER A 1 330 ? 16.721 -6.271 -12.758 1.00 93.12 330 SER A N 1
ATOM 2551 C CA . SER A 1 330 ? 15.853 -5.692 -11.726 1.00 93.12 330 SER A CA 1
ATOM 2552 C C . SER A 1 330 ? 16.574 -5.178 -10.472 1.00 93.12 330 SER A C 1
ATOM 2554 O O . SER A 1 330 ? 16.025 -4.339 -9.763 1.00 93.12 330 SER A O 1
ATOM 2556 N N . VAL A 1 331 ? 17.792 -5.655 -10.194 1.00 92.44 331 VAL A N 1
ATOM 2557 C CA . VAL A 1 331 ? 18.615 -5.211 -9.053 1.00 92.44 331 VAL A CA 1
ATOM 2558 C C . VAL A 1 331 ? 19.669 -4.169 -9.446 1.00 92.44 331 VAL A C 1
ATOM 2560 O O . VAL A 1 331 ? 20.436 -3.728 -8.596 1.00 92.44 331 VAL A O 1
ATOM 2563 N N . GLY A 1 332 ? 19.696 -3.750 -10.714 1.00 93.12 332 GLY A N 1
ATOM 2564 C CA . GLY A 1 332 ? 20.614 -2.734 -11.228 1.00 93.12 332 GLY A CA 1
ATOM 2565 C C . GLY A 1 332 ? 21.960 -3.264 -11.728 1.00 93.12 332 GLY A C 1
ATOM 2566 O O . GLY A 1 332 ? 22.855 -2.469 -12.018 1.00 93.12 332 GLY A O 1
ATOM 2567 N N . ASN A 1 333 ? 22.133 -4.583 -11.862 1.00 94.88 333 ASN A N 1
ATOM 2568 C CA . ASN A 1 333 ? 23.327 -5.132 -12.502 1.00 94.88 333 ASN A CA 1
ATOM 2569 C C . ASN A 1 333 ? 23.263 -4.884 -14.008 1.00 94.88 333 ASN A C 1
ATOM 2571 O O . ASN A 1 333 ? 22.248 -5.152 -14.658 1.00 94.88 333 ASN A O 1
ATOM 2575 N N . LEU A 1 334 ? 24.387 -4.422 -14.540 1.00 96.62 334 LEU A N 1
ATOM 2576 C CA . LEU A 1 334 ? 24.559 -4.040 -15.929 1.00 96.62 334 LEU A CA 1
ATOM 2577 C C . LEU A 1 334 ? 25.273 -5.140 -16.719 1.00 96.62 334 LEU A C 1
ATOM 2579 O O . LEU A 1 334 ? 26.275 -5.690 -16.262 1.00 96.62 334 LEU A O 1
ATOM 2583 N N . SER A 1 335 ? 24.800 -5.404 -17.933 1.00 96.44 335 SER A N 1
ATOM 2584 C CA . SER A 1 335 ? 25.524 -6.165 -18.948 1.00 96.44 335 SER A CA 1
ATOM 2585 C C . SER A 1 335 ? 25.474 -5.419 -20.276 1.00 96.44 335 SER A C 1
ATOM 2587 O O . SER A 1 335 ? 24.404 -5.002 -20.707 1.00 96.44 335 SER A O 1
ATOM 2589 N N . CYS A 1 336 ? 26.624 -5.259 -20.928 1.00 96.38 336 CYS A N 1
ATOM 2590 C CA . CYS A 1 336 ? 26.728 -4.638 -22.244 1.00 96.38 336 CYS A CA 1
ATOM 2591 C C . CYS A 1 336 ? 27.417 -5.609 -23.203 1.00 96.38 336 CYS A C 1
ATOM 2593 O O . CYS A 1 336 ? 28.478 -6.144 -22.884 1.00 96.38 336 CYS A O 1
ATOM 2595 N N . GLN A 1 337 ? 26.823 -5.842 -24.371 1.00 95.69 337 GLN A N 1
ATOM 2596 C CA . GLN A 1 337 ? 27.367 -6.741 -25.389 1.00 95.69 337 GLN A CA 1
ATOM 2597 C C . GLN A 1 337 ? 27.167 -6.147 -26.781 1.00 95.69 337 GLN A C 1
ATOM 2599 O O . GLN A 1 337 ? 26.048 -5.797 -27.148 1.00 95.69 337 GLN A O 1
ATOM 2604 N N . ALA A 1 338 ? 28.232 -6.059 -27.576 1.00 94.56 338 ALA A N 1
ATOM 2605 C CA . ALA A 1 338 ? 28.153 -5.664 -28.978 1.00 94.56 338 ALA A CA 1
ATOM 2606 C C . ALA A 1 338 ? 28.259 -6.894 -29.882 1.00 94.56 338 ALA A C 1
ATOM 2608 O O . ALA A 1 338 ? 29.151 -7.724 -29.725 1.00 94.56 338 ALA A O 1
ATOM 2609 N N . THR A 1 339 ? 27.343 -7.000 -30.841 1.00 92.81 339 THR A N 1
ATOM 2610 C CA . THR A 1 339 ? 27.312 -8.082 -31.836 1.00 92.81 339 THR A CA 1
ATOM 2611 C C . THR A 1 339 ? 27.336 -7.478 -33.238 1.00 92.81 339 THR A C 1
ATOM 2613 O O . THR A 1 339 ? 26.541 -6.569 -33.480 1.00 92.81 339 THR A O 1
ATOM 2616 N N . PRO A 1 340 ? 28.220 -7.918 -34.156 1.00 90.50 340 PRO A N 1
ATOM 2617 C CA . PRO A 1 340 ? 28.226 -7.416 -35.528 1.00 90.50 340 PRO A CA 1
ATOM 2618 C C . PRO A 1 340 ? 26.865 -7.617 -36.196 1.00 90.50 340 PRO A C 1
ATOM 2620 O O . PRO A 1 340 ? 26.251 -8.679 -36.060 1.00 90.50 340 PRO A O 1
ATOM 2623 N N . ILE A 1 341 ? 26.396 -6.606 -36.918 1.00 85.94 341 ILE A N 1
ATOM 2624 C CA . ILE A 1 341 ? 25.149 -6.673 -37.675 1.00 85.94 341 ILE A CA 1
ATOM 2625 C C . ILE A 1 341 ? 25.443 -7.300 -39.034 1.00 85.94 341 ILE A C 1
ATOM 2627 O O . ILE A 1 341 ? 26.320 -6.852 -39.767 1.00 85.94 341 ILE A O 1
ATOM 2631 N N . GLN A 1 342 ? 24.693 -8.344 -39.378 1.00 79.81 342 GLN A N 1
ATOM 2632 C CA . GLN A 1 342 ? 24.767 -8.960 -40.698 1.00 79.81 342 GLN A CA 1
ATOM 2633 C C . GLN A 1 342 ? 23.834 -8.235 -41.670 1.00 79.81 342 GLN A C 1
ATOM 2635 O O . GLN A 1 342 ? 22.668 -7.980 -41.361 1.00 79.81 342 GLN A O 1
ATOM 2640 N N . SER A 1 343 ? 24.335 -7.927 -42.864 1.00 73.94 343 SER A N 1
ATOM 2641 C CA . SER A 1 343 ? 23.508 -7.377 -43.937 1.00 73.94 343 SER A CA 1
ATOM 2642 C C . SER A 1 343 ? 22.496 -8.416 -44.418 1.00 73.94 343 SER A C 1
ATOM 2644 O O . SER A 1 343 ? 22.838 -9.579 -44.643 1.00 73.94 343 SER A O 1
ATOM 2646 N N . LEU A 1 344 ? 21.247 -7.990 -44.610 1.00 71.88 344 LEU A N 1
ATOM 2647 C CA . LEU A 1 344 ? 20.203 -8.850 -45.161 1.00 71.88 344 LEU A CA 1
ATOM 2648 C C . LEU A 1 344 ? 20.470 -9.098 -46.651 1.00 71.88 344 LEU A C 1
ATOM 2650 O O . LEU A 1 344 ? 20.633 -8.154 -47.425 1.00 71.88 344 LEU A O 1
ATOM 2654 N N . GLN A 1 345 ? 20.495 -10.366 -47.063 1.00 71.06 345 GLN A N 1
ATOM 2655 C CA . GLN A 1 345 ? 20.635 -10.741 -48.470 1.00 71.06 345 GLN A CA 1
ATOM 2656 C C . GLN A 1 345 ? 19.259 -11.025 -49.082 1.00 71.06 345 GLN A C 1
ATOM 2658 O O . GLN A 1 345 ? 18.733 -12.131 -48.982 1.00 71.06 345 GLN A O 1
ATOM 2663 N N . GLY A 1 346 ? 18.682 -10.015 -49.738 1.00 72.50 346 GLY A N 1
ATOM 2664 C CA . GLY A 1 346 ? 17.415 -10.139 -50.462 1.00 72.50 346 GLY A CA 1
ATOM 2665 C C . GLY A 1 346 ? 16.156 -9.941 -49.600 1.00 72.50 346 GLY A C 1
ATOM 2666 O O . GLY A 1 346 ? 16.240 -9.522 -48.445 1.00 72.50 346 GLY A O 1
ATOM 2667 N N . PRO A 1 347 ? 14.964 -10.170 -50.180 1.00 76.38 347 PRO A N 1
ATOM 2668 C CA . PRO A 1 347 ? 13.691 -9.939 -49.505 1.00 76.38 347 PRO A CA 1
ATOM 2669 C C . PRO A 1 347 ? 13.449 -10.958 -48.384 1.00 76.38 347 PRO A C 1
ATOM 2671 O O . PRO A 1 347 ? 13.649 -12.157 -48.566 1.00 76.38 347 PRO A O 1
ATOM 2674 N N . VAL A 1 348 ? 12.953 -10.478 -47.241 1.00 78.25 348 VAL A N 1
ATOM 2675 C CA . VAL A 1 348 ? 12.666 -11.298 -46.055 1.00 78.25 348 VAL A CA 1
ATOM 2676 C C . VAL A 1 348 ? 11.156 -11.476 -45.895 1.00 78.25 348 VAL A C 1
ATOM 2678 O O . VAL A 1 348 ? 10.390 -10.532 -46.094 1.00 78.25 348 VAL A O 1
ATOM 2681 N N . LYS A 1 349 ? 10.710 -12.685 -45.536 1.00 82.12 349 LYS A N 1
ATOM 2682 C CA . LYS A 1 349 ? 9.298 -12.947 -45.219 1.00 82.12 349 LYS A CA 1
ATOM 2683 C C . LYS A 1 349 ? 8.951 -12.369 -43.853 1.00 82.12 349 LYS A C 1
ATOM 2685 O O . LYS A 1 349 ? 9.744 -12.478 -42.927 1.00 82.12 349 LYS A O 1
ATOM 2690 N N . ILE A 1 350 ? 7.761 -11.794 -43.723 1.00 83.19 350 ILE A N 1
ATOM 2691 C CA . ILE A 1 350 ? 7.263 -11.241 -42.463 1.00 83.19 350 ILE A CA 1
ATOM 2692 C C . ILE A 1 350 ? 6.026 -12.035 -42.033 1.00 83.19 350 ILE A C 1
ATOM 2694 O O . ILE A 1 350 ? 5.119 -12.239 -42.837 1.00 83.19 350 ILE A O 1
ATOM 2698 N N . PHE A 1 351 ? 5.990 -12.458 -40.773 1.00 82.25 351 PHE A N 1
ATOM 2699 C CA . PHE A 1 351 ? 4.900 -13.223 -40.172 1.00 82.25 351 PHE A CA 1
ATOM 2700 C C . PHE A 1 351 ? 4.243 -12.436 -39.043 1.00 82.25 351 PHE A C 1
ATOM 2702 O O . PHE A 1 351 ? 4.946 -11.896 -38.192 1.00 82.25 351 PHE A O 1
ATOM 2709 N N . TRP A 1 352 ? 2.912 -12.404 -38.981 1.00 84.88 352 TRP A N 1
ATOM 2710 C CA . TRP A 1 352 ? 2.224 -11.878 -37.801 1.00 84.88 352 TRP A CA 1
ATOM 2711 C C . TRP A 1 352 ? 2.354 -12.857 -36.639 1.00 84.88 352 TRP A C 1
ATOM 2713 O O . TRP A 1 352 ? 2.148 -14.057 -36.820 1.00 84.88 352 TRP A O 1
ATOM 2723 N N . ALA A 1 353 ? 2.646 -12.362 -35.432 1.00 85.00 353 ALA A N 1
ATOM 2724 C CA . ALA A 1 353 ? 2.771 -13.226 -34.256 1.00 85.00 353 ALA A CA 1
ATOM 2725 C C . ALA A 1 353 ? 1.488 -14.041 -33.998 1.00 85.00 353 ALA A C 1
ATOM 2727 O O . ALA A 1 353 ? 1.570 -15.193 -33.579 1.00 85.00 353 ALA A O 1
ATOM 2728 N N . SER A 1 354 ? 0.312 -13.480 -34.309 1.00 86.75 354 SER A N 1
ATOM 2729 C CA . SER A 1 354 ? -0.986 -14.167 -34.222 1.00 86.75 354 SER A CA 1
ATOM 2730 C C . SER A 1 354 ? -1.098 -15.405 -35.105 1.00 86.75 354 SER A C 1
ATOM 2732 O O . SER A 1 354 ? -1.868 -16.303 -34.781 1.00 86.75 354 SER A O 1
ATOM 2734 N N . ASP A 1 355 ? -0.351 -15.446 -36.206 1.00 87.69 355 ASP A N 1
ATOM 2735 C CA . ASP A 1 355 ? -0.477 -16.487 -37.226 1.00 87.69 355 ASP A CA 1
ATOM 2736 C C . ASP A 1 355 ? 0.480 -17.654 -36.960 1.00 87.69 355 ASP A C 1
ATOM 2738 O O . ASP A 1 355 ? 0.249 -18.767 -37.427 1.00 87.69 355 ASP A O 1
ATOM 2742 N N . ILE A 1 356 ? 1.561 -17.398 -36.216 1.00 87.75 356 ILE A N 1
ATOM 2743 C CA . ILE A 1 356 ? 2.638 -18.36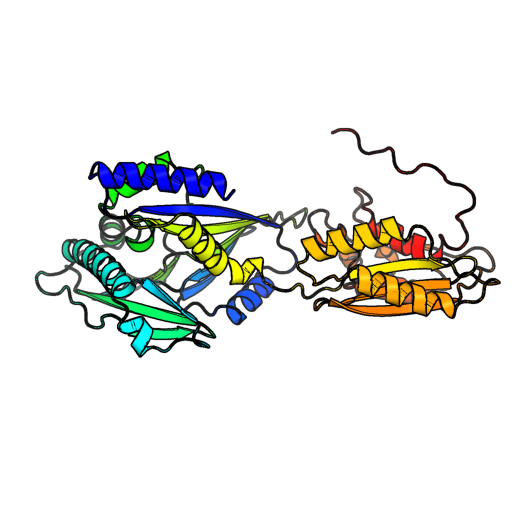8 -35.973 1.00 87.75 356 ILE A CA 1
ATOM 2744 C C . ILE A 1 356 ? 2.692 -18.862 -34.529 1.00 87.75 356 ILE A C 1
ATOM 2746 O O . ILE A 1 356 ? 3.219 -19.946 -34.281 1.00 87.75 356 ILE A O 1
ATOM 2750 N N . LEU A 1 357 ? 2.173 -18.101 -33.559 1.00 87.31 357 LEU A N 1
ATOM 2751 C CA . LEU A 1 357 ? 2.151 -18.545 -32.168 1.00 87.31 357 LEU A CA 1
ATOM 2752 C C . LEU A 1 357 ? 1.153 -19.704 -31.988 1.00 87.31 357 LEU A C 1
ATOM 2754 O O . LEU A 1 357 ? 0.038 -19.629 -32.503 1.00 87.31 357 LEU A O 1
ATOM 2758 N N . PRO A 1 358 ? 1.486 -20.737 -31.183 1.00 87.75 358 PRO A N 1
ATOM 2759 C CA . PRO A 1 358 ? 0.570 -21.851 -30.905 1.00 87.75 358 PRO A CA 1
ATOM 2760 C C . PRO A 1 358 ? -0.761 -21.419 -30.279 1.00 87.75 358 PRO A C 1
ATOM 2762 O O . PRO A 1 358 ? -1.773 -22.099 -30.419 1.00 87.75 358 PRO A O 1
ATOM 2765 N N . ASP A 1 359 ? -0.741 -20.295 -29.565 1.00 87.56 359 ASP A N 1
ATOM 2766 C CA . ASP A 1 359 ? -1.909 -19.659 -28.976 1.00 87.56 359 ASP A CA 1
ATOM 2767 C C . ASP A 1 359 ? -1.984 -18.207 -29.479 1.00 87.56 359 ASP A C 1
ATOM 2769 O O . ASP A 1 359 ? -1.288 -17.337 -28.940 1.00 87.56 359 ASP A O 1
ATOM 2773 N N . PRO A 1 360 ? -2.817 -17.926 -30.499 1.00 83.81 360 PRO A N 1
ATOM 2774 C CA . PRO A 1 360 ? -2.976 -16.588 -31.065 1.00 83.81 360 PRO A CA 1
ATOM 2775 C C . PRO A 1 360 ? -3.438 -15.539 -30.051 1.00 83.81 360 PRO A C 1
ATOM 2777 O O . PRO A 1 360 ? -3.174 -14.351 -30.233 1.00 83.81 360 PRO A O 1
ATOM 2780 N N . SER A 1 361 ? -4.097 -15.941 -28.956 1.00 82.81 361 SER A N 1
ATOM 2781 C CA . SER A 1 361 ? -4.534 -14.995 -27.923 1.00 82.81 361 SER A CA 1
ATOM 2782 C C . SER A 1 361 ? -3.348 -14.312 -27.232 1.00 82.81 361 SER A C 1
ATOM 2784 O O . SER A 1 361 ? -3.438 -13.141 -26.869 1.00 82.81 361 SER A O 1
ATOM 2786 N N . LYS A 1 362 ? -2.188 -14.982 -27.165 1.00 82.19 362 LYS A N 1
ATOM 2787 C CA . LYS A 1 362 ? -0.936 -14.416 -26.635 1.00 82.19 362 LYS A CA 1
ATOM 2788 C C . LYS A 1 362 ? -0.333 -13.332 -27.524 1.00 82.19 362 LYS A C 1
ATOM 2790 O O . LYS A 1 362 ? 0.503 -12.568 -27.051 1.00 82.19 362 LYS A O 1
ATOM 2795 N N . ALA A 1 363 ? -0.766 -13.236 -28.782 1.00 81.50 363 ALA A N 1
ATOM 2796 C CA . ALA A 1 363 ? -0.396 -12.141 -29.671 1.00 81.50 363 ALA A CA 1
ATOM 2797 C C . ALA A 1 363 ? -1.164 -10.838 -29.364 1.00 81.50 363 ALA A C 1
ATOM 2799 O O . ALA A 1 363 ? -0.896 -9.804 -29.973 1.00 81.50 363 ALA A O 1
ATOM 2800 N N . THR A 1 364 ? -2.130 -10.866 -28.438 1.00 81.94 364 THR A N 1
ATOM 2801 C CA . THR A 1 364 ? -2.938 -9.697 -28.085 1.00 81.94 364 THR A CA 1
ATOM 2802 C C . THR A 1 364 ? -2.263 -8.868 -26.995 1.00 81.94 364 THR A C 1
ATOM 2804 O O . THR A 1 364 ? -2.074 -9.326 -25.869 1.00 81.94 364 THR A O 1
ATOM 2807 N N . LEU A 1 365 ? -1.950 -7.608 -27.311 1.00 81.75 365 LEU A N 1
ATOM 2808 C CA . LEU A 1 365 ? -1.549 -6.615 -26.314 1.00 81.75 365 LEU A CA 1
ATOM 2809 C C . LEU A 1 365 ? -2.756 -5.856 -25.774 1.00 81.75 365 LEU A C 1
ATOM 2811 O O . LEU A 1 365 ? -3.677 -5.500 -26.515 1.00 81.75 365 LEU A O 1
ATOM 2815 N N . HIS A 1 366 ? -2.697 -5.554 -24.482 1.00 83.00 366 HIS A N 1
ATOM 2816 C CA . HIS A 1 366 ? -3.702 -4.779 -23.771 1.00 83.00 366 HIS A CA 1
ATOM 2817 C C . HIS A 1 366 ? -3.119 -3.422 -23.373 1.00 83.00 366 HIS A C 1
ATOM 2819 O O . HIS A 1 366 ? -2.087 -3.364 -22.707 1.00 83.00 366 HIS A O 1
ATOM 2825 N N . SER A 1 367 ? -3.781 -2.333 -23.769 1.00 83.12 367 SER A N 1
ATOM 2826 C CA . SER A 1 367 ? -3.298 -0.955 -23.578 1.00 83.12 367 SER A CA 1
ATOM 2827 C C . SER A 1 367 ? -3.130 -0.541 -22.112 1.00 83.12 367 SER A C 1
ATOM 2829 O O . SER A 1 367 ? -2.349 0.359 -21.814 1.00 83.12 367 SER A O 1
ATOM 2831 N N . GLY A 1 368 ? -3.828 -1.204 -21.190 1.00 83.94 368 GLY A N 1
ATOM 2832 C CA . GLY A 1 368 ? -3.680 -1.000 -19.752 1.00 83.94 368 GLY A CA 1
ATOM 2833 C C . GLY A 1 368 ? -2.473 -1.707 -19.139 1.00 83.94 368 GLY A C 1
ATOM 2834 O O . GLY A 1 368 ? -2.177 -1.489 -17.969 1.00 83.94 368 GLY A O 1
ATOM 2835 N N . ASN A 1 369 ? -1.737 -2.520 -19.903 1.00 85.75 369 ASN A N 1
ATOM 2836 C CA . ASN A 1 369 ? -0.465 -3.056 -19.440 1.00 85.75 369 ASN A CA 1
ATOM 2837 C C . ASN A 1 369 ? 0.606 -1.957 -19.464 1.00 85.75 369 ASN A C 1
ATOM 2839 O O . ASN A 1 369 ? 1.198 -1.663 -20.505 1.00 85.75 369 ASN A O 1
ATOM 2843 N N . ILE A 1 370 ? 0.892 -1.380 -18.297 1.00 87.12 370 ILE A N 1
ATOM 2844 C CA . ILE A 1 370 ? 1.872 -0.298 -18.160 1.00 87.12 370 ILE A CA 1
ATOM 2845 C C . ILE A 1 370 ? 3.291 -0.693 -18.582 1.00 87.12 370 ILE A C 1
ATOM 2847 O O . ILE A 1 370 ? 4.062 0.175 -18.986 1.00 87.12 370 ILE A O 1
ATOM 2851 N N . LEU A 1 371 ? 3.636 -1.988 -18.566 1.00 88.62 371 LEU A N 1
ATOM 2852 C CA . LEU A 1 371 ? 4.959 -2.452 -18.988 1.00 88.62 371 LEU A CA 1
ATOM 2853 C C . LEU A 1 371 ? 5.213 -2.193 -20.475 1.00 88.62 371 LEU A C 1
ATOM 2855 O O . LEU A 1 371 ? 6.367 -2.083 -20.874 1.00 88.62 371 LEU A O 1
ATOM 2859 N N . LEU A 1 372 ? 4.160 -2.019 -21.285 1.00 87.19 372 LEU A N 1
ATOM 2860 C CA . LEU A 1 372 ? 4.279 -1.663 -22.703 1.00 87.19 372 LEU A CA 1
ATOM 2861 C C . LEU A 1 372 ? 4.871 -0.264 -22.930 1.00 87.19 372 LEU A C 1
ATOM 2863 O O . LEU A 1 372 ? 5.277 0.055 -24.046 1.00 87.19 372 LEU A O 1
ATOM 2867 N N . ARG A 1 373 ? 4.953 0.568 -21.884 1.00 88.44 373 ARG A N 1
ATOM 2868 C CA . ARG A 1 373 ? 5.584 1.896 -21.925 1.00 88.44 373 ARG A CA 1
ATOM 2869 C C . ARG A 1 373 ? 7.108 1.839 -21.763 1.00 88.44 373 ARG A C 1
ATOM 2871 O O . ARG A 1 373 ? 7.777 2.834 -22.024 1.00 88.44 373 ARG A O 1
ATOM 2878 N N . HIS A 1 374 ? 7.659 0.694 -21.354 1.00 91.06 374 HIS A N 1
ATOM 2879 C CA . HIS A 1 374 ? 9.061 0.540 -20.955 1.00 91.06 374 HIS A CA 1
ATOM 2880 C C . HIS A 1 374 ? 9.750 -0.561 -21.754 1.00 91.06 374 HIS A C 1
ATOM 2882 O O . HIS A 1 374 ? 9.142 -1.579 -22.037 1.00 91.06 374 HIS A O 1
ATOM 2888 N N . LYS A 1 375 ? 11.033 -0.438 -22.095 1.00 91.38 375 LYS A N 1
ATOM 2889 C CA . LYS A 1 375 ? 11.753 -1.490 -22.835 1.00 91.38 375 LYS A CA 1
ATOM 2890 C C . LYS A 1 375 ? 12.211 -2.599 -21.870 1.00 91.38 375 LYS A C 1
ATOM 2892 O O . LYS A 1 375 ? 13.344 -2.604 -21.405 1.00 91.38 375 LYS A O 1
ATOM 2897 N N . VAL A 1 376 ? 11.290 -3.499 -21.512 1.00 92.75 376 VAL A N 1
ATOM 2898 C CA . VAL A 1 376 ? 11.473 -4.525 -20.465 1.00 92.75 376 VAL A CA 1
ATOM 2899 C C . VAL A 1 376 ? 11.981 -5.869 -20.984 1.00 92.75 376 VAL A C 1
ATOM 2901 O O . VAL A 1 376 ? 11.580 -6.324 -22.049 1.00 92.75 376 VAL A O 1
ATOM 2904 N N . ASN A 1 377 ? 12.817 -6.557 -20.208 1.00 88.44 377 ASN A N 1
ATOM 2905 C CA . ASN A 1 377 ? 13.399 -7.847 -20.590 1.00 88.44 377 ASN A CA 1
ATOM 2906 C C . ASN A 1 377 ? 12.423 -9.042 -20.507 1.00 88.44 377 ASN A C 1
ATOM 2908 O O . ASN A 1 377 ? 12.754 -10.124 -20.985 1.00 88.44 377 ASN A O 1
ATOM 2912 N N . SER A 1 378 ? 11.215 -8.856 -19.962 1.00 85.88 378 SER A N 1
ATOM 2913 C CA . SER A 1 378 ? 10.145 -9.862 -20.003 1.00 85.88 378 SER A CA 1
ATOM 2914 C C . SER A 1 378 ? 9.582 -9.970 -21.423 1.00 85.88 378 SER A C 1
ATOM 2916 O O . SER A 1 378 ? 8.631 -9.281 -21.796 1.00 85.88 378 SER A O 1
ATOM 2918 N N . ARG A 1 379 ? 10.235 -10.799 -22.247 1.00 83.56 379 ARG A N 1
ATOM 2919 C CA . ARG A 1 379 ? 10.001 -10.886 -23.696 1.00 83.56 379 ARG A CA 1
ATOM 2920 C C . ARG A 1 379 ? 9.686 -12.285 -24.209 1.00 83.56 379 ARG A C 1
ATOM 2922 O O . ARG A 1 379 ? 9.594 -12.455 -25.416 1.00 83.56 379 ARG A O 1
ATOM 2929 N N . ASN A 1 380 ? 9.400 -13.248 -23.333 1.00 83.88 380 ASN A N 1
ATOM 2930 C CA . ASN A 1 380 ? 9.196 -14.658 -23.695 1.00 83.88 380 ASN A CA 1
ATOM 2931 C C . ASN A 1 380 ? 8.296 -14.878 -24.927 1.00 83.88 380 ASN A C 1
ATOM 2933 O O . ASN A 1 380 ? 8.618 -15.697 -25.781 1.00 83.88 380 ASN A O 1
ATOM 2937 N N . ILE A 1 381 ? 7.182 -14.143 -25.040 1.00 83.81 381 ILE A N 1
ATOM 2938 C CA . ILE A 1 381 ? 6.269 -14.259 -26.192 1.00 83.81 381 ILE A CA 1
ATOM 2939 C C . ILE A 1 381 ? 6.898 -13.676 -27.467 1.00 83.81 381 ILE A C 1
ATOM 2941 O O . ILE A 1 381 ? 6.781 -14.280 -28.530 1.00 83.81 381 ILE A O 1
ATOM 2945 N N . TYR A 1 382 ? 7.588 -12.534 -27.370 1.00 81.81 382 TYR A N 1
ATOM 2946 C CA . TYR A 1 382 ? 8.323 -11.948 -28.495 1.00 81.81 382 TYR A CA 1
ATOM 2947 C C . TYR A 1 382 ? 9.435 -12.883 -28.972 1.00 81.81 382 TYR A C 1
ATOM 2949 O O . TYR A 1 382 ? 9.566 -13.098 -30.171 1.00 81.81 382 TYR A O 1
ATOM 2957 N N . ASP A 1 383 ? 10.195 -13.464 -28.044 1.00 84.06 383 ASP A N 1
ATOM 2958 C CA . ASP A 1 383 ? 11.314 -14.355 -28.357 1.00 84.06 383 ASP A CA 1
ATOM 2959 C C . ASP A 1 383 ? 10.814 -15.672 -28.968 1.00 84.06 383 ASP A C 1
ATOM 2961 O O . ASP A 1 383 ? 11.402 -16.185 -29.918 1.00 84.06 383 ASP A O 1
ATOM 2965 N N . GLN A 1 384 ? 9.679 -16.189 -28.481 1.00 86.31 384 GLN A N 1
ATOM 2966 C CA . GLN A 1 384 ? 9.013 -17.348 -29.071 1.00 86.31 384 GLN A CA 1
ATOM 2967 C C . GLN A 1 384 ? 8.520 -17.057 -30.494 1.00 86.31 384 GLN A C 1
ATOM 2969 O O . GLN A 1 384 ? 8.767 -17.858 -31.393 1.00 86.31 384 GLN A O 1
ATOM 2974 N N . ALA A 1 385 ? 7.839 -15.927 -30.708 1.00 85.81 385 ALA A N 1
ATOM 2975 C CA . ALA A 1 385 ? 7.369 -15.530 -32.034 1.00 85.81 385 ALA A CA 1
ATOM 2976 C C . ALA A 1 385 ? 8.543 -15.324 -33.001 1.00 85.81 385 ALA A C 1
ATOM 2978 O O . ALA A 1 385 ? 8.496 -15.793 -34.135 1.00 85.81 385 ALA A O 1
ATOM 2979 N N . TRP A 1 386 ? 9.614 -14.674 -32.541 1.00 82.62 386 TRP A N 1
ATOM 2980 C CA . TRP A 1 386 ? 10.829 -14.459 -33.321 1.00 82.62 386 TRP A CA 1
ATOM 2981 C C . TRP A 1 386 ? 11.475 -15.781 -33.741 1.00 82.62 386 TRP A C 1
ATOM 2983 O O . TRP A 1 386 ? 11.680 -15.990 -34.933 1.00 82.62 386 TRP A O 1
ATOM 2993 N N . LYS A 1 387 ? 11.687 -16.709 -32.800 1.00 84.69 387 LYS A N 1
ATOM 2994 C CA . LYS A 1 387 ? 12.268 -18.026 -33.092 1.00 84.69 387 LYS A CA 1
ATOM 2995 C C . LYS A 1 387 ? 11.436 -18.826 -34.100 1.00 84.69 387 LYS A C 1
ATOM 2997 O O . LYS A 1 387 ? 11.985 -19.407 -35.026 1.00 84.69 387 LYS A O 1
ATOM 3002 N N . LEU A 1 388 ? 10.109 -18.815 -33.956 1.00 87.00 388 LEU A N 1
ATOM 3003 C CA . LEU A 1 388 ? 9.209 -19.488 -34.898 1.00 87.00 388 LEU A CA 1
ATOM 3004 C C . LEU A 1 388 ? 9.266 -18.866 -36.296 1.00 87.00 388 LEU A C 1
ATOM 3006 O O . LEU A 1 388 ? 9.219 -19.586 -37.288 1.00 87.00 388 LEU A O 1
ATOM 3010 N N . ALA A 1 389 ? 9.372 -17.542 -36.393 1.00 84.12 389 ALA A N 1
ATOM 3011 C CA . ALA A 1 389 ? 9.527 -16.885 -37.682 1.00 84.12 389 ALA A CA 1
ATOM 3012 C C . ALA A 1 389 ? 10.873 -17.218 -38.341 1.00 84.12 389 ALA A C 1
ATOM 3014 O O . ALA A 1 389 ? 10.893 -17.463 -39.548 1.00 84.12 389 ALA A O 1
ATOM 3015 N N . GLU A 1 390 ? 11.963 -17.285 -37.568 1.00 82.06 390 GLU A N 1
ATOM 3016 C CA . GLU A 1 390 ? 13.273 -17.710 -38.075 1.00 82.06 390 GLU A CA 1
ATOM 3017 C C . GLU A 1 390 ? 13.239 -19.151 -38.596 1.00 82.06 390 GLU A C 1
ATOM 3019 O O . GLU A 1 390 ? 13.692 -19.401 -39.714 1.00 82.06 390 GLU A O 1
ATOM 3024 N N . ASP A 1 391 ? 12.620 -20.076 -37.852 1.00 85.88 391 ASP A N 1
ATOM 3025 C CA . ASP A 1 391 ? 12.427 -21.471 -38.276 1.00 85.88 391 ASP A CA 1
ATOM 3026 C C . ASP A 1 391 ? 11.613 -21.568 -39.588 1.00 85.88 391 ASP A C 1
ATOM 3028 O O . ASP A 1 391 ? 11.810 -22.480 -40.394 1.00 85.88 391 ASP A O 1
ATOM 3032 N N . LEU A 1 392 ? 10.721 -20.602 -39.843 1.00 84.44 392 LEU A N 1
ATOM 3033 C CA . LEU A 1 392 ? 9.930 -20.477 -41.076 1.00 84.44 392 LEU A CA 1
ATOM 3034 C C . LEU A 1 392 ? 10.639 -19.686 -42.197 1.00 84.44 392 LEU A C 1
ATOM 3036 O O . LEU A 1 392 ? 10.057 -19.463 -43.267 1.00 84.44 392 LEU A O 1
ATOM 3040 N N . GLY A 1 393 ? 11.888 -19.265 -41.980 1.00 79.94 393 GLY A N 1
ATOM 3041 C CA . GLY A 1 393 ? 12.689 -18.514 -42.947 1.00 79.94 393 GLY A CA 1
ATOM 3042 C C . GLY A 1 393 ? 12.251 -17.055 -43.118 1.00 79.94 393 GLY A C 1
ATOM 3043 O O . GLY A 1 393 ? 12.293 -16.523 -44.230 1.00 79.94 393 GLY A O 1
ATOM 3044 N N . GLY A 1 394 ? 11.782 -16.414 -42.047 1.00 76.44 394 GLY A N 1
ATOM 3045 C CA . GLY A 1 394 ? 11.376 -15.009 -42.038 1.00 76.44 394 GLY A CA 1
ATOM 3046 C C . GLY A 1 394 ? 11.539 -14.332 -40.676 1.00 76.44 394 GLY A C 1
ATOM 3047 O O . GLY A 1 394 ? 12.278 -14.789 -39.814 1.00 76.44 394 GLY A O 1
ATOM 3048 N N . LEU A 1 395 ? 10.856 -13.203 -40.495 1.00 71.62 395 LEU A N 1
ATOM 3049 C CA . LEU A 1 395 ? 10.873 -12.374 -39.289 1.00 71.62 395 LEU A CA 1
ATOM 3050 C C . LEU A 1 395 ? 9.454 -12.211 -38.739 1.00 71.62 395 LEU A C 1
ATOM 3052 O O . LEU A 1 395 ? 8.494 -12.116 -39.502 1.00 71.62 395 LEU A O 1
ATOM 3056 N N . ALA A 1 396 ? 9.312 -12.150 -37.416 1.00 59.47 396 ALA A N 1
ATOM 3057 C CA . ALA A 1 396 ? 8.023 -11.909 -36.771 1.00 59.47 396 ALA A CA 1
ATOM 3058 C C . ALA A 1 396 ? 7.734 -10.404 -36.642 1.00 59.47 396 ALA A C 1
ATOM 3060 O O . ALA A 1 396 ? 8.603 -9.623 -36.250 1.00 59.47 396 ALA A O 1
ATOM 3061 N N . THR A 1 397 ? 6.491 -10.005 -36.907 1.00 61.34 397 THR A N 1
ATOM 3062 C CA . THR A 1 397 ? 5.949 -8.662 -36.678 1.00 61.34 397 THR A CA 1
ATOM 3063 C C . THR A 1 397 ? 4.679 -8.719 -35.829 1.00 61.34 397 THR A C 1
ATOM 3065 O O . THR A 1 397 ? 3.930 -9.692 -35.886 1.00 61.34 397 THR A O 1
ATOM 3068 N N . GLY A 1 398 ? 4.425 -7.647 -35.075 1.00 55.72 398 GLY A N 1
ATOM 3069 C CA . GLY A 1 398 ? 3.127 -7.353 -34.469 1.00 55.72 398 GLY A CA 1
ATOM 3070 C C . GLY A 1 398 ? 2.653 -8.355 -33.415 1.00 55.72 398 GLY A C 1
ATOM 3071 O O . GLY A 1 398 ? 2.023 -9.358 -33.730 1.00 55.72 398 GLY A O 1
ATOM 3072 N N . ILE A 1 399 ? 2.858 -8.016 -32.143 1.00 49.12 399 ILE A N 1
ATOM 3073 C CA . ILE A 1 399 ? 1.978 -8.451 -31.053 1.00 49.12 399 ILE A CA 1
ATOM 3074 C C . ILE A 1 399 ? 0.996 -7.285 -30.901 1.00 49.12 399 ILE A C 1
ATOM 3076 O O . ILE A 1 399 ? 1.359 -6.267 -30.328 1.00 49.12 399 ILE A O 1
ATOM 3080 N N . THR A 1 400 ? -0.177 -7.316 -31.532 1.00 41.19 400 THR A N 1
ATOM 3081 C CA . THR A 1 400 ? -1.151 -6.216 -31.429 1.00 41.19 400 THR A CA 1
ATOM 3082 C C . THR A 1 400 ? -2.581 -6.743 -31.362 1.00 41.19 400 THR A C 1
ATOM 3084 O O . THR A 1 400 ? -2.970 -7.662 -32.079 1.00 41.19 400 THR A O 1
ATOM 3087 N N . SER A 1 401 ? -3.401 -6.119 -30.510 1.00 31.52 401 SER A N 1
ATOM 3088 C CA . SER A 1 401 ? -4.836 -6.006 -30.782 1.00 31.52 401 SER A CA 1
ATOM 3089 C C . SER A 1 401 ? -5.026 -4.944 -31.871 1.00 31.52 401 SER A C 1
ATOM 3091 O O . SER A 1 401 ? -4.209 -4.038 -32.006 1.00 31.52 401 SER A O 1
ATOM 3093 N N . ARG A 1 402 ? -6.092 -5.038 -32.671 1.00 31.19 402 ARG A N 1
ATOM 3094 C CA . ARG A 1 402 ? -6.403 -4.171 -33.831 1.00 31.19 402 ARG A CA 1
ATOM 3095 C C . ARG A 1 402 ? -6.550 -2.653 -33.552 1.00 31.19 402 ARG A C 1
ATOM 3097 O O . ARG A 1 402 ? -7.121 -1.950 -34.379 1.00 31.19 402 ARG A O 1
ATOM 3104 N N . VAL A 1 403 ? -6.055 -2.114 -32.437 1.00 29.20 403 VAL A N 1
ATOM 3105 C CA . VAL A 1 403 ? -6.151 -0.693 -32.079 1.00 29.20 403 VAL A CA 1
ATOM 3106 C C . VAL A 1 403 ? -4.847 -0.210 -31.426 1.00 29.20 403 VAL A C 1
ATOM 3108 O O . VAL A 1 403 ? -4.421 -0.752 -30.416 1.00 29.20 403 VAL A O 1
ATOM 3111 N N . GLN A 1 404 ? -4.273 0.847 -32.013 1.00 27.84 404 GLN A N 1
ATOM 3112 C CA . GLN A 1 404 ? -3.163 1.687 -31.528 1.00 27.84 404 GLN A CA 1
ATOM 3113 C C . GLN A 1 404 ? -1.802 1.002 -31.290 1.00 27.84 404 GLN A C 1
ATOM 3115 O O . GLN A 1 404 ? -1.547 0.310 -30.309 1.00 27.84 404 GLN A O 1
ATOM 3120 N N . ILE A 1 405 ? -0.880 1.293 -32.209 1.00 28.58 405 ILE A N 1
ATOM 3121 C CA . ILE A 1 405 ? 0.528 0.897 -32.169 1.00 28.58 405 ILE A CA 1
ATOM 3122 C C . ILE A 1 405 ? 1.243 1.750 -31.108 1.00 28.58 405 ILE A C 1
ATOM 3124 O O . ILE A 1 405 ? 1.517 2.925 -31.335 1.00 28.58 405 ILE A O 1
ATOM 3128 N N . TYR A 1 406 ? 1.558 1.157 -29.955 1.00 31.20 406 TYR A N 1
ATOM 3129 C CA . TYR A 1 406 ? 2.481 1.737 -28.971 1.00 31.20 406 TYR A CA 1
ATOM 3130 C C . TYR A 1 406 ? 3.928 1.301 -29.250 1.00 31.20 406 TYR A C 1
ATOM 3132 O O . TYR A 1 406 ? 4.177 0.221 -29.796 1.00 31.20 406 TYR A O 1
ATOM 3140 N N . SER A 1 407 ? 4.875 2.157 -28.849 1.00 34.09 407 SER A N 1
ATOM 3141 C CA . SER A 1 407 ? 6.302 2.167 -29.216 1.00 34.09 407 SER A CA 1
ATOM 3142 C C . SER A 1 407 ? 7.043 0.823 -29.145 1.00 34.09 407 SER A C 1
ATOM 3144 O O . SER A 1 407 ? 7.925 0.595 -29.967 1.00 34.09 407 SER A O 1
ATOM 3146 N N . GLN A 1 408 ? 6.680 -0.102 -28.250 1.00 35.09 408 GLN A N 1
ATOM 3147 C CA . GLN A 1 408 ? 7.285 -1.444 -28.201 1.00 35.09 408 GLN A CA 1
ATOM 3148 C C . GLN A 1 408 ? 7.073 -2.274 -29.476 1.00 35.09 408 GLN A C 1
ATOM 3150 O O . GLN A 1 408 ? 7.953 -3.044 -29.857 1.00 35.09 408 GLN A O 1
ATOM 3155 N N . SER A 1 409 ? 5.933 -2.101 -30.149 1.00 32.81 409 SER A N 1
ATOM 3156 C CA . SER A 1 409 ? 5.565 -2.894 -31.333 1.00 32.81 409 SER A CA 1
ATOM 3157 C C . SER A 1 409 ? 6.425 -2.548 -32.549 1.00 32.81 409 SER A C 1
ATOM 3159 O O . SER A 1 409 ? 6.586 -3.362 -33.453 1.00 32.81 409 SER A O 1
ATOM 3161 N N . ILE A 1 410 ? 7.001 -1.343 -32.558 1.00 32.88 410 ILE A N 1
ATOM 3162 C CA . ILE A 1 410 ? 7.901 -0.881 -33.613 1.00 32.88 410 ILE A CA 1
ATOM 3163 C C . ILE A 1 410 ? 9.335 -1.376 -33.324 1.00 32.88 410 ILE A C 1
ATOM 3165 O O . ILE A 1 410 ? 10.069 -1.710 -34.246 1.00 32.88 410 ILE A O 1
ATOM 3169 N N . VAL A 1 411 ? 9.723 -1.551 -32.052 1.00 35.41 411 VAL A N 1
ATOM 3170 C CA . VAL A 1 411 ? 11.101 -1.916 -31.664 1.00 35.41 411 VAL A CA 1
ATOM 3171 C C . VAL A 1 411 ? 11.520 -3.323 -32.114 1.00 35.41 411 VAL A C 1
ATOM 3173 O O . VAL A 1 411 ? 12.688 -3.504 -32.440 1.00 35.41 411 VAL A O 1
ATOM 3176 N N . SER A 1 412 ? 10.624 -4.320 -32.199 1.00 33.78 412 SER A N 1
ATOM 3177 C CA . SER A 1 412 ? 11.045 -5.664 -32.655 1.00 33.78 412 SER A CA 1
ATOM 3178 C C . SER A 1 412 ? 11.343 -5.727 -34.155 1.00 33.78 412 SER A C 1
ATOM 3180 O O . SER A 1 412 ? 12.204 -6.496 -34.565 1.00 33.78 412 SER A O 1
ATOM 3182 N N . ILE A 1 413 ? 10.668 -4.902 -34.962 1.00 35.44 413 ILE A N 1
ATOM 3183 C CA . ILE A 1 413 ? 10.970 -4.745 -36.390 1.00 35.44 413 ILE A CA 1
ATOM 3184 C C . ILE A 1 413 ? 12.218 -3.869 -36.542 1.00 35.44 413 ILE A C 1
ATOM 3186 O O . ILE A 1 413 ? 13.113 -4.210 -37.306 1.00 35.44 413 ILE A O 1
ATOM 3190 N N . ILE A 1 414 ? 12.332 -2.785 -35.766 1.00 37.97 414 ILE A N 1
ATOM 3191 C CA . ILE A 1 414 ? 13.479 -1.863 -35.801 1.00 37.97 414 ILE A CA 1
ATOM 3192 C C . ILE A 1 414 ? 14.789 -2.563 -35.397 1.00 37.97 414 ILE A C 1
ATOM 3194 O O . ILE A 1 414 ? 15.801 -2.353 -36.057 1.00 37.97 414 ILE A O 1
ATOM 3198 N N . ASP A 1 415 ? 14.803 -3.440 -34.390 1.00 35.78 415 ASP A N 1
ATOM 3199 C CA . ASP A 1 415 ? 16.051 -4.057 -33.899 1.00 35.78 415 ASP A CA 1
ATOM 3200 C C . ASP A 1 415 ? 16.750 -4.965 -34.947 1.00 35.78 415 ASP A C 1
ATOM 3202 O O . ASP A 1 415 ? 17.954 -5.202 -34.829 1.00 35.78 415 ASP A O 1
ATOM 3206 N N . THR A 1 416 ? 16.038 -5.438 -35.983 1.00 33.84 416 THR A N 1
ATOM 3207 C CA . THR A 1 416 ? 16.605 -6.244 -37.091 1.00 33.84 416 THR A CA 1
ATOM 3208 C C . THR A 1 416 ? 16.543 -5.531 -38.449 1.00 33.84 416 THR A C 1
ATOM 3210 O O . THR A 1 416 ? 17.428 -5.720 -39.280 1.00 33.84 416 THR A O 1
ATOM 3213 N N . VAL A 1 417 ? 15.538 -4.682 -38.690 1.00 34.38 417 VAL A N 1
ATOM 3214 C CA . VAL A 1 417 ? 15.323 -4.005 -39.983 1.00 34.38 417 VAL A CA 1
ATOM 3215 C C . VAL A 1 417 ? 15.949 -2.602 -40.020 1.00 34.38 417 VAL A C 1
ATOM 3217 O O . VAL A 1 417 ? 16.442 -2.186 -41.068 1.00 34.38 417 VAL A O 1
ATOM 3220 N N . CYS A 1 418 ? 16.028 -1.871 -38.902 1.00 34.84 418 CYS A N 1
ATOM 3221 C CA . CYS A 1 418 ? 16.546 -0.494 -38.920 1.00 34.84 418 CYS A CA 1
ATOM 3222 C C . CYS A 1 418 ? 18.062 -0.370 -38.982 1.00 34.84 418 CYS A C 1
ATOM 3224 O O . CYS A 1 418 ? 18.544 0.708 -39.316 1.00 34.84 418 CYS A O 1
ATOM 3226 N N . ALA A 1 419 ? 18.814 -1.447 -38.779 1.00 34.44 419 ALA A N 1
ATOM 3227 C CA . ALA A 1 419 ? 20.240 -1.412 -39.075 1.00 34.44 419 ALA A CA 1
ATOM 3228 C C . ALA A 1 419 ? 20.541 -1.296 -40.584 1.00 34.44 419 ALA A C 1
ATOM 3230 O O . ALA A 1 419 ? 21.640 -0.910 -40.950 1.00 34.44 419 ALA A O 1
ATOM 3231 N N . ASN A 1 420 ? 19.562 -1.569 -41.460 1.00 31.23 420 ASN A N 1
ATOM 3232 C CA . ASN A 1 420 ? 19.722 -1.464 -42.915 1.00 31.23 420 ASN A CA 1
ATOM 3233 C C . ASN A 1 420 ? 18.889 -0.331 -43.565 1.00 31.23 420 ASN A C 1
ATOM 3235 O O . ASN A 1 420 ? 19.007 -0.137 -44.771 1.00 31.23 420 ASN A O 1
ATOM 3239 N N . ILE A 1 421 ? 18.040 0.408 -42.824 1.00 33.62 421 ILE A N 1
ATOM 3240 C CA . ILE A 1 421 ? 17.072 1.378 -43.409 1.00 33.62 421 ILE A CA 1
ATOM 3241 C C . ILE A 1 421 ? 17.224 2.828 -42.893 1.00 33.62 421 ILE A C 1
ATOM 3243 O O . ILE A 1 421 ? 16.537 3.728 -43.371 1.00 33.62 421 ILE A O 1
ATOM 3247 N N . PHE A 1 422 ? 18.167 3.146 -42.000 1.00 31.41 422 PHE A N 1
ATOM 3248 C CA . PHE A 1 422 ? 18.418 4.553 -41.640 1.00 31.41 422 PHE A CA 1
ATOM 3249 C C . PHE A 1 422 ? 19.367 5.249 -42.625 1.00 31.41 422 PHE A C 1
ATOM 3251 O O . PHE A 1 422 ? 20.511 5.547 -42.312 1.00 31.41 422 PHE A O 1
ATOM 3258 N N . ASN A 1 423 ? 18.855 5.531 -43.826 1.00 26.08 423 ASN A N 1
ATOM 3259 C CA . ASN A 1 423 ? 19.401 6.569 -44.710 1.00 26.08 423 ASN A CA 1
ATOM 3260 C C . ASN A 1 423 ? 18.322 7.508 -45.280 1.00 26.08 423 ASN A C 1
ATOM 3262 O O . ASN A 1 423 ? 18.583 8.267 -46.209 1.00 26.08 423 ASN A O 1
ATOM 3266 N N . GLY A 1 424 ? 17.108 7.505 -44.724 1.00 27.27 424 GLY A N 1
ATOM 3267 C CA . GLY A 1 424 ? 16.105 8.485 -45.127 1.00 27.27 424 GLY A CA 1
ATOM 3268 C C . GLY A 1 424 ? 14.749 8.265 -44.491 1.00 27.27 424 GLY A C 1
ATOM 3269 O O . GLY A 1 424 ? 13.889 7.698 -45.138 1.00 27.27 424 GLY A O 1
ATOM 3270 N N . PHE A 1 425 ? 14.572 8.714 -43.250 1.00 25.45 425 PHE A N 1
ATOM 3271 C CA . PHE A 1 425 ? 13.286 9.152 -42.695 1.00 25.45 425 PHE A CA 1
ATOM 3272 C C . PHE A 1 425 ? 13.597 10.022 -41.468 1.00 25.45 425 PHE A C 1
ATOM 3274 O O . PHE A 1 425 ? 13.663 9.547 -40.336 1.00 25.45 425 PHE A O 1
ATOM 3281 N N . GLU A 1 426 ? 13.872 11.302 -41.725 1.00 26.81 426 GLU A N 1
ATOM 3282 C CA . GLU A 1 426 ? 13.612 12.361 -40.749 1.00 26.81 426 GLU A CA 1
ATOM 3283 C C . GLU A 1 426 ? 12.083 12.471 -40.569 1.00 26.81 426 GLU A C 1
ATOM 3285 O O . GLU A 1 426 ? 11.329 12.229 -41.510 1.00 26.81 426 GLU A O 1
ATOM 3290 N N . ASP A 1 427 ? 11.644 12.809 -39.357 1.00 28.27 427 ASP A N 1
ATOM 3291 C CA . ASP A 1 427 ? 10.253 13.051 -38.942 1.00 28.27 427 ASP A CA 1
ATOM 3292 C C . ASP A 1 427 ? 9.306 11.853 -38.745 1.00 28.27 427 ASP A C 1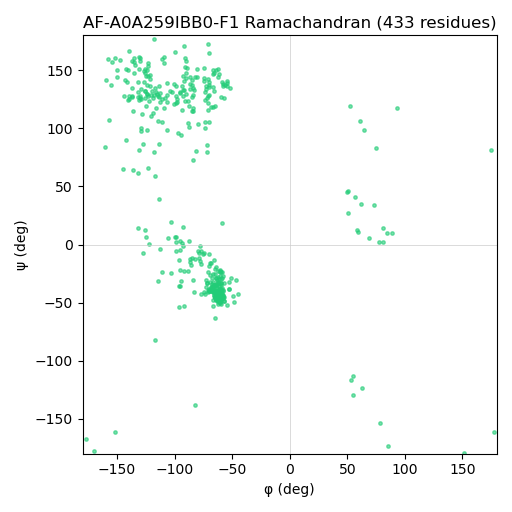
ATOM 3294 O O . ASP A 1 427 ? 8.390 11.592 -39.522 1.00 28.27 427 ASP A O 1
ATOM 3298 N N . VAL A 1 428 ? 9.387 11.245 -37.553 1.00 26.30 428 VAL A N 1
ATOM 3299 C CA . VAL A 1 428 ? 8.204 10.679 -36.871 1.00 26.30 428 VAL A CA 1
ATOM 3300 C C . VAL A 1 428 ? 8.188 11.143 -35.409 1.00 26.30 428 VAL A C 1
ATOM 3302 O O . VAL A 1 428 ? 8.279 10.356 -34.471 1.00 26.30 428 VAL A O 1
ATOM 3305 N N . THR A 1 429 ? 8.098 12.459 -35.205 1.00 24.17 429 THR A N 1
ATOM 3306 C CA . THR A 1 429 ? 7.892 13.073 -33.873 1.00 24.17 429 THR A CA 1
ATOM 3307 C C . THR A 1 429 ? 6.675 13.997 -33.795 1.00 24.17 429 THR A C 1
ATOM 3309 O O . THR A 1 429 ? 6.424 14.587 -32.750 1.00 24.17 429 THR A O 1
ATOM 3312 N N . HIS A 1 430 ? 5.846 14.068 -34.840 1.00 24.00 430 HIS A N 1
ATOM 3313 C CA . HIS A 1 430 ? 4.665 14.937 -34.868 1.00 24.00 430 HIS A CA 1
ATOM 3314 C C . HIS A 1 430 ? 3.358 14.180 -35.129 1.00 24.00 430 HIS A C 1
ATOM 3316 O O . HIS A 1 430 ? 2.696 14.419 -36.126 1.00 24.00 430 HIS A O 1
ATOM 3322 N N . VAL A 1 431 ? 2.936 13.310 -34.204 1.00 23.86 431 VAL A N 1
ATOM 3323 C CA . VAL A 1 431 ? 1.502 12.994 -34.026 1.00 23.86 431 VAL A CA 1
ATOM 3324 C C . VAL A 1 431 ? 1.216 12.757 -32.537 1.00 23.86 431 VAL A C 1
ATOM 3326 O O . VAL A 1 431 ? 0.897 11.659 -32.094 1.00 23.86 431 VAL A O 1
ATOM 3329 N N . ALA A 1 432 ? 1.381 13.806 -31.736 1.00 25.52 432 ALA A N 1
ATOM 3330 C CA . ALA A 1 432 ? 0.790 13.907 -30.407 1.00 25.52 432 ALA A CA 1
ATOM 3331 C C . ALA A 1 432 ? 0.038 15.238 -30.355 1.00 25.52 432 ALA A C 1
ATOM 3333 O O . ALA A 1 432 ? 0.585 16.276 -29.995 1.00 25.52 432 ALA A O 1
ATOM 3334 N N . GLY A 1 433 ? -1.211 15.212 -30.803 1.00 19.33 433 GLY A N 1
ATOM 3335 C CA . GLY A 1 433 ? -2.122 16.340 -30.719 1.00 19.33 433 GLY A CA 1
ATOM 3336 C C . GLY A 1 433 ? -3.548 15.824 -30.780 1.00 19.33 433 GLY A C 1
ATOM 3337 O O . GLY A 1 433 ? -3.955 15.403 -31.852 1.00 19.33 433 GLY A O 1
ATOM 3338 N N . TYR A 1 434 ? -4.229 15.873 -29.627 1.00 23.22 434 TYR A N 1
ATOM 3339 C CA . TYR A 1 434 ? -5.689 15.859 -29.413 1.00 23.22 434 TYR A CA 1
ATOM 3340 C C . TYR A 1 434 ? -6.465 14.705 -30.093 1.00 23.22 434 TYR A C 1
ATOM 3342 O O . TYR A 1 434 ? -6.491 14.564 -31.305 1.00 23.22 434 TYR A O 1
ATOM 3350 N N . THR A 1 435 ? -7.159 13.816 -29.385 1.00 24.81 435 THR A N 1
ATOM 3351 C CA . THR A 1 435 ? -8.269 14.019 -28.436 1.00 24.81 435 THR A CA 1
ATOM 3352 C C . THR A 1 435 ? -8.552 12.691 -27.745 1.00 24.81 435 THR A C 1
ATOM 3354 O O . THR A 1 435 ? -8.309 11.647 -28.398 1.00 24.81 435 THR A O 1
#

Foldseek 3Di:
DLVLLQVLLVVVLVCVVVVLFQKFWAKDKDKDWDFDDVVVVLVLLCVLWPAPDFDWDDDPQKIKTFRFNFWLWWDDPQKIKGKDWFFKDFQVPDDLVRRLPDPVRLVVQVVLLVVVLQLVCVFADPPFWDWPAAQDWDDTPRMIITITMIMGGGDPPDAPVNSCVRCPQRCNNFGPVRVSSVVSNVVSYPDDCVLASGWDWDADPVGTIITGHRAPMKMWRADPFQRTTMIMHMFTDIRGSPDDSVVRVVVRCVSCCSPPQRFAQWKAKDKFKQAQLRTPPVVVRLVQRVVQCVVRVADEDSVVQVVQSNVQSVPDHNVFMWTWMWIQGRNGDIDIHIDTADDDDDDFDEAELLVQPPHSVQLEHRNSRPCLSGRIPPCVSVVVSQVSQVVVRHGYAGSYDPDDDRPVRVVRCCSRPVVPPPPDDDDPPPDDDDD

Solvent-accessible surface area (backbone atoms only — not comparable to full-atom values): 24011 Å² total; per-residue (Å²): 108,70,69,58,54,39,54,51,47,56,51,50,35,49,40,34,75,72,65,59,29,66,31,36,34,49,62,52,78,48,72,53,75,50,74,86,54,69,67,62,51,42,55,53,44,42,72,71,47,53,30,82,50,55,46,82,45,78,57,92,50,36,36,40,40,28,34,6,74,31,42,52,41,31,36,56,88,57,36,38,39,30,30,58,68,41,53,77,48,49,50,84,81,52,52,58,66,57,62,51,64,34,66,68,37,44,53,56,34,49,54,46,50,53,51,50,50,56,34,46,52,78,53,25,39,88,91,41,67,45,64,90,41,72,53,46,54,47,78,42,83,65,29,32,40,25,32,31,38,40,36,27,37,49,40,87,89,71,48,72,68,57,52,43,70,54,45,57,66,46,56,81,62,29,19,37,50,50,70,55,22,48,54,53,44,63,74,71,38,96,64,84,59,74,66,42,57,38,76,45,70,56,74,46,96,90,72,31,34,40,26,20,30,30,40,62,28,41,41,32,52,35,41,89,80,39,54,27,24,43,31,41,33,59,45,55,42,75,42,38,80,84,59,49,57,68,60,50,48,54,51,33,51,60,71,43,36,67,63,80,67,45,66,36,92,56,23,39,47,48,80,36,52,23,52,61,42,37,68,52,67,50,69,61,54,53,49,54,49,48,56,42,23,60,75,45,54,24,57,75,60,66,70,62,51,53,52,50,51,52,62,51,31,72,73,46,56,62,90,48,45,26,44,32,37,38,38,33,40,28,83,38,55,75,48,70,49,71,41,78,59,78,81,80,87,72,91,77,45,78,38,50,26,47,79,72,36,97,52,41,72,76,17,51,54,47,85,28,42,64,65,60,78,39,61,51,62,83,39,70,67,61,54,50,29,36,52,54,20,46,77,70,68,30,41,39,42,51,60,54,41,102,68,81,93,53,73,57,53,53,46,65,47,39,77,71,49,44,85,80,55,81,85,77,78,83,85,89,82,85,87,86,75,89,132

Sequence (435 aa):
NEEKFKSDIEAIQEYIRSGDAYQINHTFRITGEAYGDPLALYARLRNRQPGRFGAFIKSDSNYVLSQSPELFIQKQGNTLKAMPMKGTASALSDSAEHLSADAKNQAENVMIVDLLRNDLSRLALPGTVSVPQLFEVARYGDVLQMTSTVQAQVKPGIELRDIMNAAFPCGSVTGAPKKRSMEIIQELECQDRGYYCGALGWIDPDGDFAFSVPIRTLEIDRNPKTLASPFTLGIGAGITIDSEAKQEWEECEIKAAFLSKMPSEIGLFETILVHQGKPQHLQLHLKRLADSALALVIPCNVSNILKSIEDVCANCSNDADYRLRVDLNSVGNLSCQATPIQSLQGPVKIFWASDILPDPSKATLHSGNILLRHKVNSRNIYDQAWKLAEDLGGLATGITSRVQIYSQSIVSIIDTVCANIFNGFEDVTHVAGYT

Secondary structure (DSSP, 8-state):
-HHHHHHHHHHHHHHHHTTS-SEEEEEEEEEEE--S-HHHHHHHHHHHS--TEEEEEEETTEEEEEEE--EEEEEETTEEEEE-EEEEEETTT--HHHHHH-HHHHHHHHHHHHHHHHHHHHHBPTT--EEEEEEEEEEETTEEEEEEEEEEEBPTT--HHHHHHHHPSPGGGTEESHHHHHHHHHHH-SS--TTTTS-EEEE-TTS-EEEE---SEEEEE--TTT---EEEEEEEEEE-TT--HHHHHHHHHHHHHHHHTPPPS--EEEEEEEETTEETTHHHHHHHHHHHHHHTT----HHHHHHHHHHHHTTS-TTS-EEEEEEE-TT--EEEEEEEPPPP-S--EEEEHHHHSSSGGGG---TT-GGGGS-BS--HHHHHHHHHHHHTTEEEE----SS---THHHHHHHHHHTTTTTTS-----------

pLDDT: mean 85.65, std 17.81, range [19.33, 98.06]